Protein AF-A0A7V1HWH0-F1 (afdb_monomer_lite)

Sequence (627 aa):
MPYNINDEILSVYLKKKKSILDSADEGNAEECMRGAYELWMFMNRFRNCDLQIYFDEEIQNAIMSLNKKRFDTSALLKEKNVFRIAYVLGKFSNTGGASVPHRFMSNARSIGGCKFEHFVLVTNLSDEDVNYNESEGYKHLVNNFEIHDFKYLEKGMQWLEKGEYIQKWLHERKIDFLVLEACPASIYAIASKPVLSDAVLRQDCYTYTMGPGVCDYTFLVTTDQVFKYKFKKDDSEKKIKNLLLPLHTSDYVESARPLTREQLGIPDNTVLSGSTNIWKSCFGDSETLLKGIAELIRKHPNYHHVFAGTPRCLDNIEYFLAKNSDVKDNMHYINIVPNIYSLLKLTDFWVNSFPTSGGSDIEIALLGKPTIEFLANRNLNLHGCEFLRSRECEVLSLDEFVELGDRFIKDKDYRDDLGAFLKKKIIREFDKSDIIHNKIYGTFVNKFFTLLGHKETLPGINIEDDIEYEKCIAFYNSYAKDNWTFDKRWSLLTYYRKLQPQKSFAWIKSFEEMYVNYDEDEFNRLINELPSDSKQDVRVSAMVGMIYTKLAKYDNAFECIRAAIKGEKLNYILLAILQEITEHCSSSKFIELFNTYCCDIDSEKMKYANNKVNNFKSKHEPIYYNY

Structure (mmCIF, N/CA/C/O backbone):
data_AF-A0A7V1HWH0-F1
#
_entry.id   AF-A0A7V1HWH0-F1
#
loop_
_atom_site.group_PDB
_atom_site.id
_atom_site.type_symbol
_atom_site.label_atom_id
_atom_site.label_alt_id
_atom_site.label_comp_id
_atom_site.label_asym_id
_atom_site.label_entity_id
_atom_site.label_seq_id
_atom_site.pdbx_PDB_ins_code
_atom_site.Cartn_x
_atom_site.Cartn_y
_atom_site.Cartn_z
_atom_site.occupancy
_atom_site.B_iso_or_equiv
_atom_site.auth_seq_id
_atom_site.auth_comp_id
_atom_site.auth_asym_id
_atom_site.auth_atom_id
_atom_site.pdbx_PDB_model_num
ATOM 1 N N . MET A 1 1 ? 24.516 32.836 1.437 1.00 56.56 1 MET A N 1
ATOM 2 C CA . MET A 1 1 ? 24.177 31.413 1.648 1.00 56.56 1 MET A CA 1
ATOM 3 C C . MET A 1 1 ? 23.681 30.859 0.323 1.00 56.56 1 MET A C 1
ATOM 5 O O . MET A 1 1 ? 23.011 31.615 -0.375 1.00 56.56 1 MET A O 1
ATOM 9 N N . PRO A 1 2 ? 24.045 29.630 -0.072 1.00 68.44 2 PRO A N 1
ATOM 10 C CA . PRO A 1 2 ? 23.448 29.005 -1.247 1.00 68.44 2 PRO A CA 1
ATOM 11 C C . PRO A 1 2 ? 21.932 28.877 -1.045 1.00 68.44 2 PRO A C 1
ATOM 13 O O . PRO A 1 2 ? 21.472 28.612 0.062 1.00 68.44 2 PRO A O 1
ATOM 16 N N . TYR A 1 3 ? 21.170 29.121 -2.108 1.00 86.56 3 TYR A N 1
ATOM 17 C CA . TYR A 1 3 ? 19.721 28.943 -2.134 1.00 86.56 3 TYR A CA 1
ATOM 18 C C . TYR A 1 3 ? 19.375 27.468 -1.873 1.00 86.56 3 TYR A C 1
ATOM 20 O O . TYR A 1 3 ? 19.867 26.594 -2.587 1.00 86.56 3 TYR A O 1
ATOM 28 N N . ASN A 1 4 ? 18.558 27.191 -0.853 1.00 90.19 4 ASN A N 1
ATOM 29 C CA . ASN A 1 4 ? 18.133 25.839 -0.493 1.00 90.19 4 ASN A CA 1
ATOM 30 C C . ASN A 1 4 ? 16.657 25.640 -0.857 1.00 90.19 4 ASN A C 1
ATOM 32 O O . ASN A 1 4 ? 15.760 26.126 -0.171 1.00 90.19 4 ASN A O 1
ATOM 36 N N . ILE A 1 5 ? 16.405 24.896 -1.933 1.00 90.56 5 ILE A N 1
ATOM 37 C CA . ILE A 1 5 ? 15.047 24.636 -2.425 1.00 90.56 5 ILE A CA 1
ATOM 38 C C . ILE A 1 5 ? 14.171 23.898 -1.400 1.00 90.56 5 ILE A C 1
ATOM 40 O O . ILE A 1 5 ? 12.961 24.115 -1.369 1.00 90.56 5 ILE A O 1
ATOM 44 N N . ASN A 1 6 ? 14.759 23.073 -0.526 1.00 90.44 6 ASN A N 1
ATOM 45 C CA . ASN A 1 6 ? 13.999 22.365 0.505 1.00 90.44 6 ASN A CA 1
ATOM 46 C C . ASN A 1 6 ? 13.419 23.335 1.541 1.00 90.44 6 ASN A C 1
ATOM 48 O O . ASN A 1 6 ? 12.284 23.145 1.975 1.00 90.44 6 ASN A O 1
ATOM 52 N N . ASP A 1 7 ? 14.152 24.399 1.881 1.00 92.19 7 ASP A N 1
ATOM 53 C CA . ASP A 1 7 ? 13.685 25.419 2.827 1.00 92.19 7 ASP A CA 1
ATOM 54 C C . ASP A 1 7 ? 12.514 26.220 2.237 1.00 92.19 7 ASP A C 1
ATOM 56 O O . ASP A 1 7 ? 11.552 26.529 2.938 1.00 92.19 7 ASP A O 1
ATOM 60 N N . GLU A 1 8 ? 12.540 26.490 0.930 1.00 94.31 8 GLU A N 1
ATOM 61 C CA . GLU A 1 8 ? 11.442 27.157 0.219 1.00 94.31 8 GLU A CA 1
ATOM 62 C C . GLU A 1 8 ? 10.186 26.279 0.153 1.00 94.31 8 GLU A C 1
ATOM 64 O O . GLU A 1 8 ? 9.078 26.739 0.445 1.00 94.31 8 GLU A O 1
ATOM 69 N N . ILE A 1 9 ? 10.347 24.990 -0.168 1.00 93.69 9 ILE A N 1
ATOM 70 C CA . ILE A 1 9 ? 9.241 24.021 -0.158 1.00 93.69 9 ILE A CA 1
ATOM 71 C C . ILE A 1 9 ? 8.633 23.934 1.245 1.00 93.69 9 ILE A C 1
ATOM 73 O O . ILE A 1 9 ? 7.408 23.998 1.388 1.00 93.69 9 ILE A O 1
ATOM 77 N N . LEU A 1 10 ? 9.473 23.840 2.280 1.00 94.44 10 LEU A N 1
ATOM 78 C CA . LEU A 1 10 ? 9.034 23.787 3.672 1.00 94.44 10 LEU A CA 1
ATOM 79 C C . LEU A 1 10 ? 8.332 25.083 4.099 1.00 94.44 10 LEU A C 1
ATOM 81 O O . LEU A 1 10 ? 7.301 25.033 4.766 1.00 94.44 10 LEU A O 1
ATOM 85 N N . SER A 1 11 ? 8.833 26.243 3.681 1.00 95.75 11 SER A N 1
ATOM 86 C CA . SER A 1 11 ? 8.204 27.542 3.941 1.00 95.75 11 SER A CA 1
ATOM 87 C C . SER A 1 11 ? 6.788 27.612 3.354 1.00 95.75 11 SER A C 1
ATOM 89 O O . SER A 1 11 ? 5.832 27.969 4.052 1.00 95.75 11 SER A O 1
ATOM 91 N N . VAL A 1 12 ? 6.610 27.185 2.097 1.00 97.00 12 VAL A N 1
ATOM 92 C CA . VAL A 1 12 ? 5.285 27.120 1.454 1.00 97.00 12 VAL A CA 1
ATOM 93 C C . VAL A 1 12 ? 4.378 26.106 2.151 1.00 97.00 12 VAL A C 1
ATOM 95 O O . VAL A 1 12 ? 3.203 26.408 2.386 1.00 97.00 12 VAL A O 1
ATOM 98 N N . TYR A 1 13 ? 4.913 24.938 2.516 1.00 96.62 13 TYR A N 1
ATOM 99 C CA . TYR A 1 13 ? 4.199 23.923 3.290 1.00 96.62 13 TYR A CA 1
ATOM 100 C C . TYR A 1 13 ? 3.662 24.499 4.604 1.00 96.62 13 TYR A C 1
ATOM 102 O O . TYR A 1 13 ? 2.461 24.429 4.859 1.00 96.62 13 TYR A O 1
ATOM 110 N N . LEU A 1 14 ? 4.524 25.129 5.408 1.00 97.75 14 LEU A N 1
ATOM 111 C CA . LEU A 1 14 ? 4.163 25.703 6.705 1.00 97.75 14 LEU A CA 1
ATOM 112 C C . LEU A 1 14 ? 3.146 26.838 6.562 1.00 97.75 14 LEU A C 1
ATOM 114 O O . LEU A 1 14 ? 2.196 26.910 7.341 1.00 97.75 14 LEU A O 1
ATOM 118 N N . LYS A 1 15 ? 3.292 27.691 5.540 1.00 98.25 15 LYS A N 1
ATOM 119 C CA . LYS A 1 15 ? 2.323 28.753 5.243 1.00 98.25 15 LYS A CA 1
ATOM 120 C C . LYS A 1 15 ? 0.943 28.183 4.905 1.00 98.25 15 LYS A C 1
ATOM 122 O O . LYS A 1 15 ? -0.058 28.655 5.440 1.00 98.25 15 LYS A O 1
ATOM 127 N N . LYS A 1 16 ? 0.882 27.168 4.035 1.00 98.25 16 LYS A N 1
ATOM 128 C CA . LYS A 1 16 ? -0.375 26.493 3.675 1.00 98.25 16 LYS A CA 1
ATOM 129 C C . LYS A 1 16 ? -0.984 25.771 4.874 1.00 98.25 16 LYS A C 1
ATOM 131 O O . LYS A 1 16 ? -2.168 25.947 5.132 1.00 98.25 16 LYS A O 1
ATOM 136 N N . LYS A 1 17 ? -0.175 25.034 5.641 1.00 98.25 17 LYS A N 1
ATOM 137 C CA . LYS A 1 17 ? -0.593 24.386 6.888 1.00 98.25 17 LYS A CA 1
ATOM 138 C C . LYS A 1 17 ? -1.222 25.388 7.849 1.00 98.25 17 LYS A C 1
ATOM 140 O O . LYS A 1 17 ? -2.334 25.155 8.302 1.00 98.25 17 LYS A O 1
ATOM 145 N N . LYS A 1 18 ? -0.556 26.515 8.114 1.00 98.50 18 LYS A N 1
ATOM 146 C CA . LYS A 1 18 ? -1.090 27.559 8.992 1.00 98.50 18 LYS A CA 1
ATOM 147 C C . LYS A 1 18 ? -2.458 28.054 8.513 1.00 98.50 18 LYS A C 1
ATOM 149 O O . LYS A 1 18 ? -3.396 28.048 9.291 1.00 98.50 18 LYS A O 1
ATOM 154 N N . SER A 1 19 ? -2.593 28.374 7.225 1.00 98.56 19 SER A N 1
ATOM 155 C CA . SER A 1 19 ? -3.873 28.809 6.646 1.00 98.56 19 SER A CA 1
ATOM 156 C C . SER A 1 19 ? -5.002 27.786 6.836 1.00 98.56 19 SER A C 1
ATOM 158 O O . SER A 1 19 ? -6.148 28.174 7.048 1.00 98.56 19 SER A O 1
ATOM 160 N N . ILE A 1 20 ? -4.691 26.488 6.749 1.00 98.62 20 ILE A N 1
ATOM 161 C CA . ILE A 1 20 ? -5.657 25.399 6.967 1.00 98.62 20 ILE A CA 1
ATOM 162 C C . ILE A 1 20 ? -6.103 25.349 8.431 1.00 98.62 20 ILE A C 1
ATOM 164 O O . ILE A 1 20 ? -7.293 25.175 8.693 1.00 98.62 20 ILE A O 1
ATOM 168 N N . LEU A 1 21 ? -5.158 25.488 9.367 1.00 98.62 21 LEU A N 1
ATOM 169 C CA . LEU A 1 21 ? -5.434 25.482 10.804 1.00 98.62 21 LEU A CA 1
ATOM 170 C C . LEU A 1 21 ? -6.241 26.718 11.218 1.00 98.62 21 LEU A C 1
ATOM 172 O O . LEU A 1 21 ? -7.281 26.559 11.846 1.00 98.62 21 LEU A O 1
ATOM 176 N N . ASP A 1 22 ? -5.838 27.909 10.768 1.00 98.62 22 ASP A N 1
ATOM 177 C CA . ASP A 1 22 ? -6.556 29.165 11.025 1.00 98.62 22 ASP A CA 1
ATOM 178 C C . ASP A 1 22 ? -8.016 29.063 10.523 1.00 98.62 22 ASP A C 1
ATOM 180 O O . ASP A 1 22 ? -8.958 29.376 11.248 1.00 98.62 22 ASP A O 1
ATOM 184 N N . SER A 1 23 ? -8.230 28.502 9.323 1.00 98.56 23 SER A N 1
ATOM 185 C CA . SER A 1 23 ? -9.582 28.273 8.778 1.00 98.56 23 SER A CA 1
ATOM 186 C C . SER A 1 23 ? -10.411 27.300 9.622 1.00 98.56 23 SER A C 1
ATOM 188 O O . SER A 1 23 ? -11.629 27.449 9.727 1.00 98.56 23 SER A O 1
ATOM 190 N N . ALA A 1 24 ? -9.775 26.279 10.204 1.00 98.25 24 ALA A N 1
ATOM 191 C CA . ALA A 1 24 ? -10.455 25.328 11.075 1.00 98.25 24 ALA A CA 1
ATOM 192 C C . ALA A 1 24 ? -10.860 25.967 12.411 1.00 98.25 24 ALA A C 1
ATOM 194 O O . ALA A 1 24 ? -11.986 25.755 12.865 1.00 98.25 24 ALA A O 1
ATOM 195 N N . ASP A 1 25 ? -9.977 26.775 12.999 1.00 98.19 25 ASP A N 1
ATOM 196 C CA . ASP A 1 25 ? -10.221 27.506 14.247 1.00 98.19 25 ASP A CA 1
ATOM 197 C C . ASP A 1 25 ? -11.352 28.538 14.090 1.00 98.19 25 ASP A C 1
ATOM 199 O O . ASP A 1 25 ? -12.163 28.725 14.998 1.00 98.19 25 ASP A O 1
ATOM 203 N N . GLU A 1 26 ? -11.475 29.141 12.905 1.00 98.31 26 GLU A N 1
ATOM 204 C CA . GLU A 1 26 ? -12.584 30.028 12.526 1.00 98.31 26 GLU A CA 1
ATOM 205 C C . GLU A 1 26 ? -13.892 29.280 12.200 1.00 98.31 26 GLU A C 1
ATOM 207 O O . GLU A 1 26 ? -14.934 29.903 11.983 1.00 98.31 26 GLU A O 1
ATOM 212 N N . GLY A 1 27 ? -13.872 27.943 12.155 1.00 97.62 27 GLY A N 1
ATOM 213 C CA . GLY A 1 27 ? -15.029 27.119 11.801 1.00 97.62 27 GLY A CA 1
ATOM 214 C C . GLY A 1 27 ? -15.362 27.100 10.302 1.00 97.62 27 GLY A C 1
ATOM 215 O O . GLY A 1 27 ? -16.428 26.614 9.916 1.00 97.62 27 GLY A O 1
ATOM 216 N N . ASN A 1 28 ? -14.470 27.596 9.441 1.00 98.06 28 ASN A N 1
ATOM 217 C CA . ASN A 1 28 ? -14.659 27.633 7.993 1.00 98.06 28 ASN A CA 1
ATOM 218 C C . ASN A 1 28 ? -14.255 26.297 7.349 1.00 98.06 28 ASN A C 1
ATOM 220 O O . ASN A 1 28 ? -13.140 26.107 6.853 1.00 98.06 28 ASN A O 1
ATOM 224 N N . ALA A 1 29 ? -15.195 25.350 7.362 1.00 97.62 29 ALA A N 1
ATOM 225 C CA . ALA A 1 29 ? -14.948 23.991 6.895 1.00 97.62 29 ALA A CA 1
ATOM 226 C C . ALA A 1 29 ? -14.572 23.903 5.407 1.00 97.62 29 ALA A C 1
ATOM 228 O O . ALA A 1 29 ? -13.718 23.093 5.042 1.00 97.62 29 ALA A O 1
ATOM 229 N N . GLU A 1 30 ? -15.178 24.739 4.562 1.00 97.69 30 GLU A N 1
ATOM 230 C CA . GLU A 1 30 ? -14.933 24.733 3.118 1.00 97.69 30 GLU A CA 1
ATOM 231 C C . GLU A 1 30 ? -13.498 25.167 2.796 1.00 97.69 30 GLU A C 1
ATOM 233 O O . GLU A 1 30 ? -12.785 24.478 2.063 1.00 97.69 30 GLU A O 1
ATOM 238 N N . GLU A 1 31 ? -13.041 26.266 3.403 1.00 98.19 31 GLU A N 1
ATOM 239 C CA . GLU A 1 31 ? -11.677 26.772 3.224 1.00 98.19 31 GLU A CA 1
ATOM 240 C C . GLU A 1 31 ? -10.634 25.789 3.758 1.00 98.19 31 GLU A C 1
ATOM 242 O O . GLU A 1 31 ? -9.651 25.491 3.078 1.00 98.19 31 GLU A O 1
ATOM 247 N N . CYS A 1 32 ? -10.878 25.226 4.946 1.00 98.50 32 CYS A N 1
ATOM 248 C CA . CYS A 1 32 ? -9.993 24.241 5.562 1.00 98.50 32 CYS A CA 1
ATOM 249 C C . CYS A 1 32 ? -9.790 23.016 4.652 1.00 98.50 32 CYS A C 1
ATOM 251 O O . CYS A 1 32 ? -8.655 22.634 4.350 1.00 98.50 32 CYS A O 1
ATOM 253 N N . MET A 1 33 ? -10.884 22.417 4.165 1.00 97.88 33 MET A N 1
ATOM 254 C CA . MET A 1 33 ? -10.827 21.226 3.312 1.00 97.88 33 MET A CA 1
ATOM 255 C C . MET A 1 33 ? -10.227 21.513 1.934 1.00 97.88 33 MET A C 1
ATOM 257 O O . MET A 1 33 ? -9.421 20.714 1.444 1.00 97.88 33 MET A O 1
ATOM 261 N N . ARG A 1 34 ? -10.552 22.662 1.327 1.00 97.00 34 ARG A N 1
ATOM 262 C CA . ARG A 1 34 ? -9.940 23.087 0.062 1.00 97.00 34 ARG A CA 1
ATOM 263 C C . ARG A 1 34 ? -8.438 23.309 0.220 1.00 97.00 34 ARG A C 1
ATOM 265 O O . ARG A 1 34 ? -7.662 22.773 -0.570 1.00 97.00 34 ARG A O 1
ATOM 272 N N . GLY A 1 35 ? -8.018 24.018 1.267 1.00 97.62 35 GLY A N 1
ATOM 273 C CA . GLY A 1 35 ? -6.607 24.249 1.575 1.00 97.62 35 GLY A CA 1
ATOM 274 C C . GLY A 1 35 ? -5.837 22.944 1.794 1.00 97.62 35 GLY A C 1
ATOM 275 O O . GLY A 1 35 ? -4.731 22.785 1.271 1.00 97.62 35 GLY A O 1
ATOM 276 N N . ALA A 1 36 ? -6.436 21.973 2.491 1.00 97.19 36 ALA A N 1
ATOM 277 C CA . ALA A 1 36 ? -5.851 20.648 2.684 1.00 97.19 36 ALA A CA 1
ATOM 278 C C . ALA A 1 36 ? -5.679 19.883 1.362 1.00 97.19 36 ALA A C 1
ATOM 280 O O . ALA A 1 36 ? -4.620 19.297 1.124 1.00 97.19 36 ALA A O 1
ATOM 281 N N . TYR A 1 37 ? -6.675 19.929 0.469 1.00 95.31 37 TYR A N 1
ATOM 282 C CA . TYR A 1 37 ? -6.557 19.351 -0.872 1.00 95.31 37 TYR A CA 1
ATOM 283 C C . TYR A 1 37 ? -5.453 20.030 -1.693 1.00 95.31 37 TYR A C 1
ATOM 285 O O . TYR A 1 37 ? -4.621 19.355 -2.299 1.00 95.31 37 TYR A O 1
ATOM 293 N N . GLU A 1 38 ? -5.386 21.361 -1.682 1.00 95.31 38 GLU A N 1
ATOM 294 C CA . GLU A 1 38 ? -4.338 22.102 -2.386 1.00 95.31 38 GLU A CA 1
ATOM 295 C C . GLU A 1 38 ? -2.938 21.785 -1.862 1.00 95.31 38 GLU A C 1
ATOM 297 O O . GLU A 1 38 ? -1.999 21.667 -2.652 1.00 95.31 38 GLU A O 1
ATOM 302 N N . LEU A 1 39 ? -2.781 21.652 -0.542 1.00 95.88 39 LEU A N 1
ATOM 303 C CA . LEU A 1 39 ? -1.520 21.237 0.060 1.00 95.88 39 LEU A CA 1
ATOM 304 C C . LEU A 1 39 ? -1.151 19.822 -0.382 1.00 95.88 39 LEU A C 1
ATOM 306 O O . LEU A 1 39 ? -0.016 19.589 -0.793 1.00 95.88 39 LEU A O 1
ATOM 310 N N . TRP A 1 40 ? -2.112 18.896 -0.362 1.00 93.06 40 TRP A N 1
ATOM 311 C CA . TRP A 1 40 ? -1.898 17.536 -0.843 1.00 93.06 40 TRP A CA 1
ATOM 312 C C . TRP A 1 40 ? -1.438 17.518 -2.304 1.00 93.06 40 TRP A C 1
ATOM 314 O O . TRP A 1 40 ? -0.449 16.862 -2.640 1.00 93.06 40 TRP A O 1
ATOM 324 N N . MET A 1 41 ? -2.090 18.294 -3.170 1.00 90.81 41 MET A N 1
ATOM 325 C CA . MET A 1 41 ? -1.709 18.425 -4.575 1.00 90.81 41 MET A CA 1
ATOM 326 C C . MET A 1 41 ? -0.337 19.077 -4.751 1.00 90.81 41 MET A C 1
ATOM 328 O O . MET A 1 41 ? 0.438 18.617 -5.589 1.00 90.81 41 MET A O 1
ATOM 332 N N . PHE A 1 42 ? -0.015 20.111 -3.969 1.00 93.44 42 PHE A N 1
ATOM 333 C CA . PHE A 1 42 ? 1.297 20.761 -3.966 1.00 93.44 42 PHE A CA 1
ATOM 334 C C . PHE A 1 42 ? 2.404 19.771 -3.599 1.00 93.44 42 PHE A C 1
ATOM 336 O O . PHE A 1 42 ? 3.344 19.596 -4.372 1.00 93.44 42 PHE A O 1
ATOM 343 N N . MET A 1 43 ? 2.261 19.060 -2.481 1.00 92.00 43 MET A N 1
ATOM 344 C CA . MET A 1 43 ? 3.266 18.106 -2.010 1.00 92.00 43 MET A CA 1
ATOM 345 C C . MET A 1 43 ? 3.453 16.939 -2.989 1.00 92.00 43 MET A C 1
ATOM 347 O O . MET A 1 43 ? 4.578 16.535 -3.273 1.00 92.00 43 MET A O 1
ATOM 351 N N . ASN A 1 44 ? 2.373 16.460 -3.616 1.00 85.56 44 ASN A N 1
ATOM 352 C CA . ASN A 1 44 ? 2.445 15.426 -4.653 1.00 85.56 44 ASN A CA 1
ATOM 353 C C . ASN A 1 44 ? 3.145 15.858 -5.950 1.00 85.56 44 ASN A C 1
ATOM 355 O O . ASN A 1 44 ? 3.430 15.002 -6.797 1.00 85.56 44 ASN A O 1
ATOM 359 N N . ARG A 1 45 ? 3.440 17.149 -6.153 1.00 85.25 45 ARG A N 1
ATOM 360 C CA . ARG A 1 45 ? 4.317 17.579 -7.258 1.00 85.25 45 ARG A CA 1
ATOM 361 C C . ARG A 1 45 ? 5.766 17.155 -7.023 1.00 85.25 45 ARG A C 1
ATOM 363 O O . ARG A 1 45 ? 6.471 16.898 -7.991 1.00 85.25 45 ARG A O 1
ATOM 370 N N . PHE A 1 46 ? 6.157 16.978 -5.763 1.00 84.88 46 PHE A N 1
ATOM 371 C CA . PHE A 1 46 ? 7.489 16.556 -5.327 1.00 84.88 46 PHE A CA 1
ATOM 372 C C . PHE A 1 46 ? 7.552 15.066 -4.972 1.00 84.88 46 PHE A C 1
ATOM 374 O O . PHE A 1 46 ? 8.452 14.633 -4.261 1.00 84.88 46 PHE A O 1
ATOM 381 N N . ARG A 1 47 ? 6.604 14.261 -5.470 1.00 76.50 47 ARG A N 1
ATOM 382 C CA . ARG A 1 47 ? 6.491 12.825 -5.159 1.00 76.50 47 ARG A CA 1
ATOM 383 C C . ARG A 1 47 ? 7.756 11.999 -5.432 1.00 76.50 47 ARG A C 1
ATOM 385 O O . ARG A 1 47 ? 7.890 10.925 -4.877 1.00 76.50 47 ARG A O 1
ATOM 392 N N . ASN A 1 48 ? 8.671 12.490 -6.262 1.00 74.56 48 ASN A N 1
ATOM 393 C CA . ASN A 1 48 ? 9.923 11.805 -6.585 1.00 74.56 48 ASN A CA 1
ATOM 394 C C . ASN A 1 48 ? 11.139 12.384 -5.835 1.00 74.56 48 ASN A C 1
ATOM 396 O O . ASN A 1 48 ? 12.259 11.960 -6.084 1.00 74.56 48 ASN A O 1
ATOM 400 N N . CYS A 1 49 ? 10.945 13.366 -4.950 1.00 78.56 49 CYS A N 1
ATOM 401 C CA . CYS A 1 49 ? 12.036 14.071 -4.269 1.00 78.56 49 CYS A CA 1
ATOM 402 C C . CYS A 1 49 ? 12.258 13.619 -2.818 1.00 78.56 49 CYS A C 1
ATOM 404 O O . CYS A 1 49 ? 13.142 14.164 -2.173 1.00 78.56 49 CYS A O 1
ATOM 406 N N . ASP A 1 50 ? 11.443 12.688 -2.307 1.00 80.00 50 ASP A N 1
ATOM 407 C CA . ASP A 1 50 ? 11.408 12.264 -0.898 1.00 80.00 50 ASP A CA 1
ATOM 408 C C . ASP A 1 50 ? 11.558 13.426 0.105 1.00 80.00 50 ASP A C 1
ATOM 410 O O . ASP A 1 50 ? 12.593 13.618 0.740 1.00 80.00 50 ASP A O 1
ATOM 414 N N . LEU A 1 51 ? 10.494 14.216 0.272 1.00 83.94 51 LEU A N 1
ATOM 415 C CA . LEU A 1 51 ? 10.502 15.358 1.195 1.00 83.94 51 LEU A CA 1
ATOM 416 C C . LEU A 1 51 ? 10.518 14.954 2.681 1.00 83.94 51 LEU A C 1
ATOM 418 O O . LEU A 1 51 ? 10.530 15.835 3.534 1.00 83.94 51 LEU A O 1
ATOM 422 N N . GLN A 1 52 ? 10.439 13.656 3.004 1.00 85.50 52 GLN A N 1
ATOM 423 C CA . GLN A 1 52 ? 10.277 13.122 4.367 1.00 85.50 52 GLN A CA 1
ATOM 424 C C . GLN A 1 52 ? 9.045 13.643 5.133 1.00 85.50 52 GLN A C 1
ATOM 426 O O . GLN A 1 52 ? 8.895 13.413 6.333 1.00 85.50 52 GLN A O 1
ATOM 431 N N . ILE A 1 53 ? 8.128 14.313 4.432 1.00 88.62 53 ILE A N 1
ATOM 432 C CA . ILE A 1 53 ? 6.830 14.758 4.935 1.00 88.62 53 ILE A CA 1
ATOM 433 C C . ILE A 1 53 ? 5.776 13.914 4.220 1.00 88.62 53 ILE A C 1
ATOM 435 O O . ILE A 1 53 ? 5.384 14.216 3.091 1.00 88.62 53 ILE A O 1
ATOM 439 N N . TYR A 1 54 ? 5.346 12.828 4.863 1.00 87.56 54 TYR A N 1
ATOM 440 C CA . TYR A 1 54 ? 4.452 11.839 4.248 1.00 87.56 54 TYR A CA 1
ATOM 441 C C . TYR A 1 54 ? 2.984 11.996 4.656 1.00 87.56 54 TYR A C 1
ATOM 443 O O . TYR A 1 54 ? 2.105 11.538 3.935 1.00 87.56 54 TYR A O 1
ATOM 451 N N . PHE A 1 55 ? 2.695 12.644 5.786 1.00 90.25 55 PHE A N 1
ATOM 452 C CA . PHE A 1 55 ? 1.345 13.022 6.219 1.00 90.25 55 PHE A CA 1
ATOM 453 C C . PHE A 1 55 ? 1.426 14.076 7.338 1.00 90.25 55 PHE A C 1
ATOM 455 O O . PHE A 1 55 ? 2.500 14.296 7.896 1.00 90.25 55 PHE A O 1
ATOM 462 N N . ASP A 1 56 ? 0.303 14.724 7.670 1.00 92.62 56 ASP A N 1
ATOM 463 C CA . ASP A 1 56 ? 0.218 15.661 8.800 1.00 92.62 56 ASP A CA 1
ATOM 464 C C . ASP A 1 56 ? -1.040 15.405 9.646 1.00 92.62 56 ASP A C 1
ATOM 466 O O . ASP A 1 56 ? -2.165 15.632 9.194 1.00 92.62 56 ASP A O 1
ATOM 470 N N . GLU A 1 57 ? -0.850 14.925 10.880 1.00 92.38 57 GLU A N 1
ATOM 471 C CA . GLU A 1 57 ? -1.949 14.664 11.819 1.00 92.38 57 GLU A CA 1
ATOM 472 C C . GLU A 1 57 ? -2.692 15.932 12.247 1.00 92.38 57 GLU A C 1
ATOM 474 O O . GLU A 1 57 ? -3.883 15.867 12.536 1.00 92.38 57 GLU A O 1
ATOM 479 N N . GLU A 1 58 ? -2.031 17.091 12.325 1.00 95.38 58 GLU A N 1
ATOM 480 C CA . GLU A 1 58 ? -2.689 18.324 12.778 1.00 95.38 58 GLU A CA 1
ATOM 481 C C . GLU A 1 58 ? -3.730 18.777 11.763 1.00 95.38 58 GLU A C 1
ATOM 483 O O . GLU A 1 58 ? -4.836 19.142 12.146 1.00 95.38 58 GLU A O 1
ATOM 488 N N . ILE A 1 59 ? -3.418 18.656 10.472 1.00 96.75 59 ILE A N 1
ATOM 489 C CA . ILE A 1 59 ? -4.367 18.951 9.395 1.00 96.75 59 ILE A CA 1
ATOM 490 C C . ILE A 1 59 ? -5.556 17.986 9.433 1.00 96.75 59 ILE A C 1
ATOM 492 O O . ILE A 1 59 ? -6.703 18.407 9.300 1.00 96.75 59 ILE A O 1
ATOM 496 N N . GLN A 1 60 ? -5.310 16.693 9.653 1.00 94.88 60 GLN A N 1
ATOM 497 C CA . GLN A 1 60 ? -6.387 15.705 9.759 1.00 94.88 60 GLN A CA 1
ATOM 498 C C . GLN A 1 60 ? -7.291 15.993 10.962 1.00 94.88 60 GLN A C 1
ATOM 500 O O . GLN A 1 60 ? -8.512 16.039 10.821 1.00 94.88 60 GLN A O 1
ATOM 505 N N . ASN A 1 61 ? -6.693 16.255 12.126 1.00 95.56 61 ASN A N 1
ATOM 506 C CA . ASN A 1 61 ? -7.419 16.612 13.340 1.00 95.56 61 ASN A CA 1
ATOM 507 C C . ASN A 1 61 ? -8.216 17.910 13.165 1.00 95.56 61 ASN A C 1
ATOM 509 O O . ASN A 1 61 ? -9.351 17.979 13.631 1.00 95.56 61 ASN A O 1
ATOM 513 N N . ALA A 1 62 ? -7.668 18.902 12.458 1.00 97.94 62 ALA A N 1
ATOM 514 C CA . ALA A 1 62 ? -8.361 20.144 12.137 1.00 97.94 62 ALA A CA 1
ATOM 515 C C . ALA A 1 62 ? -9.637 19.872 11.323 1.00 97.94 62 ALA A C 1
ATOM 517 O O . ALA A 1 62 ? -10.723 20.277 11.742 1.00 97.94 62 ALA A O 1
ATOM 518 N N . ILE A 1 63 ? -9.540 19.075 10.250 1.00 98.12 63 ILE A N 1
ATOM 519 C 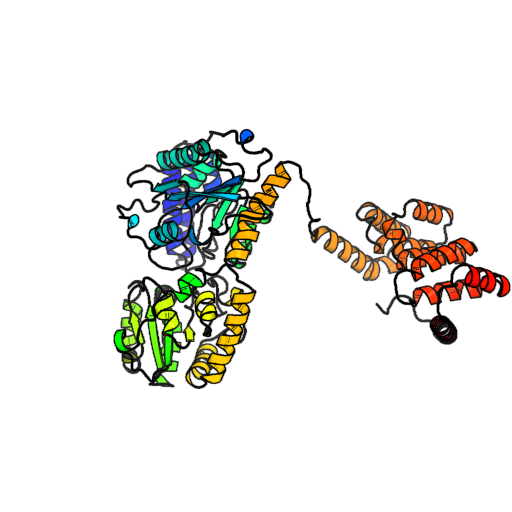CA . ILE A 1 63 ? -10.699 18.657 9.442 1.00 98.12 63 ILE A CA 1
ATOM 520 C C . ILE A 1 63 ? -11.725 17.894 10.294 1.00 98.12 63 ILE A C 1
ATOM 522 O O . ILE A 1 63 ? -12.914 18.208 10.264 1.00 98.12 63 ILE A O 1
ATOM 526 N N . MET A 1 64 ? -11.286 16.910 11.086 1.00 97.00 64 MET A N 1
ATOM 527 C CA . MET A 1 64 ? -12.187 16.124 11.939 1.00 97.00 64 MET A CA 1
ATOM 528 C C . MET A 1 64 ? -12.882 16.984 13.001 1.00 97.00 64 MET A C 1
ATOM 530 O O . MET A 1 64 ? -14.031 16.722 13.362 1.00 97.00 64 MET A O 1
ATOM 534 N N . SER A 1 65 ? -12.202 18.015 13.509 1.00 97.38 65 SER A N 1
ATOM 535 C CA . SER A 1 65 ? -12.737 18.901 14.542 1.00 97.38 65 SER A CA 1
ATOM 536 C C . SER A 1 65 ? -13.919 19.736 14.046 1.00 97.38 65 SER A C 1
ATOM 538 O O . SER A 1 65 ? -14.775 20.097 14.856 1.00 97.38 65 SER A O 1
ATOM 540 N N . LEU A 1 66 ? -14.006 19.992 12.738 1.00 98.00 66 LEU A N 1
ATOM 541 C CA . LEU A 1 66 ? -15.089 20.753 12.116 1.00 98.00 66 LEU A CA 1
ATOM 542 C C . LEU A 1 66 ? -16.416 19.985 12.101 1.00 98.00 66 LEU A C 1
ATOM 544 O O . LEU A 1 66 ? -17.482 20.593 12.017 1.00 98.00 66 LEU A O 1
ATOM 548 N N . ASN A 1 67 ? -16.380 18.658 12.233 1.00 97.75 67 ASN A N 1
ATOM 549 C CA . ASN A 1 67 ? -17.582 17.844 12.314 1.00 97.75 67 ASN A CA 1
ATOM 550 C C . ASN A 1 67 ? -17.916 17.476 13.765 1.00 97.75 67 ASN A C 1
ATOM 552 O O . ASN A 1 67 ? -17.335 16.561 14.362 1.00 97.75 67 ASN A O 1
ATOM 556 N N . LYS A 1 68 ? -18.894 18.181 14.342 1.00 95.62 68 LYS A N 1
ATOM 557 C CA . LYS A 1 68 ? -19.357 17.948 15.720 1.00 95.62 68 LYS A CA 1
ATOM 558 C C . LYS A 1 68 ? -20.433 16.862 15.837 1.00 95.62 68 LYS A C 1
ATOM 560 O O . LYS A 1 68 ? -20.751 16.460 16.954 1.00 95.62 68 LYS A O 1
ATOM 565 N N . LYS A 1 69 ? -20.997 16.378 14.724 1.00 96.38 69 LYS A N 1
ATOM 566 C CA . LYS A 1 69 ? -22.035 15.333 14.741 1.00 96.38 69 LYS A CA 1
ATOM 567 C C . LYS A 1 69 ? -21.444 14.010 15.208 1.00 96.38 69 LYS A C 1
ATOM 569 O O . LYS A 1 69 ? -20.285 13.725 14.928 1.00 96.38 69 LYS A O 1
ATOM 574 N N . ARG A 1 70 ? -22.232 13.184 15.893 1.00 96.44 70 ARG A N 1
ATOM 575 C CA . ARG A 1 70 ? -21.870 11.803 16.234 1.00 96.44 70 ARG A CA 1
ATOM 576 C C . ARG A 1 70 ? -23.081 10.913 16.007 1.00 96.44 70 ARG A C 1
ATOM 578 O O . ARG A 1 70 ? -24.145 11.191 16.553 1.00 96.44 70 ARG A O 1
ATOM 585 N N . PHE A 1 71 ? -22.918 9.887 15.182 1.00 96.12 71 PHE A N 1
ATOM 586 C CA . PHE A 1 71 ? -23.948 8.881 14.967 1.00 96.12 71 PHE A CA 1
ATOM 587 C C . PHE A 1 71 ? -23.843 7.790 16.030 1.00 96.12 71 PHE A C 1
ATOM 589 O O . PHE A 1 71 ? -22.747 7.395 16.428 1.00 96.12 71 PHE A O 1
ATOM 596 N N . ASP A 1 72 ? -24.994 7.301 16.486 1.00 94.44 72 ASP A N 1
ATOM 597 C CA . ASP A 1 72 ? -25.056 6.100 17.308 1.00 94.44 72 ASP A CA 1
ATOM 598 C C . ASP A 1 72 ? -25.090 4.866 16.400 1.00 94.44 72 ASP A C 1
ATOM 600 O O . ASP A 1 72 ? -26.041 4.648 15.644 1.00 94.44 72 ASP A O 1
ATOM 604 N N . THR A 1 73 ? -24.028 4.067 16.463 1.00 94.88 73 THR A N 1
ATOM 605 C CA . THR A 1 73 ? -23.872 2.826 15.697 1.00 94.88 73 THR A CA 1
ATOM 606 C C . THR A 1 73 ? -24.062 1.579 16.558 1.00 94.88 73 THR A C 1
ATOM 608 O O . THR A 1 73 ? -23.927 0.463 16.056 1.00 94.88 73 THR A O 1
ATOM 611 N N . SER A 1 74 ? -24.448 1.730 17.832 1.00 92.62 74 SER A N 1
ATOM 612 C CA . SER A 1 74 ? -24.668 0.612 18.761 1.00 92.62 74 SER A CA 1
ATOM 613 C C . SER A 1 74 ? -25.701 -0.394 18.243 1.00 92.62 74 SER A C 1
ATOM 615 O O . SER A 1 74 ? -25.521 -1.600 18.387 1.00 92.62 74 SER A O 1
ATOM 617 N N . ALA A 1 75 ? -26.728 0.075 17.529 1.00 93.44 75 ALA A N 1
ATOM 618 C CA . ALA A 1 75 ? -27.744 -0.778 16.911 1.00 93.44 75 ALA A CA 1
ATOM 619 C C . ALA A 1 75 ? -27.194 -1.732 15.824 1.00 93.44 75 ALA A C 1
ATOM 621 O O . ALA A 1 75 ? -27.873 -2.696 15.450 1.00 93.44 75 ALA A O 1
ATOM 622 N N . LEU A 1 76 ? -25.991 -1.469 15.296 1.00 95.19 76 LEU A N 1
ATOM 623 C CA . LEU A 1 76 ? -25.299 -2.345 14.343 1.00 95.19 76 LEU A CA 1
ATOM 624 C C . LEU A 1 76 ? -24.582 -3.509 15.042 1.00 95.19 76 LEU A C 1
ATOM 626 O O . LEU A 1 76 ? -24.382 -4.555 14.415 1.00 95.19 76 LEU A O 1
ATOM 630 N N . LEU A 1 77 ? -24.230 -3.341 16.321 1.00 95.12 77 LEU A N 1
ATOM 631 C CA . LEU A 1 77 ? -23.502 -4.305 17.141 1.00 95.12 77 LEU A CA 1
ATOM 632 C C . LEU A 1 77 ? -24.469 -5.297 17.806 1.00 95.12 77 LEU A C 1
ATOM 634 O O . LEU A 1 77 ? -24.805 -5.197 18.981 1.00 95.12 77 LEU A O 1
ATOM 638 N N . LYS A 1 78 ? -24.932 -6.266 17.018 1.00 94.06 78 LYS A N 1
ATOM 639 C CA . LYS A 1 78 ? -25.794 -7.371 17.460 1.00 94.06 78 LYS A CA 1
ATOM 640 C C . LYS A 1 78 ? -25.449 -8.639 16.699 1.00 94.06 78 LYS A C 1
ATOM 642 O O . LYS A 1 78 ? -25.066 -8.534 15.537 1.00 94.06 78 LYS A O 1
ATOM 647 N N . GLU A 1 79 ? -25.631 -9.806 17.311 1.00 93.00 79 GLU A N 1
ATOM 648 C CA . GLU A 1 79 ? -25.382 -11.090 16.647 1.00 93.00 79 GLU A CA 1
ATOM 649 C C . GLU A 1 79 ? -26.008 -11.139 15.245 1.00 93.00 79 GLU A C 1
ATOM 651 O O . GLU A 1 79 ? -27.200 -10.875 15.053 1.00 93.00 79 GLU A O 1
ATOM 656 N N . LYS A 1 80 ? -25.164 -11.426 14.252 1.00 94.62 80 LYS A N 1
ATOM 657 C CA . LYS A 1 80 ? -25.530 -11.555 12.842 1.00 94.62 80 LYS A CA 1
ATOM 658 C C . LYS A 1 80 ? -24.408 -12.239 12.073 1.00 94.62 80 LYS A C 1
ATOM 660 O O . LYS A 1 80 ? -23.260 -12.262 12.505 1.00 94.62 80 LYS A O 1
ATOM 665 N N . ASN A 1 81 ? -24.756 -12.733 10.894 1.00 92.88 81 ASN A N 1
ATOM 666 C CA . ASN A 1 81 ? -23.839 -13.345 9.940 1.00 92.88 81 ASN A CA 1
ATOM 667 C C . ASN A 1 81 ? -23.947 -12.709 8.546 1.00 92.88 81 ASN A C 1
ATOM 669 O O . ASN A 1 81 ? -23.489 -13.299 7.576 1.00 92.88 81 ASN A O 1
ATOM 673 N N . VAL A 1 82 ? -24.574 -11.538 8.423 1.00 96.25 82 VAL A N 1
ATOM 674 C CA . VAL A 1 82 ? -24.612 -10.748 7.186 1.00 96.25 82 VAL A CA 1
ATOM 675 C C . VAL A 1 82 ? -24.142 -9.342 7.526 1.00 96.25 82 VAL A C 1
ATOM 677 O O . VAL A 1 82 ? -24.709 -8.700 8.413 1.00 96.25 82 VAL A O 1
ATOM 680 N N . PHE A 1 83 ? -23.102 -8.890 6.833 1.00 96.56 83 PHE A N 1
ATOM 681 C CA . PHE A 1 83 ? -22.455 -7.603 7.048 1.00 96.56 83 PHE A CA 1
ATOM 682 C C . PHE A 1 83 ? -22.578 -6.713 5.821 1.00 96.56 83 PHE A C 1
ATOM 684 O O . PHE A 1 83 ? -22.470 -7.179 4.689 1.00 96.56 83 PHE A O 1
ATOM 691 N N . ARG A 1 84 ? -22.747 -5.414 6.050 1.00 97.31 84 ARG A N 1
ATOM 692 C CA . ARG A 1 84 ? -22.714 -4.391 5.003 1.00 97.31 84 ARG A CA 1
ATOM 693 C C . ARG A 1 84 ? -21.351 -3.734 4.983 1.00 97.31 84 ARG A C 1
ATOM 695 O O . ARG A 1 84 ? -20.968 -3.102 5.965 1.00 97.31 84 ARG A O 1
ATOM 702 N N . ILE A 1 85 ? -20.637 -3.857 3.873 1.00 96.44 85 ILE A N 1
ATOM 703 C CA . ILE A 1 85 ? -19.336 -3.218 3.690 1.00 96.44 85 ILE A CA 1
ATOM 704 C C . ILE A 1 85 ? -19.424 -2.165 2.587 1.00 96.44 85 ILE A C 1
ATOM 706 O O . ILE A 1 85 ? -19.896 -2.440 1.484 1.00 96.44 85 ILE A O 1
ATOM 710 N N . ALA A 1 86 ? -18.981 -0.948 2.894 1.00 96.31 86 ALA A N 1
ATOM 711 C CA . ALA A 1 86 ? -18.919 0.149 1.944 1.00 96.31 86 ALA A CA 1
ATOM 712 C C . ALA A 1 86 ? -17.490 0.436 1.492 1.00 96.31 86 ALA A C 1
ATOM 714 O O . ALA A 1 86 ? -16.557 0.427 2.294 1.00 96.31 86 ALA A O 1
ATOM 715 N N . TYR A 1 87 ? -17.358 0.787 0.218 1.00 94.62 87 TYR A N 1
ATOM 716 C CA . TYR A 1 87 ? -16.139 1.295 -0.390 1.00 94.62 87 TYR A CA 1
ATOM 717 C C . TYR A 1 87 ? -16.368 2.737 -0.850 1.00 94.62 87 TYR A C 1
ATOM 719 O O . TYR A 1 87 ? -17.179 2.980 -1.745 1.00 94.62 87 TYR A O 1
ATOM 727 N N . VAL A 1 88 ? -15.661 3.694 -0.241 1.00 94.31 88 VAL A N 1
ATOM 728 C CA . VAL A 1 88 ? -15.725 5.121 -0.612 1.00 94.31 88 VAL A CA 1
ATOM 729 C C . VAL A 1 88 ? -14.474 5.500 -1.400 1.00 94.31 88 VAL A C 1
ATOM 731 O O . VAL A 1 88 ? -13.367 5.472 -0.866 1.00 94.31 88 VAL A O 1
ATOM 734 N N . LEU A 1 89 ? -14.656 5.823 -2.681 1.00 90.94 89 LEU A N 1
ATOM 735 C CA . LEU A 1 89 ? -13.586 5.991 -3.665 1.00 90.94 89 LEU A CA 1
ATOM 736 C C . LEU A 1 89 ? -13.463 7.453 -4.107 1.00 90.94 89 LEU A C 1
ATOM 738 O O . LEU A 1 89 ? -14.465 8.167 -4.205 1.00 90.94 89 LEU A O 1
ATOM 742 N N . GLY A 1 90 ? -12.252 7.898 -4.438 1.00 87.44 90 GLY A N 1
ATOM 743 C CA . GLY A 1 90 ? -12.012 9.234 -4.984 1.00 87.44 90 GLY A CA 1
ATOM 744 C C . GLY A 1 90 ? -12.556 9.377 -6.405 1.00 87.44 90 GLY A C 1
ATOM 745 O O . GLY A 1 90 ? -13.322 10.294 -6.702 1.00 87.44 90 GLY A O 1
ATOM 746 N N . LYS A 1 91 ? -12.176 8.449 -7.288 1.00 85.38 91 LYS A N 1
ATOM 747 C CA . LYS A 1 91 ? -12.586 8.412 -8.700 1.00 85.38 91 LYS A CA 1
ATOM 748 C C . LYS A 1 91 ? -12.357 7.033 -9.316 1.00 85.38 91 LYS A C 1
ATOM 750 O O . LYS A 1 91 ? -11.657 6.200 -8.744 1.00 85.38 91 LYS A O 1
ATOM 755 N N . PHE A 1 92 ? -12.883 6.818 -10.519 1.00 78.75 92 PHE A N 1
ATOM 756 C CA . PHE A 1 92 ? -12.384 5.747 -11.379 1.00 78.75 92 PHE A CA 1
ATOM 757 C C . PHE A 1 92 ? -11.158 6.223 -12.151 1.00 78.75 92 PHE A C 1
ATOM 759 O O . PHE A 1 92 ? -11.096 7.368 -12.596 1.00 78.75 92 PHE A O 1
ATOM 766 N N . SER A 1 93 ? -10.190 5.328 -12.325 1.00 68.12 93 SER A N 1
ATOM 767 C CA . SER A 1 93 ? -9.060 5.545 -13.219 1.00 68.12 93 SER A CA 1
ATOM 768 C C . SER A 1 93 ? -9.056 4.474 -14.302 1.00 68.12 93 SER A C 1
ATOM 770 O O . SER A 1 93 ? -9.215 3.293 -13.999 1.00 68.12 93 SER A O 1
ATOM 772 N N . ASN A 1 94 ? -8.859 4.900 -15.551 1.00 62.47 94 ASN A N 1
ATOM 773 C CA . ASN A 1 94 ? -8.635 4.014 -16.700 1.00 62.47 94 ASN A CA 1
ATOM 774 C C . ASN A 1 94 ? -7.150 3.699 -16.909 1.00 62.47 94 ASN A C 1
ATOM 776 O O . ASN A 1 94 ? -6.796 2.921 -17.786 1.00 62.47 94 ASN A O 1
ATOM 780 N N . THR A 1 95 ? -6.259 4.330 -16.142 1.00 56.19 95 THR A N 1
ATOM 781 C CA . THR A 1 95 ? -4.832 4.027 -16.204 1.00 56.19 95 THR A CA 1
ATOM 782 C C . THR A 1 95 ? -4.576 2.881 -15.235 1.00 56.19 95 THR A C 1
ATOM 784 O O . THR A 1 95 ? -4.525 3.110 -14.023 1.00 56.19 95 THR A O 1
ATOM 787 N N . GLY A 1 96 ? -4.473 1.648 -15.737 1.00 52.56 96 GLY A N 1
ATOM 788 C CA . GLY A 1 96 ? -4.103 0.497 -14.914 1.00 52.56 96 GLY A CA 1
ATOM 789 C C . GLY A 1 96 ? -2.894 0.813 -14.019 1.00 52.56 96 GLY A C 1
ATOM 790 O O . GLY A 1 96 ? -1.913 1.406 -14.460 1.00 52.56 96 GLY A O 1
ATOM 791 N N . GLY A 1 97 ? -2.982 0.480 -12.733 1.00 59.00 97 GLY A N 1
ATOM 792 C CA . GLY A 1 97 ? -1.963 0.814 -11.731 1.00 59.00 97 GLY A CA 1
ATOM 793 C C . GLY A 1 97 ? -2.533 0.701 -10.323 1.00 59.00 97 GLY A C 1
ATOM 794 O O . GLY A 1 97 ? -3.742 0.558 -10.194 1.00 59.00 97 GLY A O 1
ATOM 795 N N . ALA A 1 98 ? -1.690 0.711 -9.283 1.00 52.50 98 ALA A N 1
ATOM 796 C CA . ALA A 1 98 ? -2.070 0.363 -7.902 1.00 52.50 98 ALA A CA 1
ATOM 797 C C . ALA A 1 98 ? -3.405 0.989 -7.460 1.00 52.50 98 ALA A C 1
ATOM 799 O O . ALA A 1 98 ? -4.234 0.291 -6.870 1.00 52.50 98 ALA A O 1
ATOM 800 N N . SER A 1 99 ? -3.636 2.251 -7.841 1.00 53.88 99 SER A N 1
ATOM 801 C CA . SER A 1 99 ? -4.619 3.219 -7.333 1.00 53.88 99 SER A CA 1
ATOM 802 C C . SER A 1 99 ? -6.096 2.951 -7.620 1.00 53.88 99 SER A C 1
ATOM 804 O O . SER A 1 99 ? -6.879 3.898 -7.642 1.00 53.88 99 SER A O 1
ATOM 806 N N . VAL A 1 100 ? -6.516 1.695 -7.815 1.00 64.31 100 VAL A N 1
ATOM 807 C CA . VAL A 1 100 ? -7.934 1.377 -8.043 1.00 64.31 100 VAL A CA 1
ATOM 808 C C . VAL A 1 100 ? -8.559 0.630 -6.858 1.00 64.31 100 VAL A C 1
ATOM 810 O O . VAL A 1 100 ? -8.277 -0.550 -6.653 1.00 64.31 100 VAL A O 1
ATOM 813 N N . PRO A 1 101 ? -9.435 1.271 -6.065 1.00 63.78 101 PRO A N 1
ATOM 814 C CA . PRO A 1 101 ? -9.952 0.680 -4.828 1.00 63.78 101 PRO A CA 1
ATOM 815 C C . PRO A 1 101 ? -10.816 -0.581 -4.984 1.00 63.78 101 PRO A C 1
ATOM 817 O O . PRO A 1 101 ? -10.867 -1.393 -4.064 1.00 63.78 101 PRO A O 1
ATOM 820 N N . HIS A 1 102 ? -11.449 -0.809 -6.145 1.00 69.44 102 HIS A N 1
ATOM 821 C CA . HIS A 1 102 ? -12.198 -2.054 -6.390 1.00 69.44 102 HIS A CA 1
ATOM 822 C C . HIS A 1 102 ? -11.301 -3.303 -6.309 1.00 69.44 102 HIS A C 1
ATOM 824 O O . HIS A 1 102 ? -11.784 -4.419 -6.164 1.00 69.44 102 HIS A O 1
ATOM 830 N N . ARG A 1 103 ? -9.973 -3.132 -6.358 1.00 73.69 103 ARG A N 1
ATOM 831 C CA . ARG A 1 103 ? -8.999 -4.214 -6.186 1.00 73.69 103 ARG A CA 1
ATOM 832 C C . ARG A 1 103 ? -8.972 -4.797 -4.780 1.00 73.69 103 ARG A C 1
ATOM 834 O O . ARG A 1 103 ? -8.384 -5.853 -4.619 1.00 73.69 103 ARG A O 1
ATOM 841 N N . PHE A 1 104 ? -9.565 -4.126 -3.800 1.00 79.00 104 PHE A N 1
ATOM 842 C CA . PHE A 1 104 ? -9.591 -4.534 -2.392 1.00 79.00 104 PHE A CA 1
ATOM 843 C C . PHE A 1 104 ? -10.957 -5.108 -2.003 1.00 79.00 104 PHE A C 1
ATOM 845 O O . PHE A 1 104 ? -11.265 -5.280 -0.824 1.00 79.00 104 PHE A O 1
ATOM 852 N N . MET A 1 105 ? -11.787 -5.379 -3.010 1.00 86.25 105 MET A N 1
ATOM 853 C CA . MET A 1 105 ? -13.070 -6.044 -2.872 1.00 86.25 105 MET A CA 1
ATOM 854 C C . MET A 1 105 ? -12.883 -7.537 -3.107 1.00 86.25 105 MET A C 1
ATOM 856 O O . MET A 1 105 ? -12.138 -7.949 -3.998 1.00 86.25 105 MET A O 1
ATOM 860 N N . SER A 1 106 ? -13.560 -8.347 -2.302 1.00 82.06 106 SER A N 1
ATOM 861 C CA . SER A 1 106 ? -13.637 -9.786 -2.517 1.00 82.06 106 SER A CA 1
ATOM 862 C C . SER A 1 106 ? -14.868 -10.115 -3.356 1.00 82.06 106 SER A C 1
ATOM 864 O O . SER A 1 106 ? -15.948 -9.570 -3.136 1.00 82.06 106 SER A O 1
ATOM 866 N N . ASN A 1 107 ? -14.716 -11.036 -4.305 1.00 76.12 107 ASN A N 1
ATOM 867 C CA . ASN A 1 107 ? -15.847 -11.689 -4.965 1.00 76.12 107 ASN A CA 1
ATOM 868 C C . ASN A 1 107 ? -16.412 -12.847 -4.114 1.00 76.12 107 ASN A C 1
ATOM 870 O O . ASN A 1 107 ? -17.483 -13.374 -4.422 1.00 76.12 107 ASN A O 1
ATOM 874 N N . ALA A 1 108 ? -15.724 -13.244 -3.035 1.00 68.31 108 ALA A N 1
ATOM 875 C CA . ALA A 1 108 ? -16.178 -14.294 -2.140 1.00 68.31 108 ALA A CA 1
ATOM 876 C C . ALA A 1 108 ? -17.377 -13.805 -1.318 1.00 68.31 108 ALA A C 1
ATOM 878 O O . ALA A 1 108 ? -17.300 -12.841 -0.558 1.00 68.31 108 ALA A O 1
ATOM 879 N N . ARG A 1 109 ? -18.501 -14.517 -1.444 1.00 68.50 109 ARG A N 1
ATOM 880 C CA . ARG A 1 109 ? -19.753 -14.169 -0.758 1.00 68.50 109 ARG A CA 1
ATOM 881 C C . ARG A 1 109 ? -19.754 -14.493 0.731 1.00 68.50 109 ARG A C 1
ATOM 883 O O . ARG A 1 109 ? -20.683 -14.066 1.413 1.00 68.50 109 ARG A O 1
ATOM 890 N N . SER A 1 110 ? -18.785 -15.263 1.233 1.00 77.62 110 SER A N 1
ATOM 891 C CA . SER A 1 110 ? -18.750 -15.619 2.650 1.00 77.62 110 SER A CA 1
ATOM 892 C C . SER A 1 110 ? -17.369 -15.925 3.226 1.00 77.62 110 SER A C 1
ATOM 894 O O . SER A 1 110 ? -16.531 -16.508 2.544 1.00 77.62 110 SER A O 1
ATOM 896 N N . ILE A 1 111 ? -17.196 -15.619 4.514 1.00 76.31 111 ILE A N 1
ATOM 897 C CA . ILE A 1 111 ? -15.990 -15.830 5.328 1.00 76.31 111 ILE A CA 1
ATOM 898 C C . ILE A 1 111 ? -16.409 -16.401 6.675 1.00 76.31 111 ILE A C 1
ATOM 900 O O . ILE A 1 111 ? -17.180 -15.759 7.382 1.00 76.31 111 ILE A O 1
ATOM 904 N N . GLY A 1 112 ? -15.946 -17.601 7.038 1.00 75.38 112 GLY A N 1
ATOM 905 C CA . GLY A 1 112 ? -16.299 -18.210 8.331 1.00 75.38 112 GLY A CA 1
ATOM 906 C C . GLY A 1 112 ? -17.815 -18.262 8.592 1.00 75.38 112 GLY A C 1
ATOM 907 O O . GLY A 1 112 ? -18.262 -18.008 9.704 1.00 75.38 112 GLY A O 1
ATOM 908 N N . GLY A 1 113 ? -18.624 -18.485 7.547 1.00 84.00 113 GLY A N 1
ATOM 909 C CA . GLY A 1 113 ? -20.094 -18.463 7.622 1.00 84.00 113 GLY A CA 1
ATOM 910 C C . GLY A 1 113 ? -20.752 -17.072 7.584 1.00 84.00 113 GLY A C 1
ATOM 911 O O . GLY A 1 113 ? -21.977 -16.990 7.515 1.00 84.00 113 GLY A O 1
ATOM 912 N N .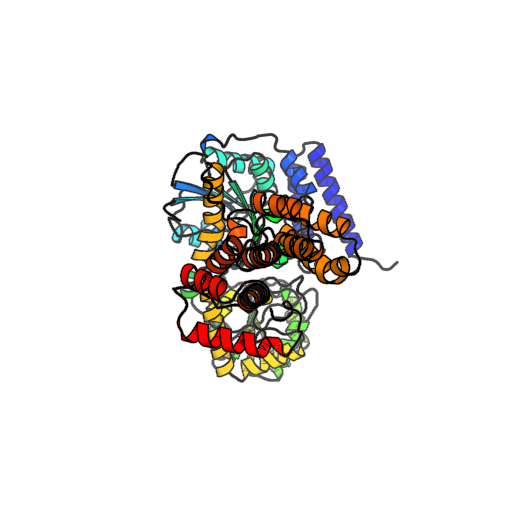 CYS A 1 114 ? -19.974 -15.988 7.576 1.00 89.75 114 CYS A N 1
ATOM 913 C CA . CYS A 1 114 ? -20.454 -14.609 7.466 1.00 89.75 114 CYS A CA 1
ATOM 914 C C . CYS A 1 114 ? -20.554 -14.175 6.000 1.00 89.75 114 CYS A C 1
ATOM 916 O O . CYS A 1 114 ? -19.605 -14.391 5.261 1.00 89.75 114 CYS A O 1
ATOM 918 N N . LYS A 1 115 ? -21.649 -13.539 5.579 1.00 93.88 115 LYS A N 1
ATOM 919 C CA . LYS A 1 115 ? -21.877 -13.001 4.227 1.00 93.88 115 LYS A CA 1
ATOM 920 C C . LYS A 1 115 ? -21.680 -11.489 4.165 1.00 93.88 115 LYS A C 1
ATOM 922 O O . LYS A 1 115 ? -21.856 -10.814 5.177 1.00 93.88 115 LYS A O 1
ATOM 927 N N . PHE A 1 116 ? -21.387 -10.963 2.974 1.00 93.88 116 PHE A N 1
ATOM 928 C CA . PHE A 1 116 ? -21.153 -9.532 2.757 1.00 93.88 116 PHE A CA 1
ATOM 929 C C . PHE A 1 116 ? -22.027 -8.953 1.643 1.00 93.88 116 PHE A C 1
ATOM 931 O O . PHE A 1 116 ? -22.066 -9.480 0.535 1.00 93.88 116 PHE A O 1
ATOM 938 N N . GLU A 1 117 ? -22.695 -7.844 1.949 1.00 95.44 117 GLU A N 1
ATOM 939 C CA . GLU A 1 117 ? -23.382 -6.971 0.998 1.00 95.44 117 GLU A CA 1
ATOM 940 C C . GLU A 1 117 ? -22.451 -5.795 0.668 1.00 95.44 117 GLU A C 1
ATOM 942 O O . GLU A 1 117 ? -22.037 -5.060 1.570 1.00 95.44 117 GLU A O 1
ATOM 947 N N . HIS A 1 118 ? -22.106 -5.620 -0.611 1.00 94.44 118 HIS A N 1
ATOM 948 C CA . HIS A 1 118 ? -21.174 -4.580 -1.051 1.00 94.44 118 HIS A CA 1
ATOM 949 C C . HIS A 1 118 ? -21.895 -3.295 -1.454 1.00 94.44 118 HIS A C 1
ATOM 951 O O . HIS A 1 118 ? -22.813 -3.312 -2.273 1.00 94.44 118 HIS A O 1
ATOM 957 N N . PHE A 1 119 ? -21.417 -2.169 -0.934 1.00 96.00 119 PHE A N 1
ATOM 958 C CA . PHE A 1 119 ? -21.892 -0.828 -1.257 1.00 96.00 119 PHE A CA 1
ATOM 959 C C . PHE A 1 119 ? -20.724 -0.001 -1.792 1.00 96.00 119 PHE A C 1
ATOM 961 O O . PHE A 1 119 ? -19.621 -0.066 -1.252 1.00 96.00 119 PHE A O 1
ATOM 968 N N . VAL A 1 120 ? -20.938 0.790 -2.841 1.00 95.12 120 VAL A N 1
ATOM 969 C CA . VAL A 1 120 ? -19.865 1.589 -3.452 1.00 95.12 120 VAL A CA 1
ATOM 970 C C . VAL A 1 120 ? -20.318 3.027 -3.659 1.00 95.12 120 VAL A C 1
ATOM 972 O O . VAL A 1 120 ? -21.359 3.282 -4.262 1.00 95.12 120 VAL A O 1
ATOM 975 N N . LEU A 1 121 ? -19.503 3.968 -3.184 1.00 95.44 121 LEU A N 1
ATOM 976 C CA . LEU A 1 121 ? -19.688 5.402 -3.376 1.00 95.44 121 LEU A CA 1
ATOM 977 C C . LEU A 1 121 ? -18.435 6.002 -4.014 1.00 95.44 121 LEU A C 1
ATOM 979 O O . LEU A 1 121 ? -17.349 5.924 -3.447 1.00 95.44 121 LEU A O 1
ATOM 983 N N . VAL A 1 122 ? -18.583 6.655 -5.162 1.00 93.44 122 VAL A N 1
ATOM 984 C CA . VAL A 1 122 ? -17.506 7.396 -5.829 1.00 93.44 122 VAL A CA 1
ATOM 985 C C . VAL A 1 122 ? -17.736 8.889 -5.642 1.00 93.44 122 VAL A C 1
ATOM 987 O O . VAL A 1 122 ? -18.755 9.429 -6.063 1.00 93.44 122 VAL A O 1
ATOM 990 N N . THR A 1 123 ? -16.784 9.558 -4.998 1.00 92.62 123 THR A N 1
ATOM 991 C CA . THR A 1 123 ? -16.927 10.939 -4.507 1.00 92.62 123 THR A CA 1
ATOM 992 C C . THR A 1 123 ? -16.627 12.023 -5.545 1.00 92.62 123 THR A C 1
ATOM 994 O O . THR A 1 123 ? -16.819 13.206 -5.253 1.00 92.62 123 THR A O 1
ATOM 997 N N . ASN A 1 124 ? -16.150 11.629 -6.730 1.00 89.38 124 ASN A N 1
ATOM 998 C CA . ASN A 1 124 ? -15.685 12.519 -7.795 1.00 89.38 124 ASN A CA 1
ATOM 999 C C . ASN A 1 124 ? -14.747 13.608 -7.251 1.00 89.38 124 ASN A C 1
ATOM 1001 O O . ASN A 1 124 ? -15.052 14.801 -7.237 1.00 89.38 124 ASN A O 1
ATOM 1005 N N . LEU A 1 125 ? -13.617 13.169 -6.699 1.00 85.38 125 LEU A N 1
ATOM 1006 C CA . LEU A 1 125 ? -12.633 14.047 -6.073 1.00 85.38 125 LEU A CA 1
ATOM 1007 C C . LEU A 1 125 ? -12.051 15.074 -7.054 1.00 85.38 125 LEU A C 1
ATOM 1009 O O . LEU A 1 125 ? -11.747 16.191 -6.650 1.00 85.38 125 LEU A O 1
ATOM 1013 N N . SER A 1 126 ? -11.876 14.685 -8.320 1.00 78.88 126 SER A N 1
ATOM 1014 C CA . SER A 1 126 ? -11.333 15.555 -9.366 1.00 78.88 126 SER A CA 1
ATOM 1015 C C . SER A 1 126 ? -12.335 16.588 -9.879 1.00 78.88 126 SER A C 1
ATOM 1017 O O . SER A 1 126 ? -11.929 17.476 -10.621 1.00 78.88 126 SER A O 1
ATOM 1019 N N . ASP A 1 127 ? -13.600 16.493 -9.462 1.00 83.31 127 ASP A N 1
ATOM 1020 C CA . ASP A 1 127 ? -14.687 17.369 -9.901 1.00 83.31 127 ASP A CA 1
ATOM 1021 C C . ASP A 1 127 ? -14.851 17.400 -11.431 1.00 83.31 127 ASP A C 1
ATOM 1023 O O . ASP A 1 127 ? -15.176 18.415 -12.045 1.00 83.31 127 ASP A O 1
ATOM 1027 N N . GLU A 1 128 ? -14.581 16.262 -12.071 1.00 82.19 128 GLU A N 1
ATOM 1028 C CA . GLU A 1 128 ? -14.584 16.143 -13.524 1.00 82.19 128 GLU A CA 1
ATOM 1029 C C . GLU A 1 128 ? -15.973 15.728 -14.030 1.00 82.19 128 GLU A C 1
ATOM 1031 O O . GLU A 1 128 ? -16.705 14.974 -13.383 1.00 82.19 128 GLU A O 1
ATOM 1036 N N . ASP A 1 129 ? -16.322 16.202 -15.227 1.00 80.75 129 ASP A N 1
ATOM 1037 C CA . ASP A 1 129 ? -17.521 15.784 -15.957 1.00 80.75 129 ASP A CA 1
ATOM 1038 C C . ASP A 1 129 ? -17.208 14.540 -16.799 1.00 80.75 129 ASP A C 1
ATOM 1040 O O . ASP A 1 129 ? -16.951 14.625 -18.002 1.00 80.75 129 ASP A O 1
ATOM 1044 N N . VAL A 1 130 ? -17.101 13.385 -16.139 1.00 76.00 130 VAL A N 1
ATOM 1045 C CA . VAL A 1 130 ? -16.697 12.129 -16.788 1.00 76.00 130 VAL A CA 1
ATOM 1046 C C . VAL A 1 130 ? -17.890 11.199 -16.928 1.00 76.00 130 VAL A C 1
ATOM 1048 O O . VAL A 1 130 ? -18.586 10.910 -15.953 1.00 76.00 130 VAL A O 1
ATOM 1051 N N . ASN A 1 131 ? -18.059 10.619 -18.120 1.00 84.00 131 ASN A N 1
ATOM 1052 C CA . ASN A 1 131 ? -18.923 9.458 -18.302 1.00 84.00 131 ASN A CA 1
ATOM 1053 C C . ASN A 1 131 ? -18.295 8.225 -17.627 1.00 84.00 131 ASN A C 1
ATOM 1055 O O . ASN A 1 131 ? -17.639 7.396 -18.259 1.00 84.00 131 ASN A O 1
ATOM 1059 N N . TYR A 1 132 ? -18.467 8.114 -16.310 1.00 84.62 132 TYR A N 1
ATOM 1060 C CA . TYR A 1 132 ? -17.853 7.057 -15.509 1.00 84.62 132 TYR A CA 1
ATOM 1061 C C . TYR A 1 132 ? -18.289 5.648 -15.936 1.00 84.62 132 TYR A C 1
ATOM 1063 O O . TYR A 1 132 ? -17.528 4.701 -15.734 1.00 84.62 132 TYR A O 1
ATOM 1071 N N . ASN A 1 133 ? -19.463 5.509 -16.565 1.00 86.94 133 ASN A N 1
ATOM 1072 C CA . ASN A 1 133 ? -19.981 4.232 -17.066 1.00 86.94 133 ASN A CA 1
ATOM 1073 C C . ASN A 1 133 ? -19.086 3.621 -18.151 1.00 86.94 133 ASN A C 1
ATOM 1075 O O . ASN A 1 133 ? -19.068 2.407 -18.362 1.00 86.94 133 ASN A O 1
ATOM 1079 N N . GLU A 1 134 ? -18.320 4.457 -18.849 1.00 83.38 134 GLU A N 1
ATOM 1080 C CA . GLU A 1 134 ? -17.387 3.999 -19.870 1.00 83.38 134 GLU A CA 1
ATOM 1081 C C . GLU A 1 134 ? -16.038 3.571 -19.292 1.00 83.38 134 GLU A C 1
ATOM 1083 O O . GLU A 1 134 ? -15.283 2.882 -19.987 1.00 83.38 134 GLU A O 1
ATOM 1088 N N . SER A 1 135 ? -15.758 3.913 -18.028 1.00 79.12 135 SER A N 1
ATOM 1089 C CA . SER A 1 135 ? -14.496 3.576 -17.378 1.00 79.12 135 SER A CA 1
ATOM 1090 C C . SER A 1 135 ? -14.328 2.067 -17.203 1.00 79.12 135 SER A C 1
ATOM 1092 O O . SER A 1 135 ? -15.274 1.330 -16.912 1.00 79.12 135 SER A O 1
ATOM 1094 N N . GLU A 1 136 ? -13.096 1.595 -17.364 1.00 74.88 136 GLU A N 1
ATOM 1095 C CA . GLU A 1 136 ? -12.762 0.184 -17.188 1.00 74.88 136 GLU A CA 1
ATOM 1096 C C . GLU A 1 136 ? -12.983 -0.260 -15.740 1.00 74.88 136 GLU A C 1
ATOM 1098 O O . GLU A 1 136 ? -13.519 -1.339 -15.498 1.00 74.88 136 GLU A O 1
ATOM 1103 N N . GLY A 1 137 ? -12.653 0.605 -14.776 1.00 77.19 137 GLY A N 1
ATOM 1104 C CA . GLY A 1 137 ? -12.862 0.316 -13.362 1.00 77.19 137 GLY A CA 1
ATOM 1105 C C . GLY A 1 137 ? -14.334 0.145 -12.989 1.00 77.19 137 GLY A C 1
ATOM 1106 O O . GLY A 1 137 ? -14.649 -0.748 -12.205 1.00 77.19 137 GLY A O 1
ATOM 1107 N N . TYR A 1 138 ? -15.235 0.942 -13.573 1.00 84.44 138 TYR A N 1
ATOM 1108 C CA . TYR A 1 138 ? -16.675 0.756 -13.398 1.00 84.44 138 TYR A CA 1
ATOM 1109 C C . TYR A 1 138 ? -17.146 -0.555 -14.029 1.00 84.44 138 TYR A C 1
ATOM 1111 O O . TYR A 1 138 ? -17.772 -1.364 -13.349 1.00 84.44 138 TYR A O 1
ATOM 1119 N N . LYS A 1 139 ? -16.796 -0.798 -15.301 1.00 83.00 139 LYS A N 1
ATOM 1120 C CA . LYS A 1 139 ? -17.170 -2.025 -16.025 1.00 83.00 139 LYS A CA 1
ATOM 1121 C C . LYS A 1 139 ? -16.691 -3.278 -15.295 1.00 83.00 139 LYS A C 1
ATOM 1123 O O . LYS A 1 139 ? -17.447 -4.230 -15.149 1.00 83.00 139 LYS A O 1
ATOM 1128 N N . HIS A 1 140 ? -15.454 -3.273 -14.802 1.00 79.06 140 HIS A N 1
ATOM 1129 C CA . HIS A 1 140 ? -14.921 -4.372 -14.006 1.00 79.06 140 HIS A CA 1
ATOM 1130 C C . HIS A 1 140 ? -15.731 -4.577 -12.722 1.00 79.06 140 HIS A C 1
ATOM 1132 O O . HIS A 1 140 ? -16.132 -5.705 -12.442 1.00 79.06 140 HIS A O 1
ATOM 1138 N N . LEU A 1 141 ? -16.018 -3.502 -11.982 1.00 81.75 141 LEU A N 1
ATOM 1139 C CA . LEU A 1 141 ? -16.786 -3.568 -10.742 1.00 81.75 141 LEU A CA 1
ATOM 1140 C C . LEU A 1 141 ? -18.171 -4.201 -10.960 1.00 81.75 141 LEU A C 1
ATOM 1142 O O . LEU A 1 141 ? -18.502 -5.180 -10.300 1.00 81.75 141 LEU A O 1
ATOM 1146 N N . VAL A 1 142 ? -18.958 -3.685 -11.907 1.00 85.94 142 VAL A N 1
ATOM 1147 C CA . VAL A 1 142 ? -20.338 -4.158 -12.128 1.00 85.94 142 VAL A CA 1
ATOM 1148 C C . VAL A 1 142 ? -20.410 -5.560 -12.736 1.00 85.94 142 VAL A C 1
ATOM 1150 O O . VAL A 1 142 ? -21.383 -6.270 -12.505 1.00 85.94 142 VAL A O 1
ATOM 1153 N N . ASN A 1 143 ? -19.387 -5.977 -13.489 1.00 84.44 143 ASN A N 1
ATOM 1154 C CA . ASN A 1 143 ? -19.368 -7.294 -14.129 1.00 84.44 143 ASN A CA 1
ATOM 1155 C C . ASN A 1 143 ? -18.865 -8.412 -13.206 1.00 84.44 143 ASN A C 1
ATOM 1157 O O . ASN A 1 143 ? -19.178 -9.573 -13.452 1.00 84.44 143 ASN A O 1
ATOM 1161 N N . ASN A 1 144 ? -18.054 -8.092 -12.191 1.00 82.25 144 ASN A N 1
ATOM 1162 C CA . ASN A 1 144 ? -17.358 -9.101 -11.379 1.00 82.25 144 ASN A CA 1
ATOM 1163 C C . ASN A 1 144 ? -17.808 -9.133 -9.916 1.00 82.25 144 ASN A C 1
ATOM 1165 O O . ASN A 1 144 ? -17.489 -10.085 -9.204 1.00 82.25 144 ASN A O 1
ATOM 1169 N N . PHE A 1 145 ? -18.541 -8.117 -9.459 1.00 85.31 145 PHE A N 1
ATOM 1170 C CA . PHE A 1 145 ? -18.985 -8.014 -8.077 1.00 85.31 145 PHE A CA 1
ATOM 1171 C C . PHE A 1 145 ? -20.495 -7.817 -8.008 1.00 85.31 145 PHE A C 1
ATOM 1173 O O . PHE A 1 145 ? -21.087 -7.045 -8.758 1.00 85.31 145 PHE A O 1
ATOM 1180 N N . GLU A 1 146 ? -21.119 -8.493 -7.050 1.00 89.31 146 GLU A N 1
ATOM 1181 C CA . GLU A 1 146 ? -22.507 -8.238 -6.689 1.00 89.31 146 GLU A CA 1
ATOM 1182 C C . GLU A 1 146 ? -22.563 -6.997 -5.796 1.00 89.31 146 GLU A C 1
ATOM 1184 O O . GLU A 1 146 ? -22.249 -7.049 -4.603 1.00 89.31 146 GLU A O 1
ATOM 1189 N N . ILE A 1 147 ? -22.906 -5.865 -6.410 1.00 91.62 147 ILE A N 1
ATOM 1190 C CA . ILE A 1 147 ? -23.013 -4.567 -5.745 1.00 91.62 147 ILE A CA 1
ATOM 1191 C C . ILE A 1 147 ? -24.475 -4.314 -5.388 1.00 91.62 147 ILE A C 1
ATOM 1193 O O . ILE A 1 147 ? -25.327 -4.217 -6.267 1.00 91.62 147 ILE A O 1
ATOM 1197 N N . HIS A 1 148 ? -24.756 -4.193 -4.093 1.00 94.75 148 HIS A N 1
ATOM 1198 C CA . HIS A 1 148 ? -26.100 -3.946 -3.580 1.00 94.75 148 HIS A CA 1
ATOM 1199 C C . HIS A 1 148 ? -26.547 -2.498 -3.830 1.00 94.75 148 HIS A C 1
ATOM 1201 O O . HIS A 1 148 ? -27.714 -2.246 -4.120 1.00 94.75 148 HIS A O 1
ATOM 1207 N N . ASP A 1 149 ? -25.635 -1.533 -3.705 1.00 95.56 149 ASP A N 1
ATOM 1208 C CA . ASP A 1 149 ? -25.897 -0.141 -4.071 1.00 95.56 149 ASP A CA 1
ATOM 1209 C C . ASP A 1 149 ? -24.632 0.526 -4.610 1.00 95.56 149 ASP A C 1
ATOM 1211 O O . ASP A 1 149 ? -23.534 0.357 -4.068 1.00 95.56 149 ASP A O 1
ATOM 1215 N N . PHE A 1 150 ? -24.807 1.308 -5.669 1.00 94.50 150 PHE A N 1
ATO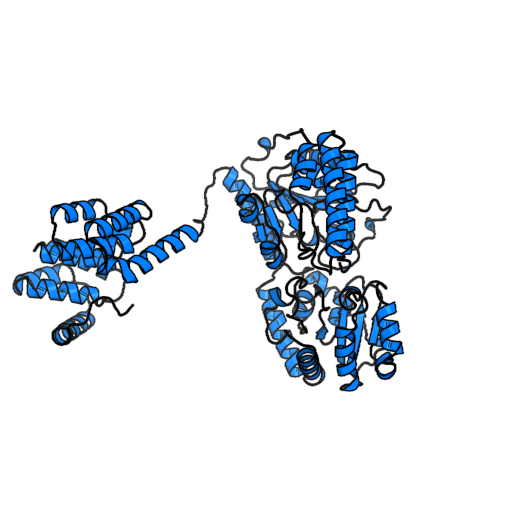M 1216 C CA . PHE A 1 150 ? -23.753 2.051 -6.332 1.00 94.50 150 PHE A CA 1
ATOM 1217 C C . PHE A 1 150 ? -24.170 3.512 -6.474 1.00 94.50 150 PHE A C 1
ATOM 1219 O O . PHE A 1 150 ? -25.218 3.823 -7.045 1.00 94.50 150 PHE A O 1
ATOM 1226 N N . LYS A 1 151 ? -23.313 4.429 -6.021 1.00 95.19 151 LYS A N 1
ATOM 1227 C CA . LYS A 1 151 ? -23.526 5.864 -6.194 1.00 95.19 151 LYS A CA 1
ATOM 1228 C C . LYS A 1 151 ? -22.272 6.563 -6.702 1.00 95.19 151 LYS A C 1
ATOM 1230 O O . LYS A 1 151 ? -21.171 6.329 -6.218 1.00 95.19 151 LYS A O 1
ATOM 1235 N N . TYR A 1 152 ? -22.468 7.478 -7.643 1.00 93.56 152 TYR A N 1
ATOM 1236 C CA . TYR A 1 152 ? -21.462 8.421 -8.120 1.00 93.56 152 TYR A CA 1
ATOM 1237 C C . TYR A 1 152 ? -21.934 9.843 -7.790 1.00 93.56 152 TYR A C 1
ATOM 1239 O O . TYR A 1 152 ? -23.110 10.156 -8.004 1.00 93.56 152 TYR A O 1
ATOM 1247 N N . LEU A 1 153 ? -21.058 10.672 -7.219 1.00 94.38 153 LEU A N 1
ATOM 1248 C CA . LEU A 1 153 ? -21.344 12.081 -6.943 1.00 94.38 153 LEU A CA 1
ATOM 1249 C C . LEU A 1 153 ? -21.050 12.933 -8.173 1.00 94.38 153 LEU A C 1
ATOM 1251 O O . LEU A 1 153 ? -19.992 12.816 -8.784 1.00 94.38 153 LEU A O 1
ATOM 1255 N N . GLU A 1 154 ? -21.992 13.799 -8.523 1.00 89.94 154 GLU A N 1
ATOM 1256 C CA . GLU A 1 154 ? -21.835 14.723 -9.643 1.00 89.94 154 GLU A CA 1
ATOM 1257 C C . GLU A 1 154 ? -20.830 15.836 -9.316 1.00 89.94 154 GLU A C 1
ATOM 1259 O O . GLU A 1 154 ? -20.489 16.081 -8.154 1.00 89.94 154 GLU A O 1
ATOM 1264 N N . LYS A 1 155 ? -20.336 16.492 -10.369 1.00 92.69 155 LYS A N 1
ATOM 1265 C CA . LYS A 1 155 ? -19.447 17.650 -10.250 1.00 92.69 155 LYS A CA 1
ATOM 1266 C C . LYS A 1 155 ? -20.148 18.844 -9.584 1.00 92.69 155 LYS A C 1
ATOM 1268 O O . LYS A 1 155 ? -21.371 18.959 -9.633 1.00 92.69 155 LYS A O 1
ATOM 1273 N N . GLY A 1 156 ? -19.374 19.778 -9.043 1.00 91.31 156 GLY A N 1
ATOM 1274 C CA . GLY A 1 156 ? -19.832 21.055 -8.493 1.00 91.31 156 GLY A CA 1
ATOM 1275 C C . GLY A 1 156 ? -20.239 21.021 -7.018 1.00 91.31 156 GLY A C 1
ATOM 1276 O O . GLY A 1 156 ? -20.589 22.063 -6.462 1.00 91.31 156 GLY A O 1
ATOM 1277 N N . MET A 1 157 ? -20.174 19.858 -6.367 1.00 94.75 157 MET A N 1
ATOM 1278 C CA . MET A 1 157 ? -20.487 19.718 -4.945 1.00 94.75 157 MET A CA 1
ATOM 1279 C C . MET A 1 157 ? -19.365 20.306 -4.080 1.00 94.75 157 MET A C 1
ATOM 1281 O O . MET A 1 157 ? -18.209 19.885 -4.191 1.00 94.75 157 MET A O 1
ATOM 1285 N N . GLN A 1 158 ? -19.717 21.235 -3.187 1.00 95.75 158 GLN A N 1
ATOM 1286 C CA . GLN A 1 158 ? -18.774 21.835 -2.232 1.00 95.75 158 GLN A CA 1
ATOM 1287 C C . GLN A 1 158 ? -18.220 20.775 -1.261 1.00 95.75 158 GLN A C 1
ATOM 1289 O O . GLN A 1 158 ? -18.857 19.742 -1.027 1.00 95.75 158 GLN A O 1
ATOM 1294 N N . TRP A 1 159 ? -17.046 21.004 -0.666 1.00 96.00 159 TRP A N 1
ATOM 1295 C CA . TRP A 1 159 ? -16.401 20.030 0.224 1.00 96.00 159 TRP A CA 1
ATOM 1296 C C . TRP A 1 159 ? -17.261 19.677 1.438 1.00 96.00 159 TRP A C 1
ATOM 1298 O O . TRP A 1 159 ? -17.382 18.495 1.774 1.00 96.00 159 TRP A O 1
ATOM 1308 N N . LEU A 1 160 ? -17.881 20.674 2.076 1.00 96.62 160 LEU A N 1
ATOM 1309 C CA . LEU A 1 160 ? -18.760 20.445 3.226 1.00 96.62 160 LEU A CA 1
ATOM 1310 C C . LEU A 1 160 ? -20.008 19.648 2.843 1.00 96.62 160 LEU A C 1
ATOM 1312 O O . LEU A 1 160 ? -20.353 18.680 3.518 1.00 96.62 160 LEU A O 1
ATOM 1316 N N . GLU A 1 161 ? -20.650 20.013 1.735 1.00 97.38 161 GLU A N 1
ATOM 1317 C CA . GLU A 1 161 ? -21.810 19.292 1.207 1.00 97.38 161 GLU A CA 1
ATOM 1318 C C . GLU A 1 161 ? -21.459 17.830 0.894 1.00 97.38 161 GLU A C 1
ATOM 1320 O O . GLU A 1 161 ? -22.188 16.912 1.273 1.00 97.38 161 GLU A O 1
ATOM 1325 N N . LYS A 1 162 ? -20.290 17.602 0.288 1.00 97.12 162 LYS A N 1
ATOM 1326 C CA . LYS A 1 162 ? -19.764 16.271 -0.021 1.00 97.12 162 LYS A CA 1
ATOM 1327 C C . LYS A 1 162 ? -19.522 15.445 1.242 1.00 97.12 162 LYS A C 1
ATOM 1329 O O . LYS A 1 162 ? -19.928 14.285 1.299 1.00 97.12 162 LYS A O 1
ATOM 1334 N N . GLY A 1 163 ? -18.909 16.032 2.271 1.00 97.44 163 GLY A N 1
ATOM 1335 C CA . GLY A 1 163 ? -18.698 15.374 3.564 1.00 97.44 163 GLY A CA 1
ATOM 1336 C C . GLY A 1 163 ? -20.011 15.002 4.263 1.00 97.44 163 GLY A C 1
ATOM 1337 O O . GLY A 1 163 ? -20.174 13.873 4.733 1.00 97.44 163 GLY A O 1
ATOM 1338 N N . GLU A 1 164 ? -20.980 15.919 4.267 1.00 98.06 164 GLU A N 1
ATOM 1339 C CA . GLU A 1 164 ? -22.327 15.697 4.805 1.00 98.06 164 GLU A CA 1
ATOM 1340 C C . GLU A 1 164 ? -23.091 14.606 4.045 1.00 98.06 164 GLU A C 1
ATOM 1342 O O . GLU A 1 164 ? -23.755 13.763 4.657 1.00 98.06 164 GLU A O 1
ATOM 1347 N N . TYR A 1 165 ? -22.952 14.565 2.719 1.00 98.31 165 TYR A N 1
ATOM 1348 C CA . TYR A 1 165 ? -23.528 13.505 1.904 1.00 98.31 165 TYR A CA 1
ATOM 1349 C C . TYR A 1 165 ? -22.934 12.140 2.262 1.00 98.31 165 TYR A C 1
ATOM 1351 O O . TYR A 1 165 ? -23.685 11.195 2.505 1.00 98.31 165 TYR A O 1
ATOM 1359 N N . ILE A 1 166 ? -21.600 12.026 2.319 1.00 98.25 166 ILE A N 1
ATOM 1360 C CA . ILE A 1 166 ? -20.907 10.755 2.585 1.00 98.25 166 ILE A CA 1
ATOM 1361 C C . ILE A 1 166 ? -21.361 10.167 3.926 1.00 98.25 166 ILE A C 1
ATOM 1363 O O . ILE A 1 166 ? -21.779 9.010 3.974 1.00 98.25 166 ILE A O 1
ATOM 1367 N N . GLN A 1 167 ? -21.331 10.947 5.013 1.00 98.06 167 GLN A N 1
ATOM 1368 C CA . GLN A 1 167 ? -21.706 10.430 6.336 1.00 98.06 167 GLN A CA 1
ATOM 1369 C C . GLN A 1 167 ? -23.179 10.011 6.408 1.00 98.06 167 GLN A C 1
ATOM 1371 O O . GLN A 1 167 ? -23.499 8.979 6.998 1.00 98.06 167 GLN A O 1
ATOM 1376 N N . LYS A 1 168 ? -24.073 10.779 5.768 1.00 98.31 168 LYS A N 1
ATOM 1377 C CA . LYS A 1 168 ? -25.502 10.473 5.716 1.00 98.31 168 LYS A CA 1
ATOM 1378 C C . LYS A 1 168 ? -25.743 9.192 4.924 1.00 98.31 168 LYS A C 1
ATOM 1380 O O . LYS A 1 168 ? -26.441 8.303 5.402 1.00 98.31 168 LYS A O 1
ATOM 1385 N N . TRP A 1 169 ? -25.112 9.072 3.756 1.00 98.50 169 TRP A N 1
ATOM 1386 C CA . TRP A 1 169 ? -25.212 7.901 2.890 1.00 98.50 169 TRP A CA 1
ATOM 1387 C C . TRP A 1 169 ? -24.785 6.621 3.620 1.00 98.50 169 TRP A C 1
ATOM 1389 O O . TRP A 1 169 ? -25.512 5.627 3.558 1.00 98.50 169 TRP A O 1
ATOM 1399 N N . LEU A 1 170 ? -23.667 6.672 4.355 1.00 98.44 170 LEU A N 1
ATOM 1400 C CA . LEU A 1 170 ? -23.154 5.563 5.167 1.00 98.44 170 LEU A CA 1
ATOM 1401 C C . LEU A 1 170 ? -24.115 5.185 6.305 1.00 98.44 170 LEU A C 1
ATOM 1403 O O . LEU A 1 170 ? -24.451 4.010 6.471 1.00 98.44 170 LEU A O 1
ATOM 1407 N N . HIS A 1 171 ? -24.588 6.176 7.064 1.00 97.88 171 HIS A N 1
ATOM 1408 C CA . HIS A 1 171 ? -25.448 5.939 8.221 1.00 97.88 171 HIS A CA 1
ATOM 1409 C C . HIS A 1 171 ? -26.829 5.391 7.826 1.00 97.88 171 HIS A C 1
ATOM 1411 O O . HIS A 1 171 ? -27.284 4.390 8.383 1.00 97.88 171 HIS A O 1
ATOM 1417 N N . GLU A 1 172 ? -27.485 5.986 6.823 1.00 97.62 172 GLU A N 1
ATOM 1418 C CA . GLU A 1 172 ? -28.823 5.571 6.366 1.00 97.62 172 GLU A CA 1
ATOM 1419 C C . GLU A 1 172 ? -28.847 4.129 5.843 1.00 97.62 172 GLU A C 1
ATOM 1421 O O . GLU A 1 172 ? -29.838 3.416 6.011 1.00 97.62 172 GLU A O 1
ATOM 1426 N N . ARG A 1 173 ? -27.735 3.670 5.257 1.00 98.06 173 ARG A N 1
ATOM 1427 C CA . ARG A 1 173 ? -27.563 2.295 4.760 1.00 98.06 173 ARG A CA 1
ATOM 1428 C C . ARG A 1 173 ? -27.173 1.295 5.834 1.00 98.06 173 ARG A C 1
ATOM 1430 O O . ARG A 1 173 ? -27.097 0.105 5.537 1.00 98.06 173 ARG A O 1
ATOM 1437 N N . LYS A 1 174 ? -26.958 1.748 7.074 1.00 97.81 174 LYS A N 1
ATOM 1438 C CA . LYS A 1 174 ? -26.559 0.892 8.199 1.00 97.81 174 LYS A CA 1
ATOM 1439 C C . LYS A 1 174 ? -25.305 0.084 7.852 1.00 97.81 174 LYS A C 1
ATOM 1441 O O . LYS A 1 174 ? -25.285 -1.135 8.032 1.00 97.81 174 LYS A O 1
ATOM 1446 N N . ILE A 1 175 ? -24.312 0.768 7.280 1.00 98.19 175 ILE A N 1
ATOM 1447 C CA . ILE A 1 175 ? -23.030 0.172 6.904 1.00 98.19 175 ILE A CA 1
ATOM 1448 C C . ILE A 1 175 ? -22.286 -0.266 8.166 1.00 98.19 175 ILE A C 1
ATOM 1450 O O . ILE A 1 175 ? -22.104 0.516 9.098 1.00 98.19 175 ILE A O 1
ATOM 1454 N N . ASP A 1 176 ? -21.836 -1.517 8.173 1.00 97.94 176 ASP A N 1
ATOM 1455 C CA . ASP A 1 176 ? -21.071 -2.088 9.276 1.00 97.94 176 ASP A CA 1
ATOM 1456 C C . ASP A 1 176 ? -19.599 -1.717 9.158 1.00 97.94 176 ASP A C 1
ATOM 1458 O O . ASP A 1 176 ? -19.001 -1.216 10.110 1.00 97.94 176 ASP A O 1
ATOM 1462 N N . PHE A 1 177 ? -19.032 -1.936 7.973 1.00 97.38 177 PHE A N 1
ATOM 1463 C CA . PHE A 1 177 ? -17.607 -1.776 7.716 1.00 97.38 177 PHE A CA 1
ATOM 1464 C C . PHE A 1 177 ? -17.368 -0.789 6.579 1.00 97.38 177 PHE A C 1
ATOM 1466 O O . PHE A 1 177 ? -18.046 -0.840 5.555 1.00 97.38 177 PHE A O 1
ATOM 1473 N N . LEU A 1 178 ? -16.389 0.096 6.731 1.00 96.75 178 LEU A N 1
ATOM 1474 C CA . LEU A 1 178 ? -16.001 1.058 5.701 1.00 96.75 178 LEU A CA 1
ATOM 1475 C C . LEU A 1 178 ? -14.544 0.853 5.293 1.00 96.75 178 LEU A C 1
ATOM 1477 O O . LEU A 1 178 ? -13.660 0.854 6.141 1.00 96.75 178 LEU A O 1
ATOM 1481 N N . VAL A 1 179 ? -14.287 0.772 3.991 1.00 94.38 179 VAL A N 1
ATOM 1482 C CA . VAL A 1 179 ? -12.953 0.932 3.402 1.00 94.38 179 VAL A CA 1
ATOM 1483 C C . VAL A 1 179 ? -12.955 2.212 2.573 1.00 94.38 179 VAL A C 1
ATOM 1485 O O . VAL A 1 179 ? -13.762 2.358 1.655 1.00 94.38 179 VAL A O 1
ATOM 1488 N N . LEU A 1 180 ? -12.071 3.157 2.889 1.00 92.44 180 LEU A N 1
ATOM 1489 C CA . LEU A 1 180 ? -12.080 4.474 2.254 1.00 92.44 180 LEU A CA 1
ATOM 1490 C C . LEU A 1 180 ? -10.731 4.881 1.661 1.00 92.44 180 LEU A C 1
ATOM 1492 O O . LEU A 1 180 ? -9.665 4.675 2.244 1.00 92.44 180 LEU A O 1
ATOM 1496 N N . GLU A 1 181 ? -10.800 5.529 0.502 1.00 90.81 181 GLU A N 1
ATOM 1497 C CA . GLU A 1 181 ? -9.709 6.303 -0.074 1.00 90.81 181 GLU A CA 1
ATOM 1498 C C . GLU A 1 181 ? -9.780 7.730 0.484 1.00 90.81 181 GLU A C 1
ATOM 1500 O O . GLU A 1 181 ? -10.666 8.508 0.129 1.00 90.81 181 GLU A O 1
ATOM 1505 N N . ALA A 1 182 ? -8.875 8.071 1.406 1.00 91.38 182 ALA A N 1
ATOM 1506 C CA . ALA A 1 182 ? -9.052 9.289 2.191 1.00 91.38 182 ALA A CA 1
ATOM 1507 C C . ALA A 1 182 ? -8.846 10.570 1.367 1.00 91.38 182 ALA A C 1
ATOM 1509 O O . ALA A 1 182 ? -7.825 10.753 0.698 1.00 91.38 182 ALA A O 1
ATOM 1510 N N . CYS A 1 183 ? -9.795 11.489 1.499 1.00 93.12 183 CYS A N 1
ATOM 1511 C CA . CYS A 1 183 ? -9.766 12.868 1.031 1.00 93.12 183 CYS A CA 1
ATOM 1512 C C . CYS A 1 183 ? -10.327 13.794 2.133 1.00 93.12 183 CYS A C 1
ATOM 1514 O O . CYS A 1 183 ? -10.818 13.292 3.150 1.00 93.12 183 CYS A O 1
ATOM 1516 N N . PRO A 1 184 ? -10.292 15.131 1.983 1.00 96.00 184 PRO A N 1
ATOM 1517 C CA . PRO A 1 184 ? -10.749 16.029 3.044 1.00 96.00 184 PRO A CA 1
ATOM 1518 C C . PRO A 1 184 ? -12.222 15.802 3.418 1.00 96.00 184 PRO A C 1
ATOM 1520 O O . PRO A 1 184 ? -12.536 15.644 4.595 1.00 96.00 184 PRO A O 1
ATOM 1523 N N . ALA A 1 185 ? -13.110 15.659 2.425 1.00 96.94 185 ALA A N 1
ATOM 1524 C CA . ALA A 1 185 ? -14.530 15.377 2.662 1.00 96.94 185 ALA A CA 1
ATOM 1525 C C . ALA A 1 185 ? -14.772 14.023 3.347 1.00 96.94 185 ALA A C 1
ATOM 1527 O O . ALA A 1 185 ? -15.633 13.922 4.220 1.00 96.94 185 ALA A O 1
ATOM 1528 N N . SER A 1 186 ? -14.022 12.973 2.993 1.00 96.19 186 SER A N 1
ATOM 1529 C CA . SER A 1 186 ? -14.190 11.672 3.647 1.00 96.19 186 SER A CA 1
ATOM 1530 C C . SER A 1 186 ? -13.669 11.693 5.086 1.00 96.19 186 SER A C 1
ATOM 1532 O O . SER A 1 186 ? -14.291 11.082 5.946 1.00 96.19 186 SER A O 1
ATOM 1534 N N . ILE A 1 187 ? -12.572 12.415 5.365 1.00 97.00 187 ILE A N 1
ATOM 1535 C CA . ILE A 1 187 ? -12.044 12.617 6.728 1.00 97.00 187 ILE A CA 1
ATOM 1536 C C . ILE A 1 187 ? -13.048 13.393 7.582 1.00 97.00 187 ILE A C 1
ATOM 1538 O O . ILE A 1 187 ? -13.311 13.017 8.725 1.00 97.00 187 ILE A O 1
ATOM 1542 N N . TYR A 1 188 ? -13.660 14.434 7.013 1.00 98.06 188 TYR A N 1
ATOM 1543 C CA . TYR A 1 188 ? -14.766 15.136 7.654 1.00 98.06 188 TYR A CA 1
ATOM 1544 C C . TYR A 1 188 ? -15.913 14.170 7.978 1.00 98.06 188 TYR A C 1
ATOM 1546 O O . TYR A 1 188 ? -16.390 14.142 9.110 1.00 98.06 188 TYR A O 1
ATOM 1554 N N . ALA A 1 189 ? -16.333 13.342 7.017 1.00 97.94 189 ALA A N 1
ATOM 1555 C CA . ALA A 1 189 ? -17.460 12.427 7.178 1.00 97.94 189 ALA A CA 1
ATOM 1556 C C . ALA A 1 189 ? -17.235 11.386 8.290 1.00 97.94 189 ALA A C 1
ATOM 1558 O O . ALA A 1 189 ? -18.092 11.218 9.160 1.00 97.94 189 ALA A O 1
ATOM 1559 N N . ILE A 1 190 ? -16.081 10.710 8.307 1.00 97.00 190 ILE A N 1
ATOM 1560 C CA . ILE A 1 190 ? -15.782 9.661 9.301 1.00 97.00 190 ILE A CA 1
ATOM 1561 C C . ILE A 1 190 ? -15.614 10.198 10.720 1.00 97.00 190 ILE A C 1
ATOM 1563 O O . ILE A 1 190 ? -15.836 9.458 11.675 1.00 97.00 190 ILE A O 1
ATOM 1567 N N . ALA A 1 191 ? -15.302 11.487 10.891 1.00 96.75 191 ALA A N 1
ATOM 1568 C CA . ALA A 1 191 ? -15.237 12.097 12.215 1.00 96.75 191 ALA A CA 1
ATOM 1569 C C . ALA A 1 191 ? -16.564 11.954 12.982 1.00 96.75 191 ALA A C 1
ATOM 1571 O O . ALA A 1 191 ? -16.558 11.880 14.212 1.00 96.75 191 ALA A O 1
ATOM 1572 N N . SER A 1 192 ? -17.691 11.842 12.266 1.00 97.06 192 SER A N 1
ATOM 1573 C CA . SER A 1 192 ? -19.010 11.588 12.852 1.00 97.06 192 SER A CA 1
ATOM 1574 C C . SER A 1 192 ? -19.267 10.141 13.288 1.00 97.06 192 SER A C 1
ATOM 1576 O O . SER A 1 192 ? -20.302 9.880 13.902 1.00 97.06 192 SER A O 1
ATOM 1578 N N . LYS A 1 193 ? -18.336 9.217 13.013 1.00 96.38 193 LYS A N 1
ATOM 1579 C CA . LYS A 1 193 ? -18.464 7.765 13.220 1.00 96.38 193 LYS A CA 1
ATOM 1580 C C . LYS A 1 193 ? -19.760 7.182 12.630 1.00 96.38 193 LYS A C 1
ATOM 1582 O O . LYS A 1 193 ? -20.568 6.618 13.363 1.00 96.38 193 LYS A O 1
ATOM 1587 N N . PRO A 1 194 ? -19.993 7.315 11.311 1.00 97.75 194 PRO A N 1
ATOM 1588 C CA . PRO A 1 194 ? -21.247 6.884 10.691 1.00 97.75 194 PRO A CA 1
ATOM 1589 C C . PRO A 1 194 ? -21.389 5.355 10.563 1.00 97.75 194 PRO A C 1
ATOM 1591 O O . PRO A 1 194 ? -22.466 4.883 10.202 1.00 97.75 194 PRO A O 1
ATOM 1594 N N . VAL A 1 195 ? -20.324 4.592 10.838 1.00 97.75 195 VAL A N 1
ATOM 1595 C CA . VAL A 1 195 ? -20.247 3.127 10.698 1.00 97.75 195 VAL A CA 1
ATOM 1596 C C . VAL A 1 195 ? -19.698 2.475 11.969 1.00 97.75 195 VAL A C 1
ATOM 1598 O O . VAL A 1 195 ? -19.192 3.163 12.857 1.00 97.75 195 VAL A O 1
ATOM 1601 N N . LEU A 1 196 ? -19.807 1.148 12.075 1.00 95.19 196 LEU A N 1
ATOM 1602 C CA . LEU A 1 196 ? -19.332 0.412 13.250 1.00 95.19 196 LEU A CA 1
ATOM 1603 C C . LEU A 1 196 ? -17.803 0.290 13.295 1.00 95.19 196 LEU A C 1
ATOM 1605 O O . LEU A 1 196 ? -17.224 0.408 14.373 1.00 95.19 196 LEU A O 1
ATOM 1609 N N . SER A 1 197 ? -17.161 0.041 12.152 1.00 95.56 197 SER A N 1
ATOM 1610 C CA . SER A 1 197 ? -15.704 0.072 12.039 1.00 95.56 197 SER A CA 1
ATOM 1611 C C . SER A 1 197 ? -15.255 0.547 10.664 1.00 95.56 197 SER A C 1
ATOM 1613 O O . SER A 1 197 ? -15.907 0.272 9.655 1.00 95.56 197 SER A O 1
ATOM 1615 N N . ASP A 1 198 ? -14.138 1.261 10.610 1.00 95.69 198 ASP A N 1
ATOM 1616 C CA . ASP A 1 198 ? -13.637 1.871 9.383 1.00 95.69 198 ASP A CA 1
ATOM 1617 C C . ASP A 1 198 ? -12.136 1.655 9.171 1.00 95.69 198 ASP A C 1
ATOM 1619 O O . ASP A 1 198 ? -11.359 1.370 10.083 1.00 95.69 198 ASP A O 1
ATOM 1623 N N . ALA A 1 199 ? -11.721 1.748 7.914 1.00 94.19 199 ALA A N 1
ATOM 1624 C CA . ALA A 1 199 ? -10.339 1.615 7.513 1.00 94.19 199 ALA A CA 1
ATOM 1625 C C . ALA A 1 199 ? -10.001 2.569 6.374 1.00 94.19 199 ALA A C 1
ATOM 1627 O O . ALA A 1 199 ? -10.765 2.709 5.414 1.00 94.19 199 ALA A O 1
ATOM 1628 N N . VAL A 1 200 ? -8.805 3.151 6.433 1.00 91.38 200 VAL A N 1
ATOM 1629 C CA . VAL A 1 200 ? -8.204 3.816 5.275 1.00 91.38 200 VAL A CA 1
ATOM 1630 C C . VAL A 1 200 ? -7.372 2.814 4.500 1.00 91.38 200 VAL A C 1
ATOM 1632 O O . VAL A 1 200 ? -6.601 2.055 5.081 1.00 91.38 200 VAL A O 1
ATOM 1635 N N . LEU A 1 201 ? -7.490 2.853 3.179 1.00 85.50 201 LEU A N 1
ATOM 1636 C CA . LEU A 1 201 ? -6.603 2.145 2.272 1.00 85.50 201 LEU A CA 1
ATOM 1637 C C . LEU A 1 201 ? -5.581 3.114 1.670 1.00 85.50 201 LEU A C 1
ATOM 1639 O O . LEU A 1 201 ? -5.965 4.084 1.011 1.00 85.50 201 LEU A O 1
ATOM 1643 N N . ARG A 1 202 ? -4.285 2.833 1.847 1.00 80.38 202 ARG A N 1
ATOM 1644 C CA . ARG A 1 202 ? -3.183 3.623 1.286 1.00 80.38 202 ARG A CA 1
ATOM 1645 C C . ARG A 1 202 ? -2.187 2.784 0.514 1.00 80.38 202 ARG A C 1
ATOM 1647 O O . ARG A 1 202 ? -1.757 1.722 0.942 1.00 80.38 202 ARG A O 1
ATOM 1654 N N . GLN A 1 203 ? -1.798 3.331 -0.630 1.00 73.38 203 GLN A N 1
ATOM 1655 C CA . GLN A 1 203 ? -0.936 2.648 -1.582 1.00 73.38 203 GLN A CA 1
ATOM 1656 C C . GLN A 1 203 ? 0.337 3.407 -1.918 1.00 73.38 203 GLN A C 1
ATOM 1658 O O . GLN A 1 203 ? 1.357 2.796 -2.214 1.00 73.38 203 GLN A O 1
ATOM 1663 N N . ASP A 1 204 ? 0.284 4.734 -1.852 1.00 70.12 204 ASP A N 1
ATOM 1664 C CA . ASP A 1 204 ? 1.434 5.564 -2.167 1.00 70.12 204 ASP A CA 1
ATOM 1665 C C . ASP A 1 204 ? 2.438 5.525 -1.011 1.00 70.12 204 ASP A C 1
ATOM 1667 O O . ASP A 1 204 ? 2.122 5.907 0.121 1.00 70.12 204 ASP A O 1
ATOM 1671 N N . CYS A 1 205 ? 3.648 5.031 -1.283 1.00 65.25 205 CYS A N 1
ATOM 1672 C CA . CYS A 1 205 ? 4.651 4.762 -0.253 1.00 65.25 205 CYS A CA 1
ATOM 1673 C C . CYS A 1 205 ? 5.688 5.869 -0.049 1.00 65.25 205 CYS A C 1
ATOM 1675 O O . CYS A 1 205 ? 6.468 5.795 0.892 1.00 65.25 205 CYS A O 1
ATOM 1677 N N . TYR A 1 206 ? 5.727 6.895 -0.896 1.00 66.62 206 TYR A N 1
ATOM 1678 C CA . TYR A 1 206 ? 6.708 7.987 -0.802 1.00 66.62 206 TYR A CA 1
ATOM 1679 C C . TYR A 1 206 ? 6.109 9.365 -1.085 1.00 66.62 206 TYR A C 1
ATOM 1681 O O . TYR A 1 206 ? 6.831 10.338 -1.295 1.00 66.62 206 TYR A O 1
ATOM 1689 N N . THR A 1 207 ? 4.781 9.463 -1.110 1.00 75.50 207 THR A N 1
ATOM 1690 C CA . THR A 1 207 ? 4.092 10.727 -1.349 1.00 75.50 207 THR A CA 1
ATOM 1691 C C . THR A 1 207 ? 3.389 11.217 -0.098 1.00 75.50 207 THR A C 1
ATOM 1693 O O . THR A 1 207 ? 3.026 10.440 0.787 1.00 75.50 207 THR A O 1
ATOM 1696 N N . TYR A 1 208 ? 3.199 12.534 -0.031 1.00 86.44 208 TYR A N 1
ATOM 1697 C CA . TYR A 1 208 ? 2.346 13.126 0.983 1.00 86.44 208 TYR A CA 1
ATOM 1698 C C . TYR A 1 208 ? 0.912 12.631 0.795 1.00 86.44 208 TYR A C 1
ATOM 1700 O O . TYR A 1 208 ? 0.344 12.722 -0.298 1.00 86.44 208 TYR A O 1
ATOM 1708 N N . THR A 1 209 ? 0.319 12.123 1.866 1.00 87.44 209 THR A N 1
ATOM 1709 C CA . THR A 1 209 ? -1.008 11.527 1.861 1.00 87.44 209 THR A CA 1
ATOM 1710 C C . THR A 1 209 ? -1.842 11.995 3.051 1.00 87.44 209 THR A C 1
ATOM 1712 O O . THR A 1 209 ? -1.345 12.591 4.006 1.00 87.44 209 THR A O 1
ATOM 1715 N N . MET A 1 210 ? -3.141 11.717 2.994 1.00 87.81 210 MET A N 1
ATOM 1716 C CA . MET A 1 210 ? -4.091 12.003 4.075 1.00 87.81 210 MET A CA 1
ATOM 1717 C C . MET A 1 210 ? -4.633 10.712 4.690 1.00 87.81 210 MET A C 1
ATOM 1719 O O . MET A 1 210 ? -4.728 9.706 4.010 1.00 87.81 210 MET A O 1
ATOM 1723 N N . GLY A 1 211 ? -5.048 10.682 5.946 1.00 85.44 211 GLY A N 1
ATOM 1724 C CA . GLY A 1 211 ? -5.795 9.537 6.466 1.00 85.44 211 GLY A CA 1
ATOM 1725 C C . GLY A 1 211 ? -5.018 8.359 7.075 1.00 85.44 211 GLY A C 1
ATOM 1726 O O . GLY A 1 211 ? -5.693 7.568 7.726 1.00 85.44 211 GLY A O 1
ATOM 1727 N N . PRO A 1 212 ? -3.680 8.167 6.982 1.00 88.56 212 PRO A N 1
ATOM 1728 C CA . PRO A 1 212 ? -3.033 7.249 7.918 1.00 88.56 212 PRO A CA 1
ATOM 1729 C C . PRO A 1 212 ? -3.432 7.596 9.358 1.00 88.56 212 PRO A C 1
ATOM 1731 O O . PRO A 1 212 ? -3.338 8.756 9.753 1.00 88.56 212 PRO A O 1
ATOM 1734 N N . GLY A 1 213 ? -3.907 6.608 10.119 1.00 85.81 213 GLY A N 1
ATOM 1735 C CA . GLY A 1 213 ? -4.258 6.763 11.536 1.00 85.81 213 GLY A CA 1
ATOM 1736 C C . GLY A 1 213 ? -5.599 7.440 11.861 1.00 85.81 213 GLY A C 1
ATOM 1737 O O . GLY A 1 213 ? -5.934 7.519 13.040 1.00 85.81 213 GLY A O 1
ATOM 1738 N N . VAL A 1 214 ? -6.391 7.901 10.878 1.00 89.19 214 VAL A N 1
ATOM 1739 C CA . VAL A 1 214 ? -7.709 8.534 11.165 1.00 89.19 214 VAL A CA 1
ATOM 1740 C C . VAL A 1 214 ? -8.826 7.527 11.449 1.00 89.19 214 VAL A C 1
ATOM 1742 O O . VAL A 1 214 ? -9.830 7.885 12.060 1.00 89.19 214 VAL A O 1
ATOM 1745 N N . CYS A 1 215 ? -8.653 6.293 10.978 1.00 92.00 215 CYS A N 1
ATOM 1746 C CA . CYS A 1 215 ? -9.616 5.197 11.061 1.00 92.00 215 CYS A CA 1
ATOM 1747 C C . CYS A 1 215 ? -9.236 4.161 12.128 1.00 92.00 215 CYS A C 1
ATOM 1749 O O . CYS A 1 215 ? -8.121 4.184 12.656 1.00 92.00 215 CYS A O 1
ATOM 1751 N N . ASP A 1 216 ? -10.123 3.195 12.392 1.00 91.12 216 ASP A N 1
ATOM 1752 C CA . ASP A 1 216 ? -9.793 2.035 13.239 1.00 91.12 216 ASP A CA 1
ATOM 1753 C C . ASP A 1 216 ? -8.633 1.209 12.673 1.00 91.12 216 ASP A C 1
ATOM 1755 O O . ASP A 1 216 ? -7.878 0.610 13.440 1.00 91.12 216 ASP A O 1
ATOM 1759 N N . TYR A 1 217 ? -8.491 1.179 11.346 1.00 92.19 217 TYR A N 1
ATOM 1760 C CA . TYR A 1 217 ? -7.403 0.499 10.651 1.00 92.19 217 TYR A CA 1
ATOM 1761 C C . TYR A 1 217 ? -6.788 1.365 9.553 1.00 92.19 217 TYR A C 1
ATOM 1763 O O . TYR A 1 217 ? -7.453 2.171 8.902 1.00 92.19 217 TYR A O 1
ATOM 1771 N N . THR A 1 218 ? -5.497 1.157 9.306 1.00 89.88 218 THR A N 1
ATOM 1772 C CA . THR A 1 218 ? -4.826 1.663 8.103 1.00 89.88 218 THR A CA 1
ATOM 1773 C C . THR A 1 218 ? -4.253 0.482 7.336 1.00 89.88 218 THR A C 1
ATOM 1775 O O . THR A 1 218 ? -3.314 -0.170 7.788 1.00 89.88 218 THR A O 1
ATOM 1778 N N . PHE A 1 219 ? -4.834 0.204 6.177 1.00 87.94 219 PHE A N 1
ATOM 1779 C CA . PHE A 1 219 ? -4.362 -0.803 5.247 1.00 87.94 219 PHE A CA 1
ATOM 1780 C C . PHE A 1 219 ? -3.297 -0.208 4.327 1.00 87.94 219 PHE A C 1
ATOM 1782 O O . PHE A 1 219 ? -3.589 0.694 3.542 1.00 87.94 219 PHE A O 1
ATOM 1789 N N . LEU A 1 220 ? -2.072 -0.711 4.432 1.00 84.31 220 LEU A N 1
ATOM 1790 C CA . LEU A 1 220 ? -0.913 -0.292 3.637 1.00 84.31 220 LEU A CA 1
ATOM 1791 C C . LEU A 1 220 ? -0.591 -1.361 2.607 1.00 84.31 220 LEU A C 1
ATOM 1793 O O . LEU A 1 220 ? -0.807 -2.526 2.898 1.00 84.31 220 LEU A O 1
ATOM 1797 N N . VAL A 1 221 ? -0.056 -1.023 1.438 1.00 77.31 221 VAL A N 1
ATOM 1798 C CA . VAL A 1 221 ? 0.289 -2.038 0.418 1.00 77.31 221 VAL A CA 1
ATOM 1799 C C . VAL A 1 221 ? 1.778 -2.336 0.318 1.00 77.31 221 VAL A C 1
ATOM 1801 O O . VAL A 1 221 ? 2.163 -3.186 -0.479 1.00 77.31 221 VAL A O 1
ATOM 1804 N N . THR A 1 222 ? 2.605 -1.661 1.120 1.00 73.69 222 THR A N 1
ATOM 1805 C CA . THR A 1 222 ? 4.054 -1.886 1.195 1.00 73.69 222 THR A CA 1
ATOM 1806 C C . THR A 1 222 ? 4.519 -1.872 2.649 1.00 73.69 222 THR A C 1
ATOM 1808 O O . THR A 1 222 ? 3.889 -1.244 3.507 1.00 73.69 222 THR A O 1
ATOM 1811 N N . THR A 1 223 ? 5.612 -2.575 2.955 1.00 71.94 223 THR A N 1
ATOM 1812 C CA . THR A 1 223 ? 6.175 -2.563 4.316 1.00 71.94 223 THR A CA 1
ATOM 1813 C C . THR A 1 223 ? 6.926 -1.270 4.611 1.00 71.94 223 THR A C 1
ATOM 1815 O O . THR A 1 223 ? 6.846 -0.767 5.730 1.00 71.94 223 THR A O 1
ATOM 1818 N N . ASP A 1 224 ? 7.559 -0.671 3.603 1.00 70.62 224 ASP A N 1
ATOM 1819 C CA . ASP A 1 224 ? 8.244 0.618 3.719 1.00 70.62 224 ASP A CA 1
ATOM 1820 C C . ASP A 1 224 ? 7.341 1.765 4.205 1.00 70.62 224 ASP A C 1
ATOM 1822 O O . ASP A 1 224 ? 7.811 2.683 4.881 1.00 70.62 224 ASP A O 1
ATOM 1826 N N . GLN A 1 225 ? 6.034 1.718 3.923 1.00 72.44 225 GLN A N 1
ATOM 1827 C CA . GLN A 1 225 ? 5.079 2.709 4.435 1.00 72.44 225 GLN A CA 1
ATOM 1828 C C . GLN A 1 225 ? 5.016 2.735 5.966 1.00 72.44 225 GLN A C 1
ATOM 1830 O O . GLN A 1 225 ? 4.845 3.808 6.546 1.00 72.44 225 GLN A O 1
ATOM 1835 N N . VAL A 1 226 ? 5.191 1.581 6.621 1.00 73.50 226 VAL A N 1
ATOM 1836 C CA . VAL A 1 226 ? 5.144 1.468 8.087 1.00 73.50 226 VAL A CA 1
ATOM 1837 C C . VAL A 1 226 ? 6.211 2.349 8.729 1.00 73.50 226 VAL A C 1
ATOM 1839 O O . VAL A 1 226 ? 5.929 3.053 9.688 1.00 73.50 226 VAL A O 1
ATOM 1842 N N . PHE A 1 227 ? 7.425 2.353 8.177 1.00 71.69 227 PHE A N 1
ATOM 1843 C CA . PHE A 1 227 ? 8.553 3.094 8.749 1.00 71.69 227 PHE A CA 1
ATOM 1844 C C . PHE A 1 227 ? 8.512 4.598 8.445 1.00 71.69 227 PHE A C 1
ATOM 1846 O O . PHE A 1 227 ? 9.176 5.391 9.116 1.00 71.69 227 PHE A O 1
ATOM 1853 N N . LYS A 1 228 ? 7.748 5.001 7.425 1.00 77.06 228 LYS A N 1
ATOM 1854 C CA . LYS A 1 228 ? 7.625 6.398 6.989 1.00 77.06 228 LYS A CA 1
ATOM 1855 C C . LYS A 1 228 ? 6.566 7.162 7.774 1.00 77.06 228 LYS A C 1
ATOM 1857 O O . LYS A 1 228 ? 6.726 8.362 8.010 1.00 77.06 228 LYS A O 1
ATOM 1862 N N . TYR A 1 229 ? 5.496 6.496 8.198 1.00 78.94 229 TYR A N 1
ATOM 1863 C CA . TYR A 1 229 ? 4.464 7.135 9.002 1.00 78.94 229 TYR A CA 1
ATOM 1864 C C . TYR A 1 229 ? 4.850 7.150 10.481 1.00 78.94 229 TYR A C 1
ATOM 1866 O O . TYR A 1 229 ? 4.767 6.143 11.169 1.00 78.94 229 TYR A O 1
ATOM 1874 N N . LYS A 1 230 ? 5.262 8.324 10.964 1.00 80.62 230 LYS A N 1
ATOM 1875 C CA . LYS A 1 230 ? 5.521 8.585 12.383 1.00 80.62 230 LYS A CA 1
ATOM 1876 C C . LYS A 1 230 ? 4.288 9.203 13.022 1.00 80.62 230 LYS A C 1
ATOM 1878 O O . LYS A 1 230 ? 3.960 10.350 12.714 1.00 80.62 230 LYS A O 1
ATOM 1883 N N . PHE A 1 231 ? 3.621 8.456 13.893 1.00 81.06 231 PHE A N 1
ATOM 1884 C CA . PHE A 1 231 ? 2.421 8.938 14.570 1.00 81.06 231 PHE A CA 1
ATOM 1885 C C . PHE A 1 231 ? 2.770 9.612 15.892 1.00 81.06 231 PHE A C 1
ATOM 1887 O O . PHE A 1 231 ? 3.736 9.242 16.555 1.00 81.06 231 PHE A O 1
ATOM 1894 N N . LYS A 1 232 ? 1.962 10.588 16.318 1.00 80.00 232 LYS A N 1
ATOM 1895 C CA . LYS A 1 232 ? 2.101 11.158 17.671 1.00 80.00 232 LYS A CA 1
ATOM 1896 C C . LYS A 1 232 ? 1.577 10.210 18.755 1.00 80.00 232 LYS A C 1
ATOM 1898 O O . LYS A 1 232 ? 1.881 10.409 19.927 1.00 80.00 232 LYS A O 1
ATOM 1903 N N . LYS A 1 233 ? 0.739 9.233 18.387 1.00 72.50 233 LYS A N 1
ATOM 1904 C CA . LYS A 1 233 ? 0.106 8.267 19.297 1.00 72.50 233 LYS A CA 1
ATOM 1905 C C . LYS A 1 233 ? 0.489 6.835 18.921 1.00 72.50 233 LYS A C 1
ATOM 1907 O O . LYS A 1 233 ? 0.135 6.388 17.833 1.00 72.50 233 LYS A O 1
ATOM 1912 N N . ASP A 1 234 ? 1.055 6.089 19.868 1.00 67.31 234 ASP A N 1
ATOM 1913 C CA . ASP A 1 234 ? 1.483 4.689 19.683 1.00 67.31 234 ASP A CA 1
ATOM 1914 C C . ASP A 1 234 ? 0.346 3.746 19.236 1.00 67.31 234 ASP A C 1
ATOM 1916 O O . ASP A 1 234 ? 0.562 2.769 18.521 1.00 67.31 234 ASP A O 1
ATOM 1920 N N . ASP A 1 235 ? -0.901 4.024 19.637 1.00 69.00 235 ASP A N 1
ATOM 1921 C CA . ASP A 1 235 ? -2.066 3.202 19.269 1.00 69.00 235 ASP A CA 1
ATOM 1922 C C . ASP A 1 235 ? -2.396 3.269 17.764 1.00 69.00 235 ASP A C 1
ATOM 1924 O O . ASP A 1 235 ? -2.988 2.340 17.214 1.00 69.00 235 ASP A O 1
ATOM 1928 N N . SER A 1 236 ? -1.987 4.336 17.068 1.00 71.00 236 SER A N 1
ATOM 1929 C CA . SER A 1 236 ? -2.169 4.455 15.616 1.00 71.00 236 SER A CA 1
ATOM 1930 C C . SER A 1 236 ? -1.271 3.481 14.849 1.00 71.00 236 SER A C 1
ATOM 1932 O O . SER A 1 236 ? -1.709 2.890 13.863 1.00 71.00 236 SER A O 1
ATOM 1934 N N . GLU A 1 237 ? -0.051 3.233 15.335 1.00 67.38 237 GLU A N 1
ATOM 1935 C CA . GLU A 1 237 ? 0.880 2.273 14.727 1.00 67.38 237 GLU A CA 1
ATOM 1936 C C . GLU A 1 237 ? 0.370 0.834 14.861 1.00 67.38 237 GLU A C 1
ATOM 1938 O O . GLU A 1 237 ? 0.397 0.059 13.904 1.00 67.38 237 GLU A O 1
ATOM 1943 N N . LYS A 1 238 ? -0.211 0.490 16.018 1.00 71.94 238 LYS A N 1
ATOM 1944 C CA . LYS A 1 238 ? -0.777 -0.846 16.295 1.00 71.94 238 LYS A CA 1
ATOM 1945 C C . LYS A 1 238 ? -1.977 -1.200 15.400 1.00 71.94 238 LYS A C 1
ATOM 1947 O O . LYS A 1 238 ? -2.343 -2.375 15.277 1.00 71.94 238 LYS A O 1
ATOM 1952 N N . LYS A 1 239 ? -2.580 -0.197 14.754 1.00 79.81 239 LYS A N 1
ATOM 1953 C CA . LYS A 1 239 ? -3.735 -0.313 13.845 1.00 79.81 239 LYS A CA 1
ATOM 1954 C C . LYS A 1 239 ? -3.352 -0.432 12.372 1.00 79.81 239 LYS A C 1
ATOM 1956 O O . LYS A 1 239 ? -4.226 -0.633 11.523 1.00 79.81 239 LYS A O 1
ATOM 1961 N N . ILE A 1 240 ? -2.062 -0.355 12.057 1.00 83.31 240 ILE A N 1
ATOM 1962 C CA . ILE A 1 240 ? -1.564 -0.582 10.706 1.00 83.31 240 ILE A CA 1
ATOM 1963 C C . ILE A 1 240 ? -1.633 -2.070 10.357 1.00 83.31 240 ILE A C 1
ATOM 1965 O O . ILE A 1 240 ? -1.278 -2.949 11.146 1.00 83.31 240 ILE A O 1
ATOM 1969 N N . LYS A 1 241 ? -2.100 -2.355 9.142 1.00 82.12 241 LYS A N 1
ATOM 1970 C CA . LYS A 1 241 ? -2.166 -3.692 8.556 1.00 82.12 241 LYS A CA 1
ATOM 1971 C C . LYS A 1 241 ? -1.570 -3.647 7.154 1.00 82.12 241 LYS A C 1
ATOM 1973 O O . LYS A 1 241 ? -2.100 -2.977 6.274 1.00 82.12 241 LYS A O 1
ATOM 1978 N N . ASN A 1 242 ? -0.498 -4.399 6.932 1.00 80.12 242 ASN A N 1
ATOM 1979 C CA . ASN A 1 242 ? 0.100 -4.517 5.605 1.00 80.12 242 ASN A CA 1
ATOM 1980 C C . ASN A 1 242 ? -0.678 -5.528 4.748 1.00 80.12 242 ASN A C 1
ATOM 1982 O O . ASN A 1 242 ? -0.944 -6.657 5.170 1.00 80.12 242 ASN A O 1
ATOM 1986 N N . LEU A 1 243 ? -1.019 -5.092 3.543 1.00 77.75 243 LEU A N 1
ATOM 1987 C CA . LEU A 1 243 ? -1.779 -5.735 2.481 1.00 77.75 243 LEU A CA 1
ATOM 1988 C C . LEU A 1 243 ? -0.927 -5.775 1.211 1.00 77.75 243 LEU A C 1
ATOM 1990 O O . LEU A 1 243 ? -1.163 -5.056 0.241 1.00 77.75 243 LEU A O 1
ATOM 1994 N N . LEU A 1 244 ? 0.089 -6.622 1.231 1.00 75.38 244 LEU A N 1
ATOM 1995 C CA . LEU A 1 244 ? 0.902 -6.891 0.058 1.00 75.38 244 LEU A CA 1
ATOM 1996 C C . LEU A 1 244 ? 0.039 -7.633 -0.985 1.00 75.38 244 LEU A C 1
ATOM 1998 O O . LEU A 1 244 ? -0.285 -8.794 -0.766 1.00 75.38 244 LEU A O 1
ATOM 2002 N N . LEU A 1 245 ? -0.394 -6.967 -2.063 1.00 74.50 245 LEU A N 1
ATOM 2003 C CA . LEU A 1 245 ? -1.428 -7.466 -2.989 1.00 74.50 245 LEU A CA 1
ATOM 2004 C C . LEU A 1 245 ? -1.040 -7.274 -4.468 1.00 74.50 245 LEU A C 1
ATOM 2006 O O . LEU A 1 245 ? -0.576 -6.187 -4.820 1.00 74.50 245 LEU A O 1
ATOM 2010 N N . PRO A 1 246 ? -1.323 -8.248 -5.358 1.00 73.94 246 PRO A N 1
ATOM 2011 C CA . PRO A 1 246 ? -1.249 -8.040 -6.804 1.00 73.94 246 PRO A CA 1
ATOM 2012 C C . PRO A 1 246 ? -2.210 -6.948 -7.279 1.00 73.94 246 PRO A C 1
ATOM 2014 O O . PRO A 1 246 ? -3.307 -6.775 -6.729 1.00 73.94 246 PRO A O 1
ATOM 2017 N N . LEU A 1 247 ? -1.856 -6.264 -8.370 1.00 70.69 247 LEU A N 1
ATOM 2018 C CA . LEU A 1 247 ? -2.693 -5.228 -8.967 1.00 70.69 247 LEU A CA 1
ATOM 2019 C C . LEU A 1 247 ? -4.068 -5.793 -9.370 1.00 70.69 247 LEU A C 1
ATOM 2021 O O . LEU A 1 247 ? -5.101 -5.222 -9.012 1.00 70.69 247 LEU A O 1
ATOM 2025 N N . HIS A 1 248 ? -4.124 -6.942 -10.047 1.00 73.62 248 HIS A N 1
ATOM 2026 C CA . HIS A 1 248 ? -5.380 -7.547 -10.511 1.00 73.62 248 HIS A CA 1
ATOM 2027 C C . HIS A 1 248 ? -5.471 -9.043 -10.187 1.00 73.62 248 HIS A C 1
ATOM 2029 O O . HIS A 1 248 ? -4.499 -9.659 -9.764 1.00 73.62 248 HIS A O 1
ATOM 2035 N N . THR A 1 249 ? -6.674 -9.606 -10.322 1.00 71.88 249 THR A N 1
ATOM 2036 C CA . THR A 1 249 ? -6.908 -11.054 -10.211 1.00 71.88 249 THR A CA 1
ATOM 2037 C C . THR A 1 249 ? -6.336 -11.782 -11.426 1.00 71.88 249 THR A C 1
ATOM 2039 O O . THR A 1 249 ? -6.252 -11.196 -12.509 1.00 71.88 249 THR A O 1
ATOM 2042 N N . SER A 1 250 ? -5.988 -13.061 -11.266 1.00 77.25 250 SER A N 1
ATOM 2043 C CA . SER A 1 250 ? -5.444 -13.894 -12.348 1.00 77.25 250 SER A CA 1
ATOM 2044 C C . SER A 1 250 ? -6.330 -13.885 -13.597 1.00 77.25 250 SER A C 1
ATOM 2046 O O . SER A 1 250 ? -5.818 -13.673 -14.689 1.00 77.25 250 SER A O 1
ATOM 2048 N N . ASP A 1 251 ? -7.655 -13.955 -13.449 1.00 74.31 251 ASP A N 1
ATOM 2049 C CA . ASP A 1 251 ? -8.601 -13.932 -14.578 1.00 74.31 251 ASP A CA 1
ATOM 2050 C C . ASP A 1 251 ? -8.492 -12.654 -15.432 1.00 74.31 251 ASP A C 1
ATOM 2052 O O . ASP A 1 251 ? -8.587 -12.679 -16.665 1.00 74.31 251 ASP A O 1
ATOM 2056 N N . TYR A 1 252 ? -8.255 -11.506 -14.791 1.00 77.38 252 TYR A N 1
ATOM 2057 C CA . TYR A 1 252 ? -8.054 -10.244 -15.503 1.00 77.38 252 TYR A CA 1
ATOM 2058 C C . TYR A 1 252 ? -6.717 -10.246 -16.264 1.00 77.38 252 TYR A C 1
ATOM 2060 O O . TYR A 1 252 ? -6.641 -9.767 -17.397 1.00 77.38 252 TYR A O 1
ATOM 2068 N N . VAL A 1 253 ? -5.671 -10.844 -15.681 1.00 80.94 253 VAL A N 1
ATOM 2069 C CA . VAL A 1 253 ? -4.385 -11.060 -16.365 1.00 80.94 253 VAL A CA 1
ATOM 2070 C C . VAL A 1 253 ? -4.564 -11.985 -17.569 1.00 80.94 253 VAL A C 1
ATOM 2072 O O . VAL A 1 253 ? -4.068 -11.702 -18.660 1.00 80.94 253 VAL A O 1
ATOM 2075 N N . GLU A 1 254 ? -5.288 -13.087 -17.401 1.00 82.56 254 GLU A N 1
ATOM 2076 C CA . GLU A 1 254 ? -5.495 -14.115 -18.420 1.00 82.56 254 GLU A CA 1
ATOM 2077 C C . GLU A 1 254 ? -6.328 -13.607 -19.600 1.00 82.56 254 GLU A C 1
ATOM 2079 O O . GLU A 1 254 ? -5.937 -13.822 -20.749 1.00 82.56 254 GLU A O 1
ATOM 2084 N N . SER A 1 255 ? -7.390 -12.844 -19.338 1.00 81.06 255 SER A N 1
ATOM 2085 C CA . SER A 1 255 ? -8.280 -12.289 -20.371 1.00 81.06 255 SER A CA 1
ATOM 2086 C C . SER A 1 255 ? -7.646 -11.203 -21.253 1.00 81.06 255 SER A C 1
ATOM 2088 O O . SER A 1 255 ? -8.140 -10.940 -22.354 1.00 81.06 255 SER A O 1
ATOM 2090 N N . ALA A 1 256 ? -6.539 -10.590 -20.823 1.00 85.38 256 ALA A N 1
ATOM 2091 C CA . ALA A 1 256 ? -5.832 -9.585 -21.612 1.00 85.38 256 ALA A CA 1
ATOM 2092 C C . ALA A 1 256 ? -5.283 -10.174 -22.924 1.00 85.38 256 ALA A C 1
ATOM 2094 O O . ALA A 1 256 ? -4.503 -11.132 -22.908 1.00 85.38 256 ALA A O 1
ATOM 2095 N N . ARG A 1 257 ? -5.638 -9.587 -24.072 1.00 90.19 257 ARG A N 1
ATOM 2096 C CA . ARG A 1 257 ? -5.073 -9.988 -25.371 1.00 90.19 257 ARG A CA 1
ATOM 2097 C C . ARG A 1 257 ? -3.673 -9.388 -25.530 1.00 90.19 257 ARG A C 1
ATOM 2099 O O . ARG A 1 257 ? -3.542 -8.183 -25.338 1.00 90.19 257 ARG A O 1
ATOM 2106 N N . PRO A 1 258 ? -2.639 -10.178 -25.866 1.00 93.31 258 PRO A N 1
ATOM 2107 C CA . PRO A 1 258 ? -1.299 -9.637 -26.058 1.00 93.31 258 PRO A CA 1
ATOM 2108 C C . PRO A 1 258 ? -1.269 -8.659 -27.237 1.00 93.31 258 PRO A C 1
ATOM 2110 O O . PRO A 1 258 ? -1.942 -8.879 -28.247 1.00 93.31 258 PRO A O 1
ATOM 2113 N N . LEU A 1 259 ? -0.468 -7.601 -27.107 1.00 94.00 259 LEU A N 1
ATOM 2114 C CA . LEU A 1 259 ? -0.029 -6.816 -28.260 1.00 94.00 259 LEU A CA 1
ATOM 2115 C C . LEU A 1 259 ? 0.865 -7.683 -29.158 1.00 94.00 259 LEU A C 1
ATOM 2117 O O . LEU A 1 259 ? 1.452 -8.661 -28.691 1.00 94.00 259 LEU A O 1
ATOM 2121 N N . THR A 1 260 ? 0.995 -7.320 -30.431 1.00 94.44 260 THR A N 1
ATOM 2122 C CA . THR A 1 260 ? 1.939 -7.959 -31.361 1.00 94.44 260 THR A CA 1
ATOM 2123 C C . THR A 1 260 ? 3.146 -7.060 -31.617 1.00 94.44 260 THR A C 1
ATOM 2125 O O . THR A 1 260 ? 3.061 -5.838 -31.492 1.00 94.44 260 THR A O 1
ATOM 2128 N N . ARG A 1 261 ? 4.287 -7.651 -31.994 1.00 94.88 261 ARG A N 1
ATOM 2129 C CA . ARG A 1 261 ? 5.479 -6.877 -32.380 1.00 94.88 261 ARG A CA 1
ATOM 2130 C C . ARG A 1 261 ? 5.219 -6.042 -33.641 1.00 94.88 261 ARG A C 1
ATOM 2132 O O . ARG A 1 261 ? 5.610 -4.880 -33.685 1.00 94.88 261 ARG A O 1
ATOM 2139 N N . GLU A 1 262 ? 4.445 -6.576 -34.590 1.00 94.19 262 GLU A N 1
ATOM 2140 C CA . GLU A 1 262 ? 3.978 -5.864 -35.790 1.00 94.19 262 GLU A CA 1
ATOM 2141 C C . GLU A 1 262 ? 3.227 -4.565 -35.454 1.00 94.19 262 GLU A C 1
ATOM 2143 O O . GLU A 1 262 ? 3.517 -3.524 -36.042 1.00 94.19 262 GLU A O 1
ATOM 2148 N N . GLN A 1 263 ? 2.324 -4.586 -34.462 1.00 93.25 263 GLN A N 1
ATOM 2149 C CA . GLN A 1 263 ? 1.602 -3.386 -34.011 1.00 93.25 263 GLN A CA 1
ATOM 2150 C C . GLN A 1 263 ? 2.534 -2.275 -33.512 1.00 93.25 263 GLN A C 1
ATOM 2152 O O . GLN A 1 263 ? 2.135 -1.112 -33.491 1.00 93.25 263 GLN A O 1
ATOM 2157 N N . LEU A 1 264 ? 3.750 -2.633 -33.092 1.00 93.50 264 LEU A N 1
ATOM 2158 C CA . LEU A 1 264 ? 4.765 -1.712 -32.591 1.00 93.50 264 LEU A CA 1
ATOM 2159 C C . LEU A 1 264 ? 5.870 -1.424 -33.619 1.00 93.50 264 LEU A C 1
ATOM 2161 O O . LEU A 1 264 ? 6.790 -0.676 -33.309 1.00 93.50 264 LEU A O 1
ATOM 2165 N N . GLY A 1 265 ? 5.808 -2.009 -34.821 1.00 94.56 265 GLY A N 1
ATOM 2166 C CA . GLY A 1 265 ? 6.876 -1.901 -35.819 1.00 94.56 265 GLY A CA 1
ATOM 2167 C C . GLY A 1 265 ? 8.181 -2.598 -35.411 1.00 94.56 265 GLY A C 1
ATOM 2168 O O . GLY A 1 265 ? 9.251 -2.213 -35.874 1.00 94.56 265 GLY A O 1
ATOM 2169 N N . ILE A 1 266 ? 8.107 -3.605 -34.536 1.00 96.50 266 ILE A N 1
ATOM 2170 C CA . ILE A 1 266 ? 9.265 -4.344 -34.015 1.00 96.50 266 ILE A CA 1
ATOM 2171 C C . ILE A 1 266 ? 9.405 -5.681 -34.775 1.00 96.50 266 ILE A C 1
ATOM 2173 O O . ILE A 1 266 ? 8.398 -6.362 -34.975 1.00 96.50 266 ILE A O 1
ATOM 2177 N N . PRO A 1 267 ? 10.617 -6.103 -35.192 1.00 94.88 267 PRO A N 1
ATOM 2178 C CA . PRO A 1 267 ? 10.815 -7.392 -35.864 1.00 94.88 267 PRO A CA 1
ATOM 2179 C C . PRO A 1 267 ? 10.542 -8.603 -34.957 1.00 94.88 267 PRO A C 1
ATOM 2181 O O . PRO A 1 267 ? 10.864 -8.586 -33.771 1.00 94.88 267 PRO A O 1
ATOM 2184 N N . ASP A 1 268 ? 10.013 -9.697 -35.514 1.00 91.62 268 ASP A N 1
ATOM 2185 C CA . ASP A 1 268 ? 9.563 -10.858 -34.726 1.00 91.62 268 ASP A CA 1
ATOM 2186 C C . ASP A 1 268 ? 10.678 -11.631 -34.000 1.00 91.62 268 ASP A C 1
ATOM 2188 O O . ASP A 1 268 ? 10.437 -12.220 -32.946 1.00 91.62 268 ASP A O 1
ATOM 2192 N N . ASN A 1 269 ? 11.901 -11.620 -34.535 1.00 90.44 269 ASN A N 1
ATOM 2193 C CA . ASN A 1 269 ? 13.058 -12.365 -34.023 1.00 90.44 269 ASN A CA 1
ATOM 2194 C C . ASN A 1 269 ? 13.913 -11.565 -33.018 1.00 90.44 269 ASN A C 1
ATOM 2196 O O . ASN A 1 269 ? 15.119 -11.797 -32.899 1.00 90.44 269 ASN A O 1
ATOM 2200 N N . THR A 1 270 ? 13.300 -10.615 -32.314 1.00 96.06 270 THR A N 1
ATOM 2201 C CA . THR A 1 270 ? 13.969 -9.701 -31.379 1.00 96.06 270 THR A CA 1
ATOM 2202 C C . THR A 1 270 ? 13.695 -10.066 -29.930 1.00 96.06 270 THR A C 1
ATOM 2204 O O . THR A 1 270 ? 12.645 -10.625 -29.601 1.00 96.06 270 THR A O 1
ATOM 2207 N N . VAL A 1 271 ? 14.634 -9.706 -29.053 1.00 98.00 271 VAL A N 1
ATOM 2208 C CA . VAL A 1 271 ? 14.393 -9.707 -27.606 1.00 98.00 271 VAL A CA 1
ATOM 2209 C C . VAL A 1 271 ? 13.815 -8.354 -27.224 1.00 98.00 271 VAL A C 1
ATOM 2211 O O . VAL A 1 271 ? 14.377 -7.314 -27.560 1.00 98.00 271 VAL A O 1
ATOM 2214 N N . LEU A 1 272 ? 12.702 -8.360 -26.508 1.00 98.19 272 LEU A N 1
ATOM 2215 C CA . LEU A 1 272 ? 11.956 -7.165 -26.160 1.00 98.19 272 LEU A CA 1
ATOM 2216 C C . LEU A 1 272 ? 11.874 -7.009 -24.647 1.00 98.19 272 LEU A C 1
ATOM 2218 O O . LEU A 1 272 ? 11.450 -7.923 -23.948 1.00 98.19 272 LEU A O 1
ATOM 2222 N N . SER A 1 273 ? 12.188 -5.831 -24.126 1.00 97.75 273 SER A N 1
ATOM 2223 C CA . SER A 1 273 ? 11.806 -5.472 -22.759 1.00 97.75 273 SER A CA 1
ATOM 2224 C C . SER A 1 273 ? 10.913 -4.240 -22.738 1.00 97.75 273 SER A C 1
ATOM 2226 O O . SER A 1 273 ? 10.729 -3.561 -23.752 1.00 97.75 273 SER A O 1
ATOM 2228 N N . GLY A 1 274 ? 10.314 -3.966 -21.583 1.00 94.50 274 GLY A N 1
ATOM 2229 C CA . GLY A 1 274 ? 9.483 -2.785 -21.410 1.00 94.50 274 GLY A CA 1
ATOM 2230 C C . GLY A 1 274 ? 9.636 -2.137 -20.046 1.00 94.50 274 GLY A C 1
ATOM 2231 O O . GLY A 1 274 ? 10.086 -2.772 -19.093 1.00 94.50 274 GLY A O 1
ATOM 2232 N N . SER A 1 275 ? 9.238 -0.868 -19.993 1.00 91.75 275 SER A N 1
ATOM 2233 C CA . SER A 1 275 ? 9.072 -0.077 -18.773 1.00 91.75 275 SER A CA 1
ATOM 2234 C C . SER A 1 275 ? 7.775 0.732 -18.869 1.00 91.75 275 SER A C 1
ATOM 2236 O O . SER A 1 275 ? 7.364 1.138 -19.959 1.00 91.75 275 SER A O 1
ATOM 2238 N N . THR A 1 276 ? 7.137 1.043 -17.736 1.00 86.62 276 THR A N 1
ATOM 2239 C CA . THR A 1 276 ? 6.037 2.024 -17.701 1.00 86.62 276 THR A CA 1
ATOM 2240 C C . THR A 1 276 ? 6.450 3.322 -17.027 1.00 86.62 276 THR A C 1
ATOM 2242 O O . THR A 1 276 ? 7.399 3.348 -16.248 1.00 86.62 276 THR A O 1
ATOM 2245 N N . ASN A 1 277 ? 5.670 4.383 -17.259 1.00 78.00 277 ASN A N 1
ATOM 2246 C CA . ASN A 1 277 ? 5.776 5.659 -16.547 1.00 78.00 277 ASN A CA 1
ATOM 2247 C C . ASN A 1 277 ? 7.141 6.340 -16.736 1.00 78.00 277 ASN A C 1
ATOM 2249 O O . ASN A 1 277 ? 7.892 6.497 -15.782 1.00 78.00 277 ASN A O 1
ATOM 2253 N N . ILE A 1 278 ? 7.430 6.812 -17.951 1.00 79.94 278 ILE A N 1
ATOM 2254 C CA . ILE A 1 278 ? 8.704 7.465 -18.330 1.00 79.94 278 ILE A CA 1
ATOM 2255 C C . ILE A 1 278 ? 9.145 8.545 -17.353 1.00 79.94 278 ILE A C 1
ATOM 2257 O O . ILE A 1 278 ? 10.318 8.630 -17.022 1.00 79.94 278 ILE A O 1
ATOM 2261 N N . TRP A 1 279 ? 8.213 9.334 -16.828 1.00 79.88 279 TRP A N 1
ATOM 2262 C CA . TRP A 1 279 ? 8.498 10.362 -15.827 1.00 79.88 279 TRP A CA 1
ATOM 2263 C C . TRP A 1 279 ? 9.147 9.826 -14.530 1.00 79.88 279 TRP A C 1
ATOM 2265 O O . TRP A 1 279 ? 9.721 10.604 -13.771 1.00 79.88 279 TRP A O 1
ATOM 2275 N N . LYS A 1 280 ? 9.054 8.519 -14.246 1.00 81.88 280 LYS A N 1
ATOM 2276 C CA . LYS A 1 280 ? 9.782 7.835 -13.164 1.00 81.88 280 LYS A CA 1
ATOM 2277 C C . LYS A 1 280 ? 11.216 7.464 -13.551 1.00 81.88 280 LYS A C 1
ATOM 2279 O O . LYS A 1 280 ? 12.066 7.365 -12.671 1.00 81.88 280 LYS A O 1
ATOM 2284 N N . SER A 1 281 ? 11.450 7.258 -14.846 1.00 81.25 281 SER A N 1
ATOM 2285 C CA . SER A 1 281 ? 12.743 6.924 -15.451 1.00 81.25 281 SER A CA 1
ATOM 2286 C C . SER A 1 281 ? 13.570 8.164 -15.811 1.00 81.25 281 SER A C 1
ATOM 2288 O O . SER A 1 281 ? 14.795 8.141 -15.768 1.00 81.25 281 SER A O 1
ATOM 2290 N N . CYS A 1 282 ? 12.887 9.261 -16.135 1.00 80.25 282 CYS A N 1
ATOM 2291 C CA . CYS A 1 282 ? 13.440 10.570 -16.458 1.00 80.25 282 CYS A CA 1
ATOM 2292 C C . CYS A 1 282 ? 13.157 11.534 -15.300 1.00 80.25 282 CYS A C 1
ATOM 2294 O O . CYS A 1 282 ? 12.370 12.472 -15.424 1.00 80.25 282 CYS A O 1
ATOM 2296 N N . PHE A 1 283 ? 13.724 11.249 -14.124 1.00 74.50 283 PHE A N 1
ATOM 2297 C CA . PHE A 1 283 ? 13.578 12.128 -12.966 1.00 74.50 283 PHE A CA 1
ATOM 2298 C C . PHE A 1 283 ? 14.366 13.429 -13.189 1.00 74.50 283 PHE A C 1
ATOM 2300 O O . PHE A 1 283 ? 15.597 13.409 -13.238 1.00 74.50 283 PHE A O 1
ATOM 2307 N N . GLY A 1 284 ? 13.654 14.550 -13.362 1.00 75.44 284 GLY A N 1
ATOM 2308 C CA . GLY A 1 284 ? 14.253 15.766 -13.923 1.00 75.44 284 GLY A CA 1
ATOM 2309 C C . GLY A 1 284 ? 14.768 15.482 -15.337 1.00 75.44 284 GLY A C 1
ATOM 2310 O O . GLY A 1 284 ? 14.083 14.813 -16.104 1.00 75.44 284 GLY A O 1
ATOM 2311 N N . ASP A 1 285 ? 16.003 15.884 -15.631 1.00 76.06 285 ASP A N 1
ATOM 2312 C CA . ASP A 1 285 ? 16.671 15.596 -16.913 1.00 76.06 285 ASP A CA 1
ATOM 2313 C C . ASP A 1 285 ? 17.637 14.399 -16.801 1.00 76.06 285 ASP A C 1
ATOM 2315 O O . ASP A 1 285 ? 18.618 14.288 -17.537 1.00 76.06 285 ASP A O 1
ATOM 2319 N N . SER A 1 286 ? 17.414 13.508 -15.826 1.00 82.75 286 SER A N 1
ATOM 2320 C CA . SER A 1 286 ? 18.246 12.317 -15.656 1.00 82.75 286 SER A CA 1
ATOM 2321 C C . SER A 1 286 ? 18.065 11.337 -16.818 1.00 82.75 286 SER A C 1
ATOM 2323 O O . SER A 1 286 ? 16.948 10.990 -17.197 1.00 82.75 286 SER A O 1
ATOM 2325 N N . GLU A 1 287 ? 19.189 10.841 -17.335 1.00 87.75 287 GLU A N 1
ATOM 2326 C CA . GLU A 1 287 ? 19.258 9.882 -18.444 1.00 87.75 287 GLU A CA 1
ATOM 2327 C C . GLU A 1 287 ? 19.793 8.505 -17.982 1.00 87.75 287 GLU A C 1
ATOM 2329 O O . GLU A 1 287 ? 20.140 7.671 -18.814 1.00 87.75 287 GLU A O 1
ATOM 2334 N N . THR A 1 288 ? 19.929 8.243 -16.672 1.00 88.94 288 THR A N 1
ATOM 2335 C CA . THR A 1 288 ? 20.672 7.067 -16.159 1.00 88.94 288 THR A CA 1
ATOM 2336 C C . THR A 1 288 ? 20.128 5.736 -16.678 1.00 88.94 288 THR A C 1
ATOM 2338 O O . THR A 1 288 ? 20.898 4.930 -17.198 1.00 88.94 288 THR A O 1
ATOM 2341 N N . LEU A 1 289 ? 18.812 5.513 -16.595 1.00 90.81 289 LEU A N 1
ATOM 2342 C CA . LEU A 1 289 ? 18.210 4.281 -17.110 1.00 90.81 289 LEU A CA 1
ATOM 2343 C C . LEU A 1 289 ? 18.335 4.188 -18.640 1.00 90.81 289 LEU A C 1
ATOM 2345 O O . LEU A 1 289 ? 18.656 3.126 -19.170 1.00 90.81 289 LEU A O 1
ATOM 2349 N N . LEU A 1 290 ? 18.145 5.311 -19.346 1.00 93.56 290 LEU A N 1
ATOM 2350 C CA . LEU A 1 290 ? 18.273 5.382 -20.806 1.00 93.56 290 LEU A CA 1
ATOM 2351 C C . LEU A 1 290 ? 19.683 4.994 -21.267 1.00 93.56 290 LEU A C 1
ATOM 2353 O O . LEU A 1 290 ? 19.826 4.256 -22.237 1.00 93.56 290 LEU A O 1
ATOM 2357 N N . LYS A 1 291 ? 20.723 5.421 -20.538 1.00 94.75 291 LYS A N 1
ATOM 2358 C CA . LYS A 1 291 ? 22.120 5.044 -20.806 1.00 94.75 291 LYS A CA 1
ATOM 2359 C C . LYS A 1 291 ? 22.343 3.538 -20.692 1.00 94.75 291 LYS A C 1
ATOM 2361 O O . LYS A 1 291 ? 22.985 2.966 -21.565 1.00 94.75 291 LYS A O 1
ATOM 2366 N N . GLY A 1 292 ? 21.781 2.894 -19.667 1.00 95.88 292 GLY A N 1
ATOM 2367 C CA . GLY A 1 292 ? 21.868 1.439 -19.510 1.00 95.88 292 GLY A CA 1
ATOM 2368 C C . GLY A 1 292 ? 21.179 0.692 -20.647 1.00 95.88 292 GLY A C 1
ATOM 2369 O O . GLY A 1 292 ? 21.740 -0.243 -21.211 1.00 95.88 292 GLY A O 1
ATOM 2370 N N . ILE A 1 293 ? 19.976 1.129 -21.028 1.00 97.25 293 ILE A N 1
ATOM 2371 C CA . ILE A 1 293 ? 19.235 0.522 -22.142 1.00 97.25 293 ILE A CA 1
ATOM 2372 C C . ILE A 1 293 ? 19.985 0.733 -23.467 1.00 97.25 293 ILE A C 1
ATOM 2374 O O . ILE A 1 293 ? 20.091 -0.203 -24.255 1.00 97.25 293 ILE A O 1
ATOM 2378 N N . ALA A 1 294 ? 20.549 1.922 -23.702 1.00 97.75 294 ALA A N 1
ATOM 2379 C CA . ALA A 1 294 ? 21.351 2.207 -24.892 1.00 97.75 294 ALA A CA 1
ATOM 2380 C C . ALA A 1 294 ? 22.597 1.312 -24.976 1.00 97.75 294 ALA A C 1
ATOM 2382 O O . ALA A 1 294 ? 22.924 0.815 -26.050 1.00 97.75 294 ALA A O 1
ATOM 2383 N N . GLU A 1 295 ? 23.266 1.063 -23.850 1.00 98.31 295 GLU A N 1
ATOM 2384 C CA . GLU A 1 295 ? 24.410 0.150 -23.791 1.00 98.31 295 GLU A CA 1
ATOM 2385 C C . GLU A 1 295 ? 24.015 -1.291 -24.151 1.00 98.31 295 GLU A C 1
ATOM 2387 O O . GLU A 1 295 ? 24.713 -1.952 -24.921 1.00 98.31 295 GLU A O 1
ATOM 2392 N N . LEU A 1 296 ? 22.862 -1.767 -23.666 1.00 98.50 296 LEU A N 1
ATOM 2393 C CA . LEU A 1 296 ? 22.325 -3.076 -24.053 1.00 98.50 296 LEU A CA 1
ATOM 2394 C C . LEU A 1 296 ? 22.021 -3.151 -25.556 1.00 98.50 296 LEU A C 1
ATOM 2396 O O . LEU A 1 296 ? 22.364 -4.149 -26.182 1.00 98.50 296 LEU A O 1
ATOM 2400 N N . ILE A 1 297 ? 21.437 -2.102 -26.146 1.00 98.50 297 ILE A N 1
ATOM 2401 C CA . ILE A 1 297 ? 21.147 -2.033 -27.591 1.00 98.50 297 ILE A CA 1
ATOM 2402 C C . ILE A 1 297 ? 22.437 -2.086 -28.416 1.00 98.50 297 ILE A C 1
ATOM 2404 O O . ILE A 1 297 ? 22.520 -2.821 -29.396 1.00 98.50 297 ILE A O 1
ATOM 2408 N N . ARG A 1 298 ? 23.477 -1.349 -28.011 1.00 98.19 298 ARG A N 1
ATOM 2409 C CA . ARG A 1 298 ? 24.773 -1.355 -28.711 1.00 98.19 298 ARG A CA 1
ATOM 2410 C C . ARG A 1 298 ? 25.444 -2.725 -28.679 1.00 98.19 298 ARG A C 1
ATOM 2412 O O . ARG A 1 298 ? 26.060 -3.124 -29.665 1.00 98.19 298 ARG A O 1
ATOM 2419 N N . LYS A 1 299 ? 25.320 -3.450 -27.563 1.00 98.12 299 LYS A N 1
ATOM 2420 C CA . LYS A 1 299 ? 25.813 -4.831 -27.432 1.00 98.12 299 LYS A CA 1
ATOM 2421 C C . LYS A 1 299 ? 24.960 -5.833 -28.212 1.00 98.12 299 LYS A C 1
ATOM 2423 O O . LYS A 1 299 ? 25.508 -6.803 -28.732 1.00 98.12 299 LYS A O 1
ATOM 2428 N N . HIS A 1 300 ? 23.654 -5.582 -28.307 1.00 98.06 300 HIS A N 1
ATOM 2429 C CA . HIS A 1 300 ? 22.653 -6.472 -28.900 1.00 98.06 300 HIS A CA 1
ATOM 2430 C C . HIS A 1 300 ? 21.749 -5.716 -29.876 1.00 98.06 300 HIS A C 1
ATOM 2432 O O . HIS A 1 300 ? 20.662 -5.288 -29.493 1.00 98.06 300 HIS A O 1
ATOM 2438 N N . PRO A 1 301 ? 22.126 -5.584 -31.159 1.00 95.81 301 PRO A N 1
ATOM 2439 C CA . PRO A 1 301 ? 21.308 -4.856 -32.136 1.00 95.81 301 PRO A CA 1
ATOM 2440 C C . PRO A 1 301 ? 19.903 -5.445 -32.367 1.00 95.81 301 PRO A C 1
ATOM 2442 O O . PRO A 1 301 ? 19.029 -4.769 -32.901 1.00 95.81 301 PRO A O 1
ATOM 2445 N N . ASN A 1 302 ? 19.671 -6.704 -31.974 1.00 96.75 302 ASN A N 1
ATOM 2446 C CA . ASN A 1 302 ? 18.367 -7.373 -32.005 1.00 96.75 302 ASN A CA 1
ATOM 2447 C C . ASN A 1 302 ? 17.534 -7.167 -30.721 1.00 96.75 302 ASN A C 1
ATOM 2449 O O . ASN A 1 302 ? 16.472 -7.777 -30.586 1.00 96.75 302 ASN A O 1
ATOM 2453 N N . TYR A 1 303 ? 18.013 -6.369 -29.765 1.00 98.50 303 TYR A N 1
ATOM 2454 C CA . TYR A 1 303 ? 17.285 -6.006 -28.555 1.00 98.50 303 TYR A CA 1
ATOM 2455 C C . TYR A 1 303 ? 16.504 -4.705 -28.761 1.00 98.50 303 TYR A C 1
ATOM 2457 O O . TYR A 1 303 ? 17.012 -3.734 -29.319 1.00 98.50 303 TYR A O 1
ATOM 2465 N N . HIS A 1 304 ? 15.257 -4.687 -28.301 1.00 98.50 304 HIS A N 1
ATOM 2466 C CA . HIS A 1 304 ? 14.366 -3.535 -28.359 1.00 98.50 304 HIS A CA 1
ATOM 2467 C C . HIS A 1 304 ? 13.805 -3.228 -26.968 1.00 98.50 304 HIS A C 1
ATOM 2469 O O . HIS A 1 304 ? 13.572 -4.130 -26.158 1.00 98.50 304 HIS A O 1
ATOM 2475 N N . HIS A 1 305 ? 13.540 -1.951 -26.701 1.00 97.69 305 HIS A N 1
ATOM 2476 C CA . HIS A 1 305 ? 12.911 -1.502 -25.463 1.00 97.69 305 HIS A CA 1
ATOM 2477 C C . HIS A 1 305 ? 11.673 -0.656 -25.745 1.00 97.69 305 HIS A C 1
ATOM 2479 O O . HIS A 1 305 ? 11.734 0.272 -26.550 1.00 97.69 305 HIS A O 1
ATOM 2485 N N . VAL A 1 306 ? 10.571 -0.936 -25.047 1.00 95.62 306 VAL A N 1
ATOM 2486 C CA . VAL A 1 306 ? 9.320 -0.171 -25.149 1.00 95.62 306 VAL A CA 1
ATOM 2487 C C . VAL A 1 306 ? 9.037 0.583 -23.854 1.00 95.62 306 VAL A C 1
ATOM 2489 O O . VAL A 1 306 ? 8.848 -0.008 -22.791 1.00 95.62 306 VAL A O 1
ATOM 2492 N N . PHE A 1 307 ? 8.906 1.900 -23.958 1.00 92.50 307 PHE A N 1
ATOM 2493 C CA . PHE A 1 307 ? 8.355 2.745 -22.910 1.00 92.50 307 PHE A CA 1
ATOM 2494 C C . PHE A 1 307 ? 6.854 2.939 -23.121 1.00 92.50 307 PHE A C 1
ATOM 2496 O O . PHE A 1 307 ? 6.441 3.428 -24.169 1.00 92.50 307 PHE A O 1
ATOM 2503 N N . ALA A 1 308 ? 6.042 2.618 -22.114 1.00 89.62 308 ALA A N 1
ATOM 2504 C CA . ALA A 1 308 ? 4.597 2.842 -22.141 1.00 89.62 308 ALA A CA 1
ATOM 2505 C C . ALA A 1 308 ? 4.148 3.869 -21.093 1.00 89.62 308 ALA A C 1
ATOM 2507 O O . ALA A 1 308 ? 4.494 3.770 -19.910 1.00 89.62 308 ALA A O 1
ATOM 2508 N N . GLY A 1 309 ? 3.333 4.851 -21.477 1.00 85.06 309 GLY A N 1
ATOM 2509 C CA . GLY A 1 309 ? 2.801 5.796 -20.497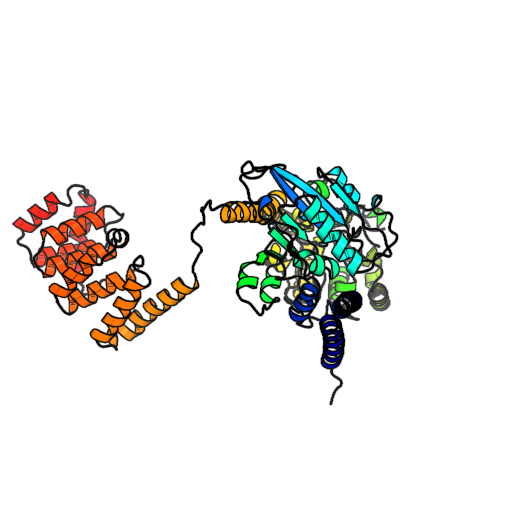 1.00 85.06 309 GLY A CA 1
ATOM 2510 C C . GLY A 1 309 ? 2.138 7.038 -21.068 1.00 85.06 309 GLY A C 1
ATOM 2511 O O . GLY A 1 309 ? 1.707 7.078 -22.214 1.00 85.06 309 GLY A O 1
ATOM 2512 N N . THR A 1 310 ? 2.008 8.051 -20.214 1.00 82.31 310 THR A N 1
ATOM 2513 C CA . THR A 1 310 ? 1.627 9.400 -20.636 1.00 82.31 310 THR A CA 1
ATOM 2514 C C . THR A 1 310 ? 2.810 10.069 -21.344 1.00 82.31 310 THR A C 1
ATOM 2516 O O . THR A 1 310 ? 3.954 9.755 -21.008 1.00 82.31 310 THR A O 1
ATOM 2519 N N . PRO A 1 311 ? 2.579 11.056 -22.232 1.00 82.31 311 PRO A N 1
ATOM 2520 C CA . PRO A 1 311 ? 3.653 11.764 -22.946 1.00 82.31 311 PRO A CA 1
ATOM 2521 C C . PRO A 1 311 ? 4.496 12.677 -22.037 1.00 82.31 311 PRO A C 1
ATOM 2523 O O . PRO A 1 311 ? 5.293 13.485 -22.505 1.00 82.31 311 PRO A O 1
ATOM 2526 N N . ARG A 1 312 ? 4.312 12.589 -20.716 1.00 80.06 312 ARG A N 1
ATOM 2527 C CA . ARG A 1 312 ? 5.092 13.343 -19.744 1.00 80.06 312 ARG A CA 1
ATOM 2528 C C . ARG A 1 312 ? 6.547 12.874 -19.802 1.00 80.06 312 ARG A C 1
ATOM 2530 O O . ARG A 1 312 ? 6.798 11.686 -19.611 1.00 80.06 312 ARG A O 1
ATOM 2537 N N . CYS A 1 313 ? 7.471 13.821 -19.965 1.00 78.25 313 CYS A N 1
ATOM 2538 C CA . CYS A 1 313 ? 8.909 13.574 -20.123 1.00 78.25 313 CYS A CA 1
ATOM 2539 C C . CYS A 1 313 ? 9.283 12.861 -21.440 1.00 78.25 313 CYS A C 1
ATOM 2541 O O . CYS A 1 313 ? 10.355 12.263 -21.522 1.00 78.25 313 CYS A O 1
ATOM 2543 N N . LEU A 1 314 ? 8.412 12.883 -22.461 1.00 85.88 314 LEU A N 1
ATOM 2544 C CA . LEU A 1 314 ? 8.742 12.350 -23.789 1.00 85.88 314 LEU A CA 1
ATOM 2545 C C . LEU A 1 314 ? 9.854 13.163 -24.466 1.00 85.88 314 LEU A C 1
ATOM 2547 O O . LEU A 1 314 ? 10.744 12.589 -25.086 1.00 85.88 314 LEU A O 1
ATOM 2551 N N . ASP A 1 315 ? 9.846 14.477 -24.263 1.00 86.38 315 ASP A N 1
ATOM 2552 C CA . ASP A 1 315 ? 10.904 15.411 -24.647 1.00 86.38 315 ASP A CA 1
ATOM 2553 C C . ASP A 1 315 ? 12.286 14.977 -24.141 1.00 86.38 315 ASP A C 1
ATOM 2555 O O . ASP A 1 315 ? 13.266 15.073 -24.877 1.00 86.38 315 ASP A O 1
ATOM 2559 N N . ASN A 1 316 ? 12.371 14.410 -22.934 1.00 87.44 316 ASN A N 1
ATOM 2560 C CA . ASN A 1 316 ? 13.633 13.898 -22.391 1.00 87.44 316 ASN A CA 1
ATOM 2561 C C . ASN A 1 316 ? 14.139 12.666 -23.155 1.00 87.44 316 ASN A C 1
ATOM 2563 O O . ASN A 1 316 ? 15.342 12.541 -23.390 1.00 87.44 316 ASN A O 1
ATOM 2567 N N . ILE A 1 317 ? 13.239 11.774 -23.584 1.00 87.88 317 ILE A N 1
ATOM 2568 C CA . ILE A 1 317 ? 13.603 10.639 -24.445 1.00 87.88 317 ILE A CA 1
ATOM 2569 C C . ILE A 1 317 ? 14.023 11.142 -25.826 1.00 87.88 317 ILE A C 1
ATOM 2571 O O . ILE A 1 317 ? 15.064 10.733 -26.330 1.00 87.88 317 ILE A O 1
ATOM 2575 N N . GLU A 1 318 ? 13.250 12.040 -26.435 1.00 89.69 318 GLU A N 1
ATOM 2576 C CA . GLU A 1 318 ? 13.560 12.602 -27.754 1.00 89.69 318 GLU A CA 1
ATOM 2577 C C . GLU A 1 318 ? 14.914 13.319 -27.755 1.00 89.69 318 GLU A C 1
ATOM 2579 O O . GLU A 1 318 ? 15.731 13.114 -28.654 1.00 89.69 318 GLU A O 1
ATOM 2584 N N . TYR A 1 319 ? 15.188 14.101 -26.712 1.00 90.38 319 TYR A N 1
ATOM 2585 C CA . TYR A 1 319 ? 16.464 14.772 -26.508 1.00 90.38 319 TYR A CA 1
ATOM 2586 C C . TYR A 1 319 ? 17.621 13.781 -26.326 1.00 90.38 319 TYR A C 1
ATOM 2588 O O . TYR A 1 319 ? 18.682 13.953 -26.933 1.00 90.38 319 TYR A O 1
ATOM 2596 N N . PHE A 1 320 ? 17.422 12.711 -25.550 1.00 93.06 320 PHE A N 1
ATOM 2597 C CA . PHE A 1 320 ? 18.410 11.641 -25.406 1.00 93.06 320 PHE A CA 1
ATOM 2598 C C . PHE A 1 320 ? 18.694 10.943 -26.746 1.00 93.06 320 PHE A C 1
ATOM 2600 O O . PHE A 1 320 ? 19.857 10.755 -27.113 1.00 93.06 320 PHE A O 1
ATOM 2607 N N . LEU A 1 321 ? 17.651 10.602 -27.506 1.00 94.00 321 LEU A N 1
ATOM 2608 C CA . LEU A 1 321 ? 17.752 9.936 -28.807 1.00 94.00 321 LEU A CA 1
ATOM 2609 C C . LEU A 1 321 ? 18.365 10.828 -29.889 1.00 94.00 321 LEU A C 1
ATOM 2611 O O . LEU A 1 321 ? 19.073 10.331 -30.760 1.00 94.00 321 LEU A O 1
ATOM 2615 N N . ALA A 1 322 ? 18.163 12.145 -29.823 1.00 93.56 322 ALA A N 1
ATOM 2616 C CA . ALA A 1 322 ? 18.825 13.088 -30.722 1.00 93.56 322 ALA A CA 1
ATOM 2617 C C . ALA A 1 322 ? 20.356 13.070 -30.556 1.00 93.56 322 ALA A C 1
ATOM 2619 O O . ALA A 1 322 ? 21.083 13.249 -31.532 1.00 93.56 322 ALA A O 1
ATOM 2620 N N . LYS A 1 323 ? 20.851 12.820 -29.336 1.00 95.12 323 LYS A N 1
ATOM 2621 C CA . LYS A 1 323 ? 22.287 12.658 -29.045 1.00 95.12 323 LYS A CA 1
ATOM 2622 C C . LYS A 1 323 ? 22.812 11.248 -29.323 1.00 95.12 323 LYS A C 1
ATOM 2624 O O . LYS A 1 323 ? 24.012 11.084 -29.518 1.00 95.12 323 LYS A O 1
ATOM 2629 N N . ASN A 1 324 ? 21.936 10.245 -29.297 1.00 96.50 324 ASN A N 1
ATOM 2630 C CA . ASN A 1 324 ? 22.257 8.824 -29.442 1.00 96.50 324 ASN A CA 1
ATOM 2631 C C . ASN A 1 324 ? 21.466 8.242 -30.620 1.00 96.50 324 ASN A C 1
ATOM 2633 O O . ASN A 1 324 ? 20.606 7.375 -30.454 1.00 96.50 324 ASN A O 1
ATOM 2637 N N . SER A 1 325 ? 21.712 8.769 -31.821 1.00 96.38 325 SER A N 1
ATOM 2638 C CA . SER A 1 325 ? 20.966 8.378 -33.021 1.00 96.38 325 SER A CA 1
ATOM 2639 C C . SER A 1 325 ? 21.167 6.911 -33.405 1.00 96.38 325 SER A C 1
ATOM 2641 O O . SER A 1 325 ? 20.321 6.346 -34.090 1.00 96.38 325 SER A O 1
ATOM 2643 N N . ASP A 1 326 ? 22.249 6.291 -32.933 1.00 97.38 326 ASP A N 1
ATOM 2644 C CA . ASP A 1 326 ? 22.607 4.897 -33.172 1.00 97.38 326 ASP A CA 1
ATOM 2645 C C . ASP A 1 326 ? 21.654 3.886 -32.514 1.00 97.38 326 ASP A C 1
ATOM 2647 O O . ASP A 1 326 ? 21.559 2.759 -32.987 1.00 97.38 326 ASP A O 1
ATOM 2651 N N . VAL A 1 327 ? 20.922 4.277 -31.463 1.00 97.44 327 VAL A N 1
ATOM 2652 C CA . VAL A 1 327 ? 19.976 3.391 -30.748 1.00 97.44 327 VAL A CA 1
ATOM 2653 C C . VAL A 1 327 ? 18.505 3.718 -31.023 1.00 97.44 327 VAL A C 1
ATOM 2655 O O . VAL A 1 327 ? 17.608 3.099 -30.447 1.00 97.44 327 VAL A O 1
ATOM 2658 N N . LYS A 1 328 ? 18.240 4.707 -31.884 1.00 95.88 328 LYS A N 1
ATOM 2659 C CA . LYS A 1 328 ? 16.904 5.282 -32.094 1.00 95.88 328 LYS A CA 1
ATOM 2660 C C . LYS A 1 328 ? 15.879 4.268 -32.595 1.00 95.88 328 LYS A C 1
ATOM 2662 O O . LYS A 1 328 ? 14.746 4.289 -32.128 1.00 95.88 328 LYS A O 1
ATOM 2667 N N . ASP A 1 329 ? 16.277 3.362 -33.479 1.00 95.94 329 ASP A N 1
ATOM 2668 C CA . ASP A 1 329 ? 15.363 2.378 -34.075 1.00 95.94 329 ASP A CA 1
ATOM 2669 C C . ASP A 1 329 ? 15.006 1.229 -33.103 1.00 95.94 329 ASP A C 1
ATOM 2671 O O . ASP A 1 329 ? 14.067 0.459 -33.323 1.00 95.94 329 ASP A O 1
ATOM 2675 N N . ASN A 1 330 ? 15.714 1.136 -31.974 1.00 98.06 330 ASN A N 1
ATOM 2676 C CA . ASN A 1 330 ? 15.547 0.094 -30.962 1.00 98.06 330 ASN A CA 1
ATOM 2677 C C . ASN A 1 330 ? 14.840 0.590 -29.686 1.00 98.06 330 ASN A C 1
ATOM 2679 O O . ASN A 1 330 ? 14.438 -0.233 -28.861 1.00 98.06 330 ASN A O 1
ATOM 2683 N N . MET A 1 331 ? 14.648 1.903 -29.516 1.00 95.81 331 MET A N 1
ATOM 2684 C CA . MET A 1 331 ? 13.893 2.485 -28.401 1.00 95.81 331 MET A CA 1
ATOM 2685 C C . MET A 1 331 ? 12.541 3.020 -28.869 1.00 95.81 331 MET A C 1
ATOM 2687 O O . MET A 1 331 ? 12.459 3.942 -29.676 1.00 95.81 331 MET A O 1
ATOM 2691 N N . HIS A 1 332 ? 11.472 2.471 -28.304 1.00 93.94 332 HIS A N 1
ATOM 2692 C CA . HIS A 1 332 ? 10.102 2.697 -28.748 1.00 93.94 332 HIS A CA 1
ATOM 2693 C C . HIS A 1 332 ? 9.305 3.388 -27.651 1.00 93.94 332 HIS A C 1
ATOM 2695 O O . HIS A 1 332 ? 9.384 3.004 -26.484 1.00 93.94 332 HIS A O 1
ATOM 2701 N N . TYR A 1 333 ? 8.499 4.379 -28.020 1.00 92.25 333 TYR A N 1
ATOM 2702 C CA . TYR A 1 333 ? 7.507 4.964 -27.125 1.00 92.25 333 TYR A CA 1
ATOM 2703 C C . TYR A 1 333 ? 6.105 4.603 -27.596 1.00 92.25 333 TYR A C 1
ATOM 2705 O O . TYR A 1 333 ? 5.743 4.849 -28.747 1.00 92.25 333 TYR A O 1
ATOM 2713 N N . ILE A 1 334 ? 5.304 4.066 -26.680 1.00 91.06 334 ILE A N 1
ATOM 2714 C CA . ILE A 1 334 ? 3.881 3.841 -26.885 1.00 91.06 334 ILE A CA 1
ATOM 2715 C C . ILE A 1 334 ? 3.083 4.626 -25.845 1.00 91.06 334 ILE A C 1
ATOM 2717 O O . ILE A 1 334 ? 3.474 4.764 -24.683 1.00 91.06 334 ILE A O 1
ATOM 2721 N N . ASN A 1 335 ? 1.937 5.148 -26.273 1.00 88.81 335 ASN A N 1
ATOM 2722 C CA . ASN A 1 335 ? 1.005 5.836 -25.384 1.00 88.81 335 ASN A CA 1
ATOM 2723 C C . ASN A 1 335 ? 0.440 4.884 -24.309 1.00 88.81 335 ASN A C 1
ATOM 2725 O O . ASN A 1 335 ? 0.788 3.705 -24.224 1.00 88.81 335 ASN A O 1
ATOM 2729 N N . ILE A 1 336 ? -0.457 5.409 -23.473 1.00 84.12 336 ILE A N 1
ATOM 2730 C CA . ILE A 1 336 ? -1.143 4.652 -22.422 1.00 84.12 336 ILE A CA 1
ATOM 2731 C C . ILE A 1 336 ? -1.744 3.366 -23.007 1.00 84.12 336 ILE A C 1
ATOM 2733 O O . ILE A 1 336 ? -2.560 3.416 -23.927 1.00 84.12 336 ILE A O 1
ATOM 2737 N N . VAL A 1 337 ? -1.373 2.225 -22.425 1.00 83.81 337 VAL A N 1
ATOM 2738 C CA . VAL A 1 337 ? -1.957 0.916 -22.736 1.00 83.81 337 VAL A CA 1
ATOM 2739 C C . VAL A 1 337 ? -3.114 0.678 -21.758 1.00 83.81 337 VAL A C 1
ATOM 2741 O O . VAL A 1 337 ? -2.838 0.557 -20.563 1.00 83.81 337 VAL A O 1
ATOM 2744 N N . PRO A 1 338 ? -4.386 0.610 -22.209 1.00 73.25 338 PRO A N 1
ATOM 2745 C CA . PRO A 1 338 ? -5.540 0.472 -21.312 1.00 73.25 338 PRO A CA 1
ATOM 2746 C C . PRO A 1 338 ? -5.429 -0.744 -20.383 1.00 73.25 338 PRO A C 1
ATOM 2748 O O . PRO A 1 338 ? -5.524 -0.614 -19.168 1.00 73.25 338 PRO A O 1
ATOM 2751 N N . ASN A 1 339 ? -5.076 -1.903 -20.949 1.00 79.00 339 ASN A N 1
ATOM 2752 C CA . ASN A 1 339 ? -4.766 -3.108 -20.191 1.00 79.00 339 ASN A CA 1
ATOM 2753 C C . ASN A 1 339 ? -3.268 -3.423 -20.300 1.00 79.00 339 ASN A C 1
ATOM 2755 O O . ASN A 1 339 ? -2.816 -4.002 -21.293 1.00 79.00 339 ASN A O 1
ATOM 2759 N N . ILE A 1 340 ? -2.507 -3.060 -19.265 1.00 84.25 340 ILE A N 1
ATOM 2760 C CA . ILE A 1 340 ? -1.044 -3.202 -19.237 1.00 84.25 340 ILE A CA 1
ATOM 2761 C C . ILE A 1 340 ? -0.563 -4.641 -19.473 1.00 84.25 340 ILE A C 1
ATOM 2763 O O . ILE A 1 340 ? 0.497 -4.836 -20.065 1.00 84.25 340 ILE A O 1
ATOM 2767 N N . TYR A 1 341 ? -1.349 -5.660 -19.108 1.00 87.38 341 TYR A N 1
ATOM 2768 C CA . TYR A 1 341 ? -0.983 -7.061 -19.338 1.00 87.38 341 TYR A CA 1
ATOM 2769 C C . TYR A 1 341 ? -0.858 -7.404 -20.823 1.00 87.38 341 TYR A C 1
ATOM 2771 O O . TYR A 1 341 ? -0.117 -8.318 -21.170 1.00 87.38 341 TYR A O 1
ATOM 2779 N N . SER A 1 342 ? -1.514 -6.645 -21.703 1.00 90.31 342 SER A N 1
ATOM 2780 C CA . SER A 1 342 ? -1.349 -6.765 -23.157 1.00 90.31 342 SER A CA 1
ATOM 2781 C C . SER A 1 342 ? 0.107 -6.522 -23.571 1.00 90.31 342 SER A C 1
ATOM 2783 O O . SER A 1 342 ? 0.640 -7.247 -24.408 1.00 90.31 342 SER A O 1
ATOM 2785 N N . LEU A 1 343 ? 0.767 -5.543 -22.942 1.00 93.19 343 LEU A N 1
ATOM 2786 C CA . LEU A 1 343 ? 2.189 -5.260 -23.137 1.00 93.19 343 LEU A CA 1
ATOM 2787 C C . LEU A 1 343 ? 3.070 -6.259 -22.379 1.00 93.19 343 LEU A C 1
ATOM 2789 O O . LEU A 1 343 ? 3.999 -6.806 -22.959 1.00 93.19 343 LEU A O 1
ATOM 2793 N N . LEU A 1 344 ? 2.767 -6.550 -21.109 1.00 93.50 344 LEU A N 1
ATOM 2794 C CA . LEU A 1 344 ? 3.579 -7.481 -20.309 1.00 93.50 344 LEU A CA 1
ATOM 2795 C C . LEU A 1 344 ? 3.615 -8.897 -20.917 1.00 93.50 344 LEU A C 1
ATOM 2797 O O . LEU A 1 344 ? 4.616 -9.606 -20.818 1.00 93.50 344 LEU A O 1
ATOM 2801 N N . LYS A 1 345 ? 2.539 -9.333 -21.586 1.00 94.69 345 LYS A N 1
ATOM 2802 C CA . LYS A 1 345 ? 2.504 -10.604 -22.329 1.00 94.69 345 LYS A CA 1
ATOM 2803 C C . LYS A 1 345 ? 3.360 -10.587 -23.596 1.00 94.69 345 LYS A C 1
ATOM 2805 O O . LYS A 1 345 ? 3.805 -11.658 -23.999 1.00 94.69 345 LYS A O 1
ATOM 2810 N N . LEU A 1 346 ? 3.635 -9.418 -24.166 1.00 95.75 346 LEU A N 1
ATOM 2811 C CA . LEU A 1 346 ? 4.479 -9.253 -25.347 1.00 95.75 346 LEU A CA 1
ATOM 2812 C C . LEU A 1 346 ? 5.985 -9.230 -25.008 1.00 95.75 346 LEU A C 1
ATOM 2814 O O . LEU A 1 346 ? 6.776 -9.773 -25.770 1.00 95.75 346 LEU A O 1
ATOM 2818 N N . THR A 1 347 ? 6.396 -8.637 -23.883 1.00 96.81 347 THR A N 1
ATOM 2819 C CA . THR A 1 347 ? 7.824 -8.481 -23.519 1.00 96.81 347 THR A CA 1
ATOM 2820 C C . THR A 1 347 ? 8.495 -9.809 -23.151 1.00 96.81 347 THR A C 1
ATOM 2822 O O . THR A 1 347 ? 7.836 -10.699 -22.646 1.00 96.81 347 THR A O 1
ATOM 2825 N N . ASP A 1 348 ? 9.802 -9.963 -23.310 1.00 97.81 348 ASP A N 1
ATOM 2826 C CA . ASP A 1 348 ? 10.559 -11.145 -22.871 1.00 97.81 348 ASP A CA 1
ATOM 2827 C C . ASP A 1 348 ? 11.020 -11.030 -21.406 1.00 97.81 348 ASP A C 1
ATOM 2829 O O . ASP A 1 348 ? 10.995 -12.007 -20.662 1.00 97.81 348 ASP A O 1
ATOM 2833 N N . PHE A 1 349 ? 11.376 -9.823 -20.965 1.00 97.06 349 PHE A N 1
ATOM 2834 C CA . PHE A 1 349 ? 11.638 -9.474 -19.564 1.00 97.06 349 PHE A CA 1
ATOM 2835 C C . PHE A 1 349 ? 11.211 -8.025 -19.298 1.00 97.06 349 PHE A C 1
ATOM 2837 O O . PHE A 1 349 ? 10.872 -7.286 -20.226 1.00 97.06 349 PHE A O 1
ATOM 2844 N N . TRP A 1 350 ? 11.199 -7.604 -18.037 1.00 95.06 350 TRP A N 1
ATOM 2845 C CA . TRP A 1 350 ? 10.773 -6.260 -17.650 1.00 95.06 350 TRP A CA 1
ATOM 2846 C C . TRP A 1 350 ? 11.893 -5.465 -16.995 1.00 95.06 350 TRP A C 1
ATOM 2848 O O . TRP A 1 350 ? 12.709 -6.005 -16.253 1.00 95.06 350 TRP A O 1
ATOM 2858 N N . VAL A 1 351 ? 11.927 -4.166 -17.264 1.00 93.69 351 VAL A N 1
ATOM 2859 C CA . VAL A 1 351 ? 12.848 -3.238 -16.613 1.00 93.69 351 VAL A CA 1
ATOM 2860 C C . VAL A 1 351 ? 12.020 -2.339 -15.713 1.00 93.69 351 VAL A C 1
ATOM 2862 O O . VAL A 1 351 ? 11.151 -1.594 -16.173 1.00 93.69 351 VAL A O 1
ATOM 2865 N N . ASN A 1 352 ? 12.262 -2.421 -14.408 1.00 89.06 352 ASN A N 1
ATOM 2866 C CA . ASN A 1 352 ? 11.573 -1.547 -13.479 1.00 89.06 352 ASN A CA 1
ATOM 2867 C C . ASN A 1 352 ? 12.109 -0.113 -13.614 1.00 89.06 352 ASN A C 1
ATOM 2869 O O . ASN A 1 352 ? 13.297 0.100 -13.866 1.00 89.06 352 ASN A O 1
ATOM 2873 N N . SER A 1 353 ? 11.241 0.887 -13.454 1.00 85.94 353 SER A N 1
ATOM 2874 C CA . SER A 1 353 ? 11.661 2.286 -13.576 1.00 85.94 353 SER A CA 1
ATOM 2875 C C . SER A 1 353 ? 12.632 2.680 -12.450 1.00 85.94 353 SER A C 1
ATOM 2877 O O . SER A 1 353 ? 12.565 2.155 -11.342 1.00 85.94 353 SER A O 1
ATOM 2879 N N . PHE A 1 354 ? 13.538 3.620 -12.723 1.00 83.50 354 PHE A N 1
ATOM 2880 C CA . PHE A 1 354 ? 14.543 4.124 -11.777 1.00 83.50 354 PHE A CA 1
ATOM 2881 C C . PHE A 1 354 ? 14.817 5.609 -12.066 1.00 83.50 354 PHE A C 1
ATOM 2883 O O . PHE A 1 354 ? 14.946 5.945 -13.241 1.00 83.50 354 PHE A O 1
ATOM 2890 N N . PRO A 1 355 ? 14.966 6.505 -11.065 1.00 76.38 355 PRO A N 1
ATOM 2891 C CA . PRO A 1 355 ? 15.159 6.260 -9.627 1.00 76.38 355 PRO A CA 1
ATOM 2892 C C . PRO A 1 355 ? 13.893 6.002 -8.818 1.00 76.38 355 PRO A C 1
ATOM 2894 O O . PRO A 1 355 ? 13.985 5.729 -7.625 1.00 76.38 355 PRO A O 1
ATOM 2897 N N . THR A 1 356 ? 12.722 6.100 -9.437 1.00 79.62 356 THR A N 1
ATOM 2898 C CA . THR A 1 356 ? 11.450 5.804 -8.781 1.00 79.62 356 THR A CA 1
ATOM 2899 C C . THR A 1 356 ? 10.895 4.504 -9.335 1.00 79.62 356 THR A C 1
ATOM 2901 O O . THR A 1 356 ? 10.645 4.417 -10.537 1.00 79.62 356 THR A O 1
ATOM 2904 N N . SER A 1 357 ? 10.661 3.502 -8.487 1.00 77.94 357 SER A N 1
ATOM 2905 C CA . SER A 1 357 ? 10.226 2.202 -8.998 1.00 77.94 357 SER A CA 1
ATOM 2906 C C . SER A 1 357 ? 8.782 2.213 -9.511 1.00 77.94 357 SER A C 1
ATOM 2908 O O . SER A 1 357 ? 7.924 3.028 -9.136 1.00 77.94 357 SER A O 1
ATOM 2910 N N . GLY A 1 358 ? 8.521 1.312 -10.448 1.00 74.88 358 GLY A N 1
ATOM 2911 C CA . GLY A 1 358 ? 7.208 0.976 -10.964 1.00 74.88 358 GLY A CA 1
ATOM 2912 C C . GLY A 1 358 ? 6.479 0.021 -10.026 1.00 74.88 358 GLY A C 1
ATOM 2913 O O . GLY A 1 358 ? 6.897 -0.202 -8.891 1.00 74.88 358 GLY A O 1
ATOM 2914 N N . GLY A 1 359 ? 5.351 -0.500 -10.504 1.00 72.94 359 GLY A N 1
ATOM 2915 C CA . GLY A 1 359 ? 4.518 -1.440 -9.754 1.00 72.94 359 GLY A CA 1
ATOM 2916 C C . GLY A 1 359 ? 3.968 -2.573 -10.579 1.00 72.94 359 GLY A C 1
ATOM 2917 O O . GLY A 1 359 ? 2.863 -3.003 -10.304 1.00 72.94 359 GLY A O 1
ATOM 2918 N N . SER A 1 360 ? 4.698 -2.985 -11.614 1.00 80.69 360 SER A N 1
ATOM 2919 C CA . SER A 1 360 ? 4.300 -4.079 -12.506 1.00 80.69 360 SER A CA 1
ATOM 2920 C C . SER A 1 360 ? 5.122 -5.351 -12.274 1.00 80.69 360 SER A C 1
ATOM 2922 O O . SER A 1 360 ? 5.046 -6.274 -13.079 1.00 80.69 360 SER A O 1
ATOM 2924 N N . ASP A 1 361 ? 5.912 -5.395 -11.196 1.00 82.69 361 ASP A N 1
ATOM 2925 C CA . ASP A 1 361 ? 6.876 -6.465 -10.909 1.00 82.69 361 ASP A CA 1
ATOM 2926 C C . ASP A 1 361 ? 6.175 -7.767 -10.484 1.00 82.69 361 ASP A C 1
ATOM 2928 O O . ASP A 1 361 ? 6.530 -8.855 -10.934 1.00 82.69 361 ASP A O 1
ATOM 2932 N N . ILE A 1 362 ? 5.104 -7.662 -9.686 1.00 81.75 362 ILE A N 1
ATOM 2933 C CA . ILE A 1 362 ? 4.246 -8.810 -9.354 1.00 81.75 362 ILE A CA 1
ATOM 2934 C C . ILE A 1 362 ? 3.566 -9.328 -10.628 1.00 81.75 362 ILE A C 1
ATOM 2936 O O . ILE A 1 362 ? 3.477 -10.531 -10.859 1.00 81.75 362 ILE A O 1
ATOM 2940 N N . GLU A 1 363 ? 3.097 -8.419 -11.479 1.00 85.50 363 GLU A N 1
ATOM 2941 C CA . GLU A 1 363 ? 2.312 -8.719 -12.675 1.00 85.50 363 GLU A CA 1
ATOM 2942 C C . GLU A 1 363 ? 3.120 -9.439 -13.743 1.00 85.50 363 GLU A C 1
ATOM 2944 O O . GLU A 1 363 ? 2.635 -10.393 -14.350 1.00 85.50 363 GLU A O 1
ATOM 2949 N N . ILE A 1 364 ? 4.348 -8.991 -13.980 1.00 89.44 364 ILE A N 1
ATOM 2950 C CA . ILE A 1 364 ? 5.245 -9.650 -14.921 1.00 89.44 364 ILE A CA 1
ATOM 2951 C C . ILE A 1 364 ? 5.729 -11.002 -14.370 1.00 89.44 364 ILE A C 1
ATOM 2953 O O . ILE A 1 364 ? 5.766 -11.983 -15.117 1.00 89.44 364 ILE A O 1
ATOM 2957 N N . ALA A 1 365 ? 5.969 -11.108 -13.059 1.00 90.38 365 ALA A N 1
ATOM 2958 C CA . ALA A 1 365 ? 6.292 -12.377 -12.415 1.00 90.38 365 ALA A CA 1
ATOM 2959 C C . ALA A 1 365 ? 5.127 -13.383 -12.496 1.00 90.38 365 ALA A C 1
ATOM 2961 O O . ALA A 1 365 ? 5.358 -14.556 -12.781 1.00 90.38 365 ALA A O 1
ATOM 2962 N N . LEU A 1 366 ? 3.866 -12.945 -12.354 1.00 89.12 366 LEU A N 1
ATOM 2963 C CA . LEU A 1 366 ? 2.674 -13.783 -12.588 1.00 89.12 366 LEU A CA 1
ATOM 2964 C C . LEU A 1 366 ? 2.617 -14.341 -14.020 1.00 89.12 366 LEU A C 1
ATOM 2966 O O . LEU A 1 366 ? 2.134 -15.456 -14.243 1.00 89.12 366 LEU A O 1
ATOM 2970 N N . LEU A 1 367 ? 3.136 -13.587 -14.990 1.00 92.31 367 LEU A N 1
ATOM 2971 C CA . LEU A 1 367 ? 3.267 -14.015 -16.384 1.00 92.31 367 LEU A CA 1
ATOM 2972 C C . LEU A 1 367 ? 4.487 -14.913 -16.633 1.00 92.31 367 LEU A C 1
ATOM 2974 O O . LEU A 1 367 ? 4.660 -15.386 -17.753 1.00 92.31 367 LEU A O 1
ATOM 2978 N N . GLY A 1 368 ? 5.287 -15.197 -15.603 1.00 93.69 368 GLY A N 1
ATOM 2979 C CA . GLY A 1 368 ? 6.467 -16.049 -15.698 1.00 93.69 368 GLY A CA 1
ATOM 2980 C C . GLY A 1 368 ? 7.627 -15.389 -16.420 1.00 93.69 368 GLY A C 1
ATOM 2981 O O . GLY A 1 368 ? 8.316 -16.055 -17.183 1.00 93.69 368 GLY A O 1
ATOM 2982 N N . LYS A 1 369 ? 7.820 -14.085 -16.214 1.00 95.44 369 LYS A N 1
ATOM 2983 C CA . LYS A 1 369 ? 8.891 -13.310 -16.842 1.00 95.44 369 LYS A CA 1
ATOM 2984 C C . LYS A 1 369 ? 9.671 -12.535 -15.779 1.00 95.44 369 LYS A C 1
ATOM 2986 O O . LYS A 1 369 ? 9.048 -12.004 -14.855 1.00 95.44 369 LYS A O 1
ATOM 2991 N N . PRO A 1 370 ? 11.008 -12.472 -15.877 1.00 94.69 370 PRO A N 1
ATOM 2992 C CA . PRO A 1 370 ? 11.817 -11.816 -14.862 1.00 94.69 370 PRO A CA 1
ATOM 2993 C C . PRO A 1 370 ? 11.842 -10.292 -15.013 1.00 94.69 370 PRO A C 1
ATOM 2995 O O . PRO A 1 370 ? 11.512 -9.739 -16.068 1.00 94.69 370 PRO A O 1
ATOM 2998 N N . THR A 1 371 ? 12.265 -9.625 -13.940 1.00 93.00 371 THR A N 1
ATOM 2999 C CA . THR A 1 371 ? 12.476 -8.175 -13.858 1.00 93.00 371 THR A CA 1
ATOM 3000 C C . THR A 1 371 ? 13.946 -7.846 -13.619 1.00 93.00 371 THR A C 1
ATOM 3002 O O . THR A 1 371 ? 14.701 -8.669 -13.102 1.00 93.00 371 THR A O 1
ATOM 3005 N N . ILE A 1 372 ? 14.344 -6.622 -13.967 1.00 92.50 372 ILE A N 1
ATOM 3006 C CA . ILE A 1 372 ? 15.560 -5.978 -13.459 1.00 92.50 372 ILE A CA 1
ATOM 3007 C C . ILE A 1 372 ? 15.147 -4.823 -12.545 1.00 92.50 372 ILE A C 1
ATOM 3009 O O . ILE A 1 372 ? 14.372 -3.953 -12.957 1.00 92.50 372 ILE A O 1
ATOM 3013 N N . GLU A 1 373 ? 15.672 -4.800 -11.322 1.00 88.06 373 GLU A N 1
ATOM 3014 C CA . GLU A 1 373 ? 15.249 -3.896 -10.254 1.00 88.06 373 GLU A CA 1
ATOM 3015 C C . GLU A 1 373 ? 16.425 -3.210 -9.564 1.00 88.06 373 GLU A C 1
ATOM 3017 O O . GLU A 1 373 ? 17.298 -3.853 -8.987 1.00 88.06 373 GLU A O 1
ATOM 3022 N N . PHE A 1 374 ? 16.416 -1.878 -9.553 1.00 85.44 374 PHE A N 1
ATOM 3023 C CA . PHE A 1 374 ? 17.444 -1.102 -8.867 1.00 85.44 374 PHE A CA 1
ATOM 3024 C C . PHE A 1 374 ? 17.175 -0.993 -7.358 1.00 85.44 374 PHE A C 1
ATOM 3026 O O . PHE A 1 374 ? 16.191 -0.394 -6.917 1.00 85.44 374 PHE A O 1
ATOM 3033 N N . LEU A 1 375 ? 18.115 -1.477 -6.547 1.00 78.75 375 LEU A N 1
ATOM 3034 C CA . LEU A 1 375 ? 18.066 -1.393 -5.082 1.00 78.75 375 LEU A CA 1
ATOM 3035 C C . LEU A 1 375 ? 18.544 -0.045 -4.516 1.00 78.75 375 LEU A C 1
ATOM 3037 O O . LEU A 1 375 ? 18.324 0.244 -3.338 1.00 78.75 375 LEU A O 1
ATOM 3041 N N . ALA A 1 376 ? 19.203 0.779 -5.336 1.00 66.00 376 ALA A N 1
ATOM 3042 C CA . ALA A 1 376 ? 19.945 1.960 -4.892 1.00 66.00 376 ALA A CA 1
ATOM 3043 C C . ALA A 1 376 ? 19.086 3.086 -4.270 1.00 66.00 376 ALA A C 1
ATOM 3045 O O . ALA A 1 376 ? 19.651 4.017 -3.699 1.00 66.00 376 ALA A O 1
ATOM 3046 N N . ASN A 1 377 ? 17.747 3.025 -4.332 1.00 61.22 377 ASN A N 1
ATOM 3047 C CA . ASN A 1 377 ? 16.876 4.053 -3.751 1.00 61.22 377 ASN A CA 1
ATOM 3048 C C . ASN A 1 377 ? 15.648 3.480 -3.022 1.00 61.22 377 ASN A C 1
ATOM 3050 O O . ASN A 1 377 ? 14.512 3.656 -3.458 1.00 61.22 377 ASN A O 1
ATOM 3054 N N . ARG A 1 378 ? 15.873 2.837 -1.865 1.00 59.16 378 ARG A N 1
ATOM 3055 C CA . ARG A 1 378 ? 14.795 2.282 -1.016 1.00 59.16 378 ARG A CA 1
ATOM 3056 C C . ARG A 1 378 ? 13.669 3.282 -0.733 1.00 59.16 378 ARG A C 1
ATOM 3058 O O . ARG A 1 378 ? 12.506 2.909 -0.739 1.00 59.16 378 ARG A O 1
ATOM 3065 N N . ASN A 1 379 ? 13.976 4.571 -0.580 1.00 61.34 379 ASN A N 1
ATOM 3066 C CA . ASN A 1 379 ? 12.956 5.569 -0.256 1.00 61.34 379 ASN A CA 1
ATOM 3067 C C . ASN A 1 379 ? 11.961 5.824 -1.398 1.00 61.34 379 ASN A C 1
ATOM 3069 O O . ASN A 1 379 ? 10.821 6.192 -1.112 1.00 61.34 379 ASN A O 1
ATOM 3073 N N . LEU A 1 380 ? 12.357 5.604 -2.655 1.00 60.75 380 LEU A N 1
ATOM 3074 C CA . LEU A 1 380 ? 11.511 5.763 -3.846 1.00 60.75 380 LEU A CA 1
ATOM 3075 C C . LEU A 1 380 ? 11.152 4.426 -4.513 1.00 60.75 380 LEU A C 1
ATOM 3077 O O . LEU A 1 380 ? 10.574 4.410 -5.607 1.00 60.75 380 LEU A O 1
ATOM 3081 N N . ASN A 1 381 ? 11.472 3.312 -3.857 1.00 64.12 381 ASN A N 1
ATOM 3082 C CA . ASN A 1 381 ? 11.084 1.992 -4.308 1.00 64.12 381 ASN A CA 1
ATOM 3083 C C . ASN A 1 381 ? 9.664 1.701 -3.821 1.00 64.12 381 ASN A C 1
ATOM 3085 O O . ASN A 1 381 ? 9.326 1.784 -2.645 1.00 64.12 381 ASN A O 1
ATOM 3089 N N . LEU A 1 382 ? 8.799 1.447 -4.790 1.00 57.69 382 LEU A N 1
ATOM 3090 C CA . LEU A 1 382 ? 7.392 1.164 -4.608 1.00 57.69 382 LEU A CA 1
ATOM 3091 C C . LEU A 1 382 ? 7.192 -0.315 -4.259 1.00 57.69 382 LEU A C 1
ATOM 3093 O O . LEU A 1 382 ? 6.451 -0.595 -3.325 1.00 57.69 382 LEU A O 1
ATOM 3097 N N . HIS A 1 383 ? 7.826 -1.254 -4.978 1.00 62.41 383 HIS A N 1
ATOM 3098 C CA . HIS A 1 383 ? 7.291 -2.623 -5.039 1.00 62.41 383 HIS A CA 1
ATOM 3099 C C . HIS A 1 383 ? 8.326 -3.753 -5.228 1.00 62.41 383 HIS A C 1
ATOM 3101 O O . HIS A 1 383 ? 8.414 -4.635 -4.375 1.00 62.41 383 HIS A O 1
ATOM 3107 N N . GLY A 1 384 ? 9.091 -3.761 -6.322 1.00 59.16 384 GLY A N 1
ATOM 3108 C CA . GLY A 1 384 ? 9.843 -4.946 -6.764 1.00 59.16 384 GLY A CA 1
ATOM 3109 C C . GLY A 1 384 ? 10.692 -5.646 -5.697 1.00 59.16 384 GLY A C 1
ATOM 3110 O O . GLY A 1 384 ? 10.482 -6.827 -5.400 1.00 59.16 384 GLY A O 1
ATOM 3111 N N . CYS A 1 385 ? 11.570 -4.890 -5.032 1.00 56.78 385 CYS A N 1
ATOM 3112 C CA . CYS A 1 385 ? 12.554 -5.461 -4.112 1.00 56.78 385 CYS A CA 1
ATOM 3113 C C . CYS A 1 385 ? 11.906 -6.067 -2.853 1.00 56.78 385 CYS A C 1
ATOM 3115 O O . CYS A 1 385 ? 12.444 -7.000 -2.255 1.00 56.78 385 CYS A O 1
ATOM 3117 N N . GLU A 1 386 ? 10.737 -5.558 -2.447 1.00 61.97 386 GLU A N 1
ATOM 3118 C CA . GLU A 1 386 ? 9.977 -6.090 -1.309 1.00 61.97 386 GLU A CA 1
ATOM 3119 C C . GLU A 1 386 ? 9.176 -7.347 -1.678 1.00 61.97 386 GLU A C 1
ATOM 3121 O O . GLU A 1 386 ? 9.046 -8.248 -0.847 1.00 61.97 386 GLU A O 1
ATOM 3126 N N . PHE 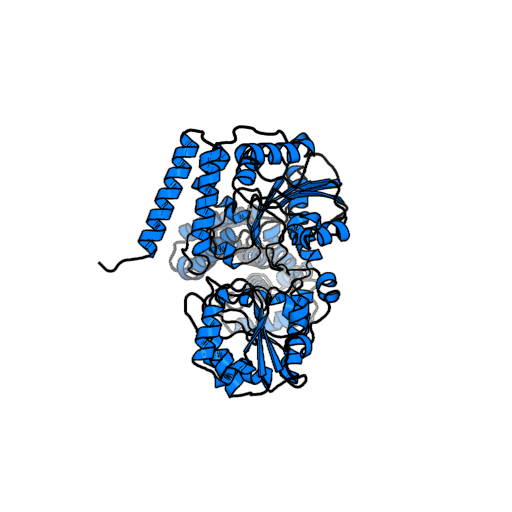A 1 387 ? 8.644 -7.428 -2.905 1.00 66.62 387 PHE A N 1
ATOM 3127 C CA . PHE A 1 387 ? 7.783 -8.536 -3.334 1.00 66.62 387 PHE A CA 1
ATOM 3128 C C . PHE A 1 387 ? 8.567 -9.725 -3.874 1.00 66.62 387 PHE A C 1
ATOM 3130 O O . PHE A 1 387 ? 8.352 -10.863 -3.449 1.00 66.62 387 PHE A O 1
ATOM 3137 N N . LEU A 1 388 ? 9.482 -9.481 -4.814 1.00 70.12 388 LEU A N 1
ATOM 3138 C CA . LEU A 1 388 ? 10.224 -10.562 -5.445 1.00 70.12 388 LEU A CA 1
ATOM 3139 C C . LEU A 1 388 ? 11.288 -11.116 -4.507 1.00 70.12 388 LEU A C 1
ATOM 3141 O O . LEU A 1 388 ? 11.521 -12.325 -4.542 1.00 70.12 388 LEU A O 1
ATOM 3145 N N . ARG A 1 389 ? 11.902 -10.273 -3.655 1.00 71.19 389 ARG A N 1
ATOM 3146 C CA . ARG A 1 389 ? 13.017 -10.611 -2.739 1.00 71.19 389 ARG A CA 1
ATOM 3147 C C . ARG A 1 389 ? 13.974 -11.625 -3.366 1.00 71.19 389 ARG A C 1
ATOM 3149 O O . ARG A 1 389 ? 14.249 -12.677 -2.777 1.00 71.19 389 ARG A O 1
ATOM 3156 N N . SER A 1 390 ? 14.359 -11.360 -4.608 1.00 79.88 390 SER A N 1
ATOM 3157 C CA . SER A 1 390 ? 15.136 -12.265 -5.439 1.00 79.88 390 SER A CA 1
ATOM 3158 C C . SER A 1 390 ? 16.382 -11.532 -5.883 1.00 79.88 390 SER A C 1
ATOM 3160 O O . SER A 1 390 ? 16.316 -10.650 -6.735 1.00 79.88 390 SER A O 1
ATOM 3162 N N . ARG A 1 391 ? 17.530 -11.945 -5.342 1.00 82.56 391 ARG A N 1
ATOM 3163 C CA . ARG A 1 391 ? 18.831 -11.381 -5.724 1.00 82.56 391 ARG A CA 1
ATOM 3164 C C . ARG A 1 391 ? 19.134 -11.550 -7.214 1.00 82.56 391 ARG A C 1
ATOM 3166 O O . ARG A 1 391 ? 19.957 -10.823 -7.741 1.00 82.56 391 ARG A O 1
ATOM 3173 N N . GLU A 1 392 ? 18.463 -12.484 -7.888 1.00 88.38 392 GLU A N 1
ATOM 3174 C CA . GLU A 1 392 ? 18.606 -12.718 -9.331 1.00 88.38 392 GLU A CA 1
ATOM 3175 C C . GLU A 1 392 ? 17.920 -11.651 -10.202 1.00 88.38 392 GLU A C 1
ATOM 3177 O O . GLU A 1 392 ? 18.120 -11.637 -11.414 1.00 88.38 392 GLU A O 1
ATOM 3182 N N . CYS A 1 393 ? 17.122 -10.764 -9.599 1.00 90.38 393 CYS A N 1
ATOM 3183 C CA . CYS A 1 393 ? 16.456 -9.644 -10.271 1.00 90.38 393 CYS A CA 1
ATOM 3184 C C . CYS A 1 393 ? 16.976 -8.277 -9.795 1.00 90.38 393 CYS A C 1
ATOM 3186 O O . CYS A 1 393 ? 16.592 -7.248 -10.344 1.00 90.38 393 CYS A O 1
ATOM 3188 N N . GLU A 1 394 ? 17.823 -8.252 -8.767 1.00 89.25 394 GLU A N 1
ATOM 3189 C CA . GLU A 1 394 ? 18.264 -7.038 -8.083 1.00 89.25 394 GLU A CA 1
ATOM 3190 C C . GLU A 1 394 ? 19.614 -6.550 -8.624 1.00 89.25 394 GLU A C 1
ATOM 3192 O O . GLU A 1 394 ? 20.544 -7.335 -8.792 1.00 89.25 394 GLU A O 1
ATOM 3197 N N . VAL A 1 395 ? 19.734 -5.240 -8.844 1.00 90.06 395 VAL A N 1
ATOM 3198 C CA . VAL A 1 395 ? 20.973 -4.572 -9.268 1.00 90.06 395 VAL A CA 1
ATOM 3199 C C . VAL A 1 395 ? 21.237 -3.321 -8.427 1.00 90.06 395 VAL A C 1
ATOM 3201 O O . VAL A 1 395 ? 20.317 -2.606 -8.016 1.00 90.06 395 VAL A O 1
ATOM 3204 N N . LEU A 1 396 ? 22.506 -3.034 -8.149 1.00 88.94 396 LEU A N 1
ATOM 3205 C CA . LEU A 1 396 ? 22.955 -1.893 -7.340 1.00 88.94 396 LEU A CA 1
ATOM 3206 C C . LEU A 1 396 ? 23.587 -0.779 -8.176 1.00 88.94 396 LEU A C 1
ATOM 3208 O O . LEU A 1 396 ? 23.729 0.348 -7.699 1.00 88.94 396 LEU A O 1
ATOM 3212 N N . SER A 1 397 ? 23.956 -1.077 -9.419 1.00 90.38 397 SER A N 1
ATOM 3213 C CA . SER A 1 397 ? 24.681 -0.167 -10.300 1.00 90.38 397 SER A CA 1
ATOM 3214 C C . SER A 1 397 ? 24.232 -0.305 -11.754 1.00 90.38 397 SER A C 1
ATOM 3216 O O . SER A 1 397 ? 23.523 -1.241 -12.125 1.00 90.38 397 SER A O 1
ATOM 3218 N N . LEU A 1 398 ? 24.644 0.650 -12.592 1.00 92.06 398 LEU A N 1
ATOM 3219 C CA . LEU A 1 398 ? 24.402 0.573 -14.031 1.00 92.06 398 LEU A CA 1
ATOM 3220 C C . LEU A 1 398 ? 25.170 -0.591 -14.678 1.00 92.06 398 LEU A C 1
ATOM 3222 O O . LEU A 1 398 ? 24.670 -1.190 -15.624 1.00 92.06 398 LEU A O 1
ATOM 3226 N N . ASP A 1 399 ? 26.347 -0.934 -14.152 1.00 94.94 399 ASP A N 1
ATOM 3227 C CA . ASP A 1 399 ? 27.149 -2.050 -14.656 1.00 94.94 399 ASP A CA 1
ATOM 3228 C C . ASP A 1 399 ? 26.445 -3.385 -14.390 1.00 94.94 399 ASP A C 1
ATOM 3230 O O . ASP A 1 399 ? 26.274 -4.180 -15.311 1.00 94.94 399 ASP A O 1
ATOM 3234 N N . GLU A 1 400 ? 25.932 -3.582 -13.171 1.00 95.56 400 GLU A N 1
ATOM 3235 C CA . GLU A 1 400 ? 25.124 -4.758 -12.817 1.00 95.56 400 GLU A CA 1
ATOM 3236 C C . GLU A 1 400 ? 23.821 -4.825 -13.628 1.00 95.56 400 GLU A C 1
ATOM 3238 O O . GLU A 1 400 ? 23.414 -5.900 -14.067 1.00 95.56 400 GLU A O 1
ATOM 3243 N N . PHE A 1 401 ? 23.182 -3.676 -13.890 1.00 95.75 401 PHE A N 1
ATOM 3244 C CA . PHE A 1 401 ? 22.032 -3.596 -14.795 1.00 95.75 401 PHE A CA 1
ATOM 3245 C C . PHE A 1 401 ? 22.372 -4.114 -16.197 1.00 95.75 401 PHE A C 1
ATOM 3247 O O . PHE A 1 401 ? 21.621 -4.910 -16.764 1.00 95.75 401 PHE A O 1
ATOM 3254 N N . VAL A 1 402 ? 23.499 -3.671 -16.762 1.00 97.75 402 VAL A N 1
ATOM 3255 C CA . VAL A 1 402 ? 23.939 -4.092 -18.096 1.00 97.75 402 VAL A CA 1
ATOM 3256 C C . VAL A 1 402 ? 24.351 -5.566 -18.098 1.00 97.75 402 VAL A C 1
ATOM 3258 O O . VAL A 1 402 ? 24.049 -6.262 -19.062 1.00 97.75 402 VAL A O 1
ATOM 3261 N N . GLU A 1 403 ? 24.998 -6.065 -17.046 1.00 97.81 403 GLU A N 1
ATOM 3262 C CA . GLU A 1 403 ? 25.367 -7.480 -16.910 1.00 97.81 403 GLU A CA 1
ATOM 3263 C C . GLU A 1 403 ? 24.131 -8.389 -16.866 1.00 97.81 403 GLU A C 1
ATOM 3265 O O . GLU A 1 403 ? 24.031 -9.351 -17.633 1.00 97.81 403 GLU A O 1
ATOM 3270 N N . LEU A 1 404 ? 23.152 -8.061 -16.019 1.00 97.19 404 LEU A N 1
ATOM 3271 C CA . LEU A 1 404 ? 21.925 -8.845 -15.911 1.00 97.19 404 LEU A CA 1
ATOM 3272 C C . LEU A 1 404 ? 21.089 -8.764 -17.196 1.00 97.19 404 LEU A C 1
ATOM 3274 O O . LEU A 1 404 ? 20.579 -9.782 -17.666 1.00 97.19 404 LEU A O 1
ATOM 3278 N N . GLY A 1 405 ? 20.992 -7.578 -17.803 1.00 97.94 405 GLY A N 1
ATOM 3279 C CA . GLY A 1 405 ? 20.327 -7.393 -19.092 1.00 97.94 405 GLY A CA 1
ATOM 3280 C C . GLY A 1 405 ? 20.992 -8.183 -20.222 1.00 97.94 405 GLY A C 1
ATOM 3281 O O . GLY A 1 405 ? 20.297 -8.837 -20.996 1.00 97.94 405 GLY A O 1
ATOM 3282 N N . ASP A 1 406 ? 22.327 -8.192 -20.290 1.00 98.38 406 ASP A N 1
ATOM 3283 C CA . ASP A 1 406 ? 23.100 -8.987 -21.255 1.00 98.38 406 ASP A CA 1
ATOM 3284 C C . ASP A 1 406 ? 22.784 -10.481 -21.118 1.00 98.38 406 ASP A C 1
ATOM 3286 O O . ASP A 1 406 ? 22.521 -11.158 -22.117 1.00 98.38 406 ASP A O 1
ATOM 3290 N N . ARG A 1 407 ? 22.717 -10.977 -19.877 1.00 97.88 407 ARG A N 1
ATOM 3291 C CA . ARG A 1 407 ? 22.333 -12.361 -19.591 1.00 97.88 407 ARG A CA 1
ATOM 3292 C C . ARG A 1 407 ? 20.898 -12.654 -20.021 1.00 97.88 407 ARG A C 1
ATOM 3294 O O . ARG A 1 407 ? 20.681 -13.634 -20.726 1.00 97.88 407 ARG A O 1
ATOM 3301 N N . PHE A 1 408 ? 19.931 -11.807 -19.662 1.00 97.94 408 PHE A N 1
ATOM 3302 C CA . PHE A 1 408 ? 18.536 -11.985 -20.082 1.00 97.94 408 PHE A CA 1
ATOM 3303 C C . PHE A 1 408 ? 18.351 -11.932 -21.596 1.00 97.94 408 PHE A C 1
ATOM 3305 O O . PHE A 1 408 ? 17.431 -12.576 -22.094 1.00 97.94 408 PHE A O 1
ATOM 3312 N N . ILE A 1 409 ? 19.191 -11.208 -22.338 1.00 98.31 409 ILE A N 1
ATOM 3313 C CA . ILE A 1 409 ? 19.122 -11.165 -23.804 1.00 98.31 409 ILE A CA 1
ATOM 3314 C C . ILE A 1 409 ? 19.716 -12.435 -24.430 1.00 98.31 409 ILE A C 1
ATOM 3316 O O . ILE A 1 409 ? 19.107 -13.003 -25.338 1.00 98.31 409 ILE A O 1
ATOM 3320 N N . LYS A 1 410 ? 20.872 -12.907 -23.946 1.00 97.88 410 LYS A N 1
ATOM 3321 C CA . LYS A 1 410 ? 21.594 -14.054 -24.530 1.00 97.88 410 LYS A CA 1
ATOM 3322 C C . LYS A 1 410 ? 21.037 -15.415 -24.124 1.00 97.88 410 LYS A C 1
ATOM 3324 O O . LYS A 1 410 ? 21.055 -16.343 -24.928 1.00 97.88 410 LYS A O 1
ATOM 3329 N N . ASP A 1 411 ? 20.591 -15.542 -22.881 1.00 97.94 411 ASP A N 1
ATOM 3330 C CA . ASP A 1 411 ? 20.260 -16.819 -22.255 1.00 97.94 411 ASP A CA 1
ATOM 3331 C C . ASP A 1 411 ? 18.749 -16.920 -22.023 1.00 97.94 411 ASP A C 1
ATOM 3333 O O . ASP A 1 411 ? 18.205 -16.507 -20.994 1.00 97.94 411 ASP A O 1
ATOM 3337 N N . LYS A 1 412 ? 18.052 -17.439 -23.040 1.00 97.25 412 LYS A N 1
ATOM 3338 C CA . LYS A 1 412 ? 16.607 -17.673 -22.978 1.00 97.25 412 LYS A CA 1
ATOM 3339 C C . LYS A 1 412 ? 16.244 -18.712 -21.917 1.00 97.25 412 LYS A C 1
ATOM 3341 O O . LYS A 1 412 ? 15.226 -18.531 -21.258 1.00 97.25 412 LYS A O 1
ATOM 3346 N N . ASP A 1 413 ? 17.056 -19.749 -21.746 1.00 98.25 413 ASP A N 1
ATOM 3347 C CA . ASP A 1 413 ? 16.756 -20.834 -20.811 1.00 98.25 413 ASP A CA 1
ATOM 3348 C C . ASP A 1 413 ? 16.827 -20.321 -19.369 1.00 98.25 413 ASP A C 1
ATOM 3350 O O . ASP A 1 413 ? 15.877 -20.499 -18.611 1.00 98.25 413 ASP A O 1
ATOM 3354 N N . TYR A 1 414 ? 17.866 -19.552 -19.020 1.00 97.69 414 TYR A N 1
ATOM 3355 C CA . TYR A 1 414 ? 17.938 -18.884 -17.716 1.00 97.69 414 TYR A CA 1
ATOM 3356 C C . TYR A 1 414 ? 16.748 -17.949 -17.470 1.00 97.69 414 TYR A C 1
ATOM 3358 O O . TYR A 1 414 ? 16.174 -17.939 -16.380 1.00 97.69 414 TYR A O 1
ATOM 3366 N N . ARG A 1 415 ? 16.370 -17.154 -18.478 1.00 96.25 415 ARG A N 1
ATOM 3367 C CA . ARG A 1 415 ? 15.241 -16.222 -18.377 1.00 96.25 415 ARG A CA 1
ATOM 3368 C C . ARG A 1 415 ? 13.923 -16.957 -18.117 1.00 96.25 415 ARG A C 1
ATOM 3370 O O . ARG A 1 415 ? 13.143 -16.516 -17.271 1.00 96.25 415 ARG A O 1
ATOM 3377 N N . ASP A 1 416 ? 13.688 -18.059 -18.822 1.00 97.31 416 ASP A N 1
ATOM 3378 C CA . ASP A 1 416 ? 12.482 -18.874 -18.685 1.00 97.31 416 ASP A CA 1
ATOM 3379 C C . ASP A 1 416 ? 12.452 -19.618 -17.338 1.00 97.31 416 ASP A C 1
ATOM 3381 O O . ASP A 1 416 ? 11.412 -19.636 -16.675 1.00 97.31 416 ASP A O 1
ATOM 3385 N N . ASP A 1 417 ? 13.589 -20.161 -16.888 1.00 97.12 417 ASP A N 1
ATOM 3386 C CA . ASP A 1 417 ? 13.723 -20.841 -15.594 1.00 97.12 417 ASP A CA 1
ATOM 3387 C C . ASP A 1 417 ? 13.468 -19.885 -14.422 1.00 97.12 417 ASP A C 1
ATOM 3389 O O . ASP A 1 417 ? 12.665 -20.179 -13.525 1.00 97.12 417 ASP A O 1
ATOM 3393 N N . LEU A 1 418 ? 14.094 -18.702 -14.444 1.00 95.50 418 LEU A N 1
ATOM 3394 C CA . LEU A 1 418 ? 13.867 -17.667 -13.436 1.00 95.50 418 LEU A CA 1
ATOM 3395 C C . LEU A 1 418 ? 12.412 -17.186 -13.469 1.00 95.50 418 LEU A C 1
ATOM 3397 O O . LEU A 1 418 ? 11.769 -17.068 -12.425 1.00 95.50 418 LEU A O 1
ATOM 3401 N N . GLY A 1 419 ? 11.858 -16.965 -14.661 1.00 95.50 419 GLY A N 1
ATOM 3402 C CA . GLY A 1 419 ? 10.453 -16.615 -14.840 1.00 95.50 419 GLY A CA 1
ATOM 3403 C C . GLY A 1 419 ? 9.501 -17.646 -14.223 1.00 95.50 419 GLY A C 1
ATOM 3404 O O . GLY A 1 419 ? 8.596 -17.288 -13.462 1.00 95.50 419 GLY A O 1
ATOM 3405 N N . ALA A 1 420 ? 9.731 -18.937 -14.474 1.00 95.25 420 ALA A N 1
ATOM 3406 C CA . ALA A 1 420 ? 8.944 -20.027 -13.902 1.00 95.25 420 ALA A CA 1
ATOM 3407 C C . ALA A 1 420 ? 9.050 -20.085 -12.368 1.00 95.25 420 ALA A C 1
ATOM 3409 O O . ALA A 1 420 ? 8.036 -20.268 -11.679 1.00 95.25 420 ALA A O 1
ATOM 3410 N N . PHE A 1 421 ? 10.253 -19.881 -11.823 1.00 94.00 421 PHE A N 1
ATOM 3411 C CA . PHE A 1 421 ? 10.477 -19.780 -10.382 1.00 94.00 421 PHE A CA 1
ATOM 3412 C C . PHE A 1 421 ? 9.682 -18.623 -9.760 1.00 94.00 421 PHE A C 1
ATOM 3414 O O . PHE A 1 421 ? 8.934 -18.836 -8.798 1.00 94.00 421 PHE A O 1
ATOM 3421 N N . LEU A 1 422 ? 9.791 -17.419 -10.332 1.00 91.62 422 LEU A N 1
ATOM 3422 C CA . LEU A 1 422 ? 9.098 -16.224 -9.847 1.00 91.62 422 LEU A CA 1
ATOM 3423 C C . LEU A 1 422 ? 7.580 -16.407 -9.891 1.00 91.62 422 LEU A C 1
ATOM 3425 O O . LEU A 1 422 ? 6.905 -16.135 -8.900 1.00 91.62 422 LEU A O 1
ATOM 3429 N N . LYS A 1 423 ? 7.037 -16.962 -10.980 1.00 92.00 423 LYS A N 1
ATOM 3430 C CA . LYS A 1 423 ? 5.602 -17.257 -11.090 1.00 92.00 423 LYS A CA 1
ATOM 3431 C C . LYS A 1 423 ? 5.118 -18.177 -9.977 1.00 92.00 423 LYS A C 1
ATOM 3433 O O . LYS A 1 423 ? 4.114 -17.886 -9.328 1.00 92.00 423 LYS A O 1
ATOM 3438 N N . LYS A 1 424 ? 5.838 -19.275 -9.728 1.00 90.44 424 LYS A N 1
ATOM 3439 C CA . LYS A 1 424 ? 5.496 -20.224 -8.659 1.00 90.44 424 LYS A CA 1
ATOM 3440 C C . LYS A 1 424 ? 5.530 -19.555 -7.287 1.00 90.44 424 LYS A C 1
ATOM 3442 O O . LYS A 1 424 ? 4.644 -19.803 -6.469 1.00 90.44 424 LYS A O 1
ATOM 3447 N N . LYS A 1 425 ? 6.536 -18.712 -7.036 1.00 86.88 425 LYS A N 1
ATOM 3448 C CA . LYS A 1 425 ? 6.644 -17.941 -5.796 1.00 86.88 425 LYS A CA 1
ATOM 3449 C C . LYS A 1 425 ? 5.455 -16.997 -5.630 1.00 86.88 425 LYS A C 1
ATOM 3451 O O . LYS A 1 425 ? 4.812 -17.028 -4.584 1.00 86.88 425 LYS A O 1
ATOM 3456 N N . ILE A 1 426 ? 5.139 -16.212 -6.660 1.00 86.00 426 ILE A N 1
ATOM 3457 C CA . ILE A 1 426 ? 4.090 -15.199 -6.575 1.00 86.00 426 ILE A CA 1
ATOM 3458 C C . ILE A 1 426 ? 2.702 -15.818 -6.418 1.00 86.00 426 ILE A C 1
ATOM 3460 O O . ILE A 1 426 ? 1.950 -15.375 -5.559 1.00 86.00 426 ILE A O 1
ATOM 3464 N N . ILE A 1 427 ? 2.383 -16.885 -7.156 1.00 85.50 427 ILE A N 1
ATOM 3465 C CA . ILE A 1 427 ? 1.106 -17.602 -6.996 1.00 85.50 427 ILE A CA 1
ATOM 3466 C C . ILE A 1 427 ? 0.943 -18.134 -5.565 1.00 85.50 427 ILE A C 1
ATOM 3468 O O . ILE A 1 427 ? -0.148 -18.083 -5.012 1.00 85.50 427 ILE A O 1
ATOM 3472 N N . ARG A 1 428 ? 2.026 -18.630 -4.952 1.00 83.81 428 ARG A N 1
ATOM 3473 C CA . ARG A 1 428 ? 1.996 -19.147 -3.578 1.00 83.81 428 ARG A CA 1
ATOM 3474 C C . ARG A 1 428 ? 1.812 -18.044 -2.533 1.00 83.81 428 ARG A C 1
ATOM 3476 O O . ARG A 1 428 ? 1.136 -18.266 -1.537 1.00 83.81 428 ARG A O 1
ATOM 3483 N N . GLU A 1 429 ? 2.499 -16.917 -2.697 1.00 82.06 429 GLU A N 1
ATOM 3484 C CA . GLU A 1 429 ? 2.608 -15.884 -1.656 1.00 82.06 429 GLU A CA 1
ATOM 3485 C C . GLU A 1 429 ? 1.569 -14.765 -1.794 1.00 82.06 429 GLU A C 1
ATOM 3487 O O . GLU A 1 429 ? 1.238 -14.121 -0.799 1.00 82.06 429 GLU A O 1
ATOM 3492 N N . PHE A 1 430 ? 1.039 -14.546 -2.999 1.00 81.06 430 PHE A N 1
ATOM 3493 C CA . PHE A 1 430 ? 0.198 -13.399 -3.331 1.00 81.06 430 PHE A CA 1
ATOM 3494 C C . PHE A 1 430 ? -1.147 -13.806 -3.942 1.00 81.06 430 PHE A C 1
ATOM 3496 O O . PHE A 1 430 ? -1.599 -13.208 -4.920 1.00 81.06 430 PHE A O 1
ATOM 3503 N N . ASP A 1 431 ? -1.823 -14.794 -3.351 1.00 82.44 431 ASP A N 1
ATOM 3504 C CA . ASP A 1 431 ? -3.226 -15.053 -3.679 1.00 82.44 431 ASP A CA 1
ATOM 3505 C C . ASP A 1 431 ? -4.088 -13.863 -3.232 1.00 82.44 431 ASP A C 1
ATOM 3507 O O . ASP A 1 431 ? -4.354 -13.634 -2.048 1.00 82.44 431 ASP A O 1
ATOM 3511 N N . LYS A 1 432 ? -4.517 -13.068 -4.214 1.00 82.44 432 LYS A N 1
ATOM 3512 C CA . LYS A 1 432 ? -5.295 -11.851 -3.992 1.00 82.44 432 LYS A CA 1
ATOM 3513 C C . LYS A 1 432 ? -6.604 -12.120 -3.248 1.00 82.44 432 LYS A C 1
ATOM 3515 O O . LYS A 1 432 ? -6.978 -11.315 -2.393 1.00 82.44 432 LYS A O 1
ATOM 3520 N N . SER A 1 433 ? -7.301 -13.207 -3.582 1.00 81.81 433 SER A N 1
ATOM 3521 C CA . SER A 1 433 ? -8.580 -13.545 -2.955 1.00 81.81 433 SER A CA 1
ATOM 3522 C C . SER A 1 433 ? -8.362 -13.837 -1.478 1.00 81.81 433 SER A C 1
ATOM 3524 O O . SER A 1 433 ? -8.999 -13.208 -0.630 1.00 81.81 433 SER A O 1
ATOM 3526 N N . ASP A 1 434 ? -7.394 -14.699 -1.169 1.00 82.88 434 ASP A N 1
ATOM 3527 C CA . ASP A 1 434 ? -7.073 -15.085 0.204 1.00 82.88 434 ASP A CA 1
ATOM 3528 C C . ASP A 1 434 ? -6.568 -13.904 1.034 1.00 82.88 434 ASP A C 1
ATOM 3530 O O . ASP A 1 434 ? -6.944 -13.754 2.201 1.00 82.88 434 ASP A O 1
ATOM 3534 N N . ILE A 1 435 ? -5.744 -13.025 0.459 1.00 85.06 435 ILE A N 1
ATOM 3535 C CA . ILE A 1 435 ? -5.235 -11.855 1.180 1.00 85.06 435 ILE A CA 1
ATOM 3536 C C . ILE A 1 435 ? -6.372 -10.886 1.506 1.00 85.06 435 ILE A C 1
ATOM 3538 O O . ILE A 1 435 ? -6.483 -10.459 2.655 1.00 85.06 435 ILE A O 1
ATOM 3542 N N . ILE A 1 436 ? -7.240 -10.550 0.546 1.00 86.69 436 ILE A N 1
ATOM 3543 C CA . ILE A 1 436 ? -8.382 -9.656 0.799 1.00 86.69 436 ILE A CA 1
ATOM 3544 C C . ILE A 1 436 ? -9.320 -10.279 1.838 1.00 86.69 436 ILE A C 1
ATOM 3546 O O . ILE A 1 436 ? -9.696 -9.616 2.810 1.00 86.69 436 ILE A O 1
ATOM 3550 N N . HIS A 1 437 ? -9.651 -11.559 1.656 1.00 86.44 437 HIS A N 1
ATOM 3551 C CA . HIS A 1 437 ? -10.516 -12.329 2.544 1.00 86.44 437 HIS A CA 1
ATOM 3552 C C . HIS A 1 437 ? -9.996 -12.296 3.984 1.00 86.44 437 HIS A C 1
ATOM 3554 O O . HIS A 1 437 ? -10.705 -11.881 4.899 1.00 86.44 437 HIS A O 1
ATOM 3560 N N . ASN A 1 438 ? -8.731 -12.657 4.193 1.00 82.31 438 ASN A N 1
ATOM 3561 C CA . ASN A 1 438 ? -8.162 -12.778 5.531 1.00 82.31 438 ASN A CA 1
ATOM 3562 C C . ASN A 1 438 ? -7.816 -11.423 6.156 1.00 82.31 438 ASN A C 1
ATOM 3564 O O . ASN A 1 438 ? -8.055 -11.204 7.344 1.00 82.31 438 ASN A O 1
ATOM 3568 N N . LYS A 1 439 ? -7.226 -10.505 5.384 1.00 86.06 439 LYS A N 1
ATOM 3569 C CA . LYS A 1 439 ? -6.633 -9.282 5.939 1.00 86.06 439 LYS A CA 1
ATOM 3570 C C . LYS A 1 439 ? -7.597 -8.108 6.018 1.00 86.06 439 LYS A C 1
ATOM 3572 O O . LYS A 1 439 ? -7.445 -7.305 6.934 1.00 86.06 439 LYS A O 1
ATOM 3577 N N . ILE A 1 440 ? -8.569 -7.996 5.113 1.00 89.88 440 ILE A N 1
ATOM 3578 C CA . ILE A 1 440 ? -9.561 -6.911 5.157 1.00 89.88 440 ILE A CA 1
ATOM 3579 C C . ILE A 1 440 ? -10.808 -7.399 5.880 1.00 89.88 440 ILE A C 1
ATOM 3581 O O . ILE A 1 440 ? -11.112 -6.954 6.986 1.00 89.88 440 ILE A O 1
ATOM 3585 N N . TYR A 1 441 ? -11.505 -8.359 5.283 1.00 91.50 441 TYR A N 1
ATOM 3586 C CA . TYR A 1 441 ? -12.803 -8.794 5.780 1.00 91.50 441 TYR A CA 1
ATOM 3587 C C . TYR A 1 441 ? -12.664 -9.579 7.092 1.00 91.50 441 TYR A C 1
ATOM 3589 O O . TYR A 1 441 ? -13.388 -9.303 8.045 1.00 91.50 441 TYR A O 1
ATOM 3597 N N . GLY A 1 442 ? -11.685 -10.485 7.187 1.00 89.31 442 GLY A N 1
ATOM 3598 C CA . GLY A 1 442 ? -11.359 -11.196 8.425 1.00 89.31 442 GLY A CA 1
ATOM 3599 C C . GLY A 1 442 ? -11.009 -10.249 9.578 1.00 89.31 442 GLY A C 1
ATOM 3600 O O . GLY A 1 442 ? -11.472 -10.453 10.697 1.00 89.31 442 GLY A O 1
ATOM 3601 N N . THR A 1 443 ? -10.281 -9.157 9.311 1.00 90.56 443 THR A N 1
ATOM 3602 C CA . THR A 1 443 ? -9.992 -8.121 10.321 1.00 90.56 443 THR A CA 1
ATOM 3603 C C . THR A 1 443 ? -11.274 -7.482 10.852 1.00 90.56 443 THR A C 1
ATOM 3605 O O . THR A 1 443 ? -11.446 -7.387 12.068 1.00 90.56 443 THR A O 1
ATOM 3608 N N . PHE A 1 444 ? -12.196 -7.093 9.968 1.00 93.12 444 PHE A N 1
ATOM 3609 C CA . PHE A 1 444 ? -13.471 -6.507 10.378 1.00 93.12 444 PHE A CA 1
ATOM 3610 C C . PHE A 1 444 ? -14.369 -7.492 11.134 1.00 93.12 444 PHE A C 1
ATOM 3612 O O . PHE A 1 444 ? -14.934 -7.135 12.166 1.00 93.12 444 PHE A O 1
ATOM 3619 N N . VAL A 1 445 ? -14.463 -8.740 10.673 1.00 92.12 445 VAL A N 1
ATOM 3620 C CA . VAL A 1 445 ? -15.242 -9.793 11.345 1.00 92.12 445 VAL A CA 1
ATOM 3621 C C . VAL A 1 445 ? -14.685 -10.081 12.737 1.00 92.12 445 VAL A C 1
ATOM 3623 O O . VAL A 1 445 ? -15.434 -10.090 13.714 1.00 92.12 445 VAL A O 1
ATOM 3626 N N . ASN A 1 446 ? -13.367 -10.234 12.862 1.00 88.69 446 ASN A N 1
ATOM 3627 C CA . ASN A 1 446 ? -12.723 -10.457 14.154 1.00 88.69 446 ASN A CA 1
ATOM 3628 C C . ASN A 1 446 ? -12.949 -9.273 15.099 1.00 88.69 446 ASN A C 1
ATOM 3630 O O . ASN A 1 446 ? -13.263 -9.464 16.276 1.00 88.69 446 ASN A O 1
ATOM 3634 N N . LYS A 1 447 ? -12.848 -8.039 14.587 1.00 89.75 447 LYS A N 1
ATOM 3635 C CA . LYS A 1 447 ? -13.148 -6.824 15.354 1.00 89.75 447 LYS A CA 1
ATOM 3636 C C . LYS A 1 447 ? -14.592 -6.808 15.836 1.00 89.75 447 LYS A C 1
ATOM 3638 O O . LYS A 1 447 ? -14.834 -6.518 17.003 1.00 89.75 447 LYS A O 1
ATOM 3643 N N . PHE A 1 448 ? -15.532 -7.145 14.962 1.00 93.06 448 PHE A N 1
ATOM 3644 C CA . PHE A 1 448 ? -16.949 -7.212 15.280 1.00 93.06 448 PHE A CA 1
ATOM 3645 C C . PHE A 1 448 ? -17.243 -8.205 16.411 1.00 93.06 448 PHE A C 1
ATOM 3647 O O . PHE A 1 448 ? -17.852 -7.832 17.412 1.00 93.06 448 PHE A O 1
ATOM 3654 N N . PHE A 1 449 ? -16.752 -9.442 16.303 1.00 89.81 449 PHE A N 1
ATOM 3655 C CA . PHE A 1 449 ? -16.956 -10.454 17.343 1.00 89.81 449 PHE A CA 1
ATOM 3656 C C . PHE A 1 449 ? -16.236 -10.116 18.653 1.00 89.81 449 PHE A C 1
ATOM 3658 O O . PHE A 1 449 ? -16.785 -10.350 19.731 1.00 89.81 449 PHE A O 1
ATOM 3665 N N . THR A 1 450 ? -15.075 -9.459 18.575 1.00 87.38 450 THR A N 1
ATOM 3666 C CA . THR A 1 450 ? -14.399 -8.901 19.756 1.00 87.38 450 THR A CA 1
ATOM 3667 C C . THR A 1 450 ? -15.276 -7.856 20.453 1.00 87.38 450 THR A C 1
ATOM 3669 O O . THR A 1 450 ? -15.395 -7.878 21.676 1.00 87.38 450 THR A O 1
ATOM 3672 N N . LEU A 1 451 ? -15.913 -6.953 19.696 1.00 88.19 451 LEU A N 1
ATOM 3673 C CA . LEU A 1 451 ? -16.820 -5.936 20.244 1.00 88.19 451 LEU A CA 1
ATOM 3674 C C . LEU A 1 451 ? -18.092 -6.548 20.854 1.00 88.19 451 LEU A C 1
ATOM 3676 O O . LEU A 1 451 ? -18.606 -6.005 21.827 1.00 88.19 451 LEU A O 1
ATOM 3680 N N . LEU A 1 452 ? -18.570 -7.682 20.331 1.00 88.81 452 LEU A N 1
ATOM 3681 C CA . LEU A 1 452 ? -19.687 -8.442 20.908 1.00 88.81 452 LEU A CA 1
ATOM 3682 C C . LEU A 1 452 ? -19.328 -9.194 22.203 1.00 88.81 452 LEU A C 1
ATOM 3684 O O . LEU A 1 452 ? -20.214 -9.734 22.857 1.00 88.81 452 LEU A O 1
ATOM 3688 N N . GLY A 1 453 ? -18.051 -9.238 22.592 1.00 82.44 453 GLY A N 1
ATOM 3689 C CA . GLY A 1 453 ? -17.599 -9.970 23.777 1.00 82.44 453 GLY A CA 1
ATOM 3690 C C . GLY A 1 453 ? -17.291 -11.450 23.528 1.00 82.44 453 GLY A C 1
ATOM 3691 O O . GLY A 1 453 ? -16.958 -12.163 24.475 1.00 82.44 453 GLY A O 1
ATOM 3692 N N . HIS A 1 454 ? -17.321 -11.916 22.275 1.00 69.12 454 HIS A N 1
ATOM 3693 C CA . HIS A 1 454 ? -16.802 -13.232 21.905 1.00 69.12 454 HIS A CA 1
ATOM 3694 C C . HIS A 1 454 ? -15.270 -13.156 21.855 1.00 69.12 454 HIS A C 1
ATOM 3696 O O . HIS A 1 454 ? -14.661 -12.839 20.834 1.00 69.12 454 HIS A O 1
ATOM 3702 N N . LYS A 1 455 ? -14.630 -13.377 23.006 1.00 51.28 455 LYS A N 1
ATOM 3703 C CA . LYS A 1 455 ? -13.172 -13.466 23.115 1.00 51.28 455 LYS A CA 1
ATOM 3704 C C . LYS A 1 455 ? -12.690 -14.817 22.587 1.00 51.28 455 LYS A C 1
ATOM 3706 O O . LYS A 1 455 ? -12.625 -15.783 23.334 1.00 51.28 455 LYS A O 1
ATOM 3711 N N . GLU A 1 456 ? -12.211 -14.830 21.355 1.00 46.03 456 GLU A N 1
ATOM 3712 C CA . GLU A 1 456 ? -11.016 -15.611 21.032 1.00 46.03 456 GLU A CA 1
ATOM 3713 C C . GLU A 1 456 ? -9.926 -14.639 20.594 1.00 46.03 456 GLU A C 1
ATOM 3715 O O . GLU A 1 456 ? -9.636 -14.440 19.418 1.00 46.03 456 GLU A O 1
ATOM 3720 N N . THR A 1 457 ? -9.324 -13.961 21.571 1.00 46.62 457 THR A N 1
ATOM 3721 C CA . THR A 1 457 ? -8.028 -13.333 21.337 1.00 46.62 457 THR A CA 1
ATOM 3722 C C . THR A 1 457 ? -6.982 -14.426 21.443 1.00 46.62 457 THR A C 1
ATOM 3724 O O . THR A 1 457 ? -6.693 -14.888 22.549 1.00 46.62 457 THR A O 1
ATOM 3727 N N . LEU A 1 458 ? -6.398 -14.818 20.311 1.00 46.25 458 LEU A N 1
ATOM 3728 C CA . LEU A 1 458 ? -5.082 -15.447 20.341 1.00 46.25 458 LEU A CA 1
ATOM 3729 C C . LEU A 1 458 ? -4.159 -14.533 21.171 1.00 46.25 458 LEU A C 1
ATOM 3731 O O . LEU A 1 458 ? -4.205 -13.312 20.974 1.00 46.25 458 LEU A O 1
ATOM 3735 N N . PRO A 1 459 ? -3.387 -15.069 22.132 1.00 46.94 459 PRO A N 1
ATOM 3736 C CA . PRO A 1 459 ? -2.500 -14.248 22.942 1.00 46.94 459 PRO A CA 1
ATOM 3737 C C . PRO A 1 459 ? -1.560 -13.474 22.014 1.00 46.94 459 PRO A C 1
ATOM 3739 O O . PRO A 1 459 ? -0.923 -14.052 21.132 1.00 46.94 459 PRO A O 1
ATOM 3742 N N . GLY A 1 460 ? -1.523 -12.150 22.168 1.00 48.81 460 GLY A N 1
ATOM 3743 C CA . GLY A 1 460 ? -0.584 -11.316 21.427 1.00 48.81 460 GLY A CA 1
ATOM 3744 C C . GLY A 1 460 ? 0.853 -11.698 21.780 1.00 48.81 460 GLY A C 1
ATOM 3745 O O . GLY A 1 460 ? 1.136 -12.077 22.915 1.00 48.81 460 GLY A O 1
ATOM 3746 N N . ILE A 1 461 ? 1.766 -11.587 20.815 1.00 50.31 461 ILE A N 1
ATOM 3747 C CA . ILE A 1 461 ? 3.198 -11.754 21.074 1.00 50.31 461 ILE A CA 1
ATOM 3748 C C . ILE A 1 461 ? 3.665 -10.495 21.815 1.00 50.31 461 ILE A C 1
ATOM 3750 O O . ILE A 1 461 ? 3.806 -9.440 21.195 1.00 50.31 461 ILE A O 1
ATOM 3754 N N . ASN A 1 462 ? 3.857 -10.573 23.135 1.00 62.44 462 ASN A N 1
ATOM 3755 C CA . ASN A 1 462 ? 4.400 -9.457 23.910 1.00 62.44 462 ASN A CA 1
ATOM 3756 C C . ASN A 1 462 ? 5.934 -9.455 23.840 1.00 62.44 462 ASN A C 1
ATOM 3758 O O . ASN A 1 462 ? 6.622 -9.886 24.762 1.00 62.44 462 ASN A O 1
ATOM 3762 N N . ILE A 1 463 ? 6.457 -8.988 22.704 1.00 71.31 463 ILE A N 1
ATOM 3763 C CA . ILE A 1 463 ? 7.899 -8.969 22.427 1.00 71.31 463 ILE A CA 1
ATOM 3764 C C . ILE A 1 463 ? 8.655 -8.098 23.441 1.00 71.31 463 ILE A C 1
ATOM 3766 O O . ILE A 1 463 ? 9.783 -8.428 23.786 1.00 71.31 463 ILE A O 1
ATOM 3770 N N . GLU A 1 464 ? 8.064 -7.007 23.933 1.00 74.69 464 GLU A N 1
ATOM 3771 C CA . GLU A 1 464 ? 8.730 -6.101 24.882 1.00 74.69 464 GLU A CA 1
ATOM 3772 C C . GLU A 1 464 ? 8.998 -6.788 26.225 1.00 74.69 464 GLU A C 1
ATOM 3774 O O . GLU A 1 464 ? 10.128 -6.756 26.717 1.00 74.69 464 GLU A O 1
ATOM 3779 N N . ASP A 1 465 ? 7.991 -7.478 26.763 1.00 75.19 465 ASP A N 1
ATOM 3780 C CA . ASP A 1 465 ? 8.111 -8.268 27.990 1.00 75.19 465 ASP A CA 1
ATOM 3781 C C . ASP A 1 465 ? 9.128 -9.409 27.842 1.00 75.19 465 ASP A C 1
ATOM 3783 O O . ASP A 1 465 ? 9.878 -9.697 28.778 1.00 75.19 465 ASP A O 1
ATOM 3787 N N . ASP A 1 466 ? 9.161 -10.057 26.674 1.00 79.25 466 ASP A N 1
ATOM 3788 C CA . ASP A 1 466 ? 10.112 -11.131 26.378 1.00 79.25 466 ASP A CA 1
ATOM 3789 C C . ASP A 1 466 ? 11.548 -10.594 26.221 1.00 79.25 466 ASP A C 1
ATOM 3791 O O . ASP A 1 466 ? 12.486 -11.196 26.745 1.00 79.25 466 ASP A O 1
ATOM 3795 N N . ILE A 1 467 ? 11.735 -9.442 25.563 1.00 82.88 467 ILE A N 1
ATOM 3796 C CA . ILE A 1 467 ? 13.038 -8.767 25.440 1.00 82.88 467 ILE A CA 1
ATOM 3797 C C . ILE A 1 467 ? 13.558 -8.349 26.815 1.00 82.88 467 ILE A C 1
ATOM 3799 O O . ILE A 1 467 ? 14.740 -8.533 27.107 1.00 82.88 467 ILE A O 1
ATOM 3803 N N . GLU A 1 468 ? 12.709 -7.765 27.659 1.00 84.12 468 GLU A N 1
ATOM 3804 C CA . GLU A 1 468 ? 13.125 -7.334 28.994 1.00 84.12 468 GLU A CA 1
ATOM 3805 C C . GLU A 1 468 ? 13.509 -8.530 29.873 1.00 84.12 468 GLU A C 1
ATOM 3807 O O . GLU A 1 468 ? 14.532 -8.498 30.564 1.00 84.12 468 GLU A O 1
ATOM 3812 N N . TYR A 1 469 ? 12.760 -9.631 29.776 1.00 87.19 469 TYR A N 1
ATOM 3813 C CA . TYR A 1 469 ? 13.112 -10.874 30.454 1.00 87.19 469 TYR A CA 1
ATOM 3814 C C . TYR A 1 469 ? 14.445 -11.449 29.956 1.00 87.19 469 TYR A C 1
ATOM 3816 O O . TYR A 1 469 ? 15.285 -11.836 30.769 1.00 87.19 469 TYR A O 1
ATOM 3824 N N . GLU A 1 470 ? 14.692 -11.440 28.644 1.00 88.06 470 GLU A N 1
ATOM 3825 C CA . GLU A 1 470 ? 15.960 -11.890 28.055 1.00 88.06 470 GLU A CA 1
ATOM 3826 C C . GLU A 1 470 ? 17.147 -11.041 28.532 1.00 88.06 470 GLU A C 1
ATOM 3828 O O . GLU A 1 470 ? 18.182 -11.581 28.931 1.00 88.06 470 GLU A O 1
ATOM 3833 N N . LYS A 1 471 ? 16.996 -9.710 28.596 1.00 90.06 471 LYS A N 1
ATOM 3834 C CA . LYS A 1 471 ? 18.022 -8.834 29.190 1.00 90.06 471 LYS A CA 1
ATOM 3835 C C . LYS A 1 471 ? 18.309 -9.215 30.637 1.00 90.06 471 LYS A C 1
ATOM 3837 O O . LYS A 1 471 ? 19.472 -9.218 31.039 1.00 90.06 471 LYS A O 1
ATOM 3842 N N . CYS A 1 472 ? 17.279 -9.542 31.421 1.00 88.00 472 CYS A N 1
ATOM 3843 C CA . CYS A 1 472 ? 17.465 -9.996 32.795 1.00 88.00 472 CYS A CA 1
ATOM 3844 C C . CYS A 1 472 ? 18.263 -11.305 32.855 1.00 88.00 472 CYS A C 1
ATOM 3846 O O . CYS A 1 472 ? 19.188 -11.408 33.663 1.00 88.00 472 CYS A O 1
ATOM 3848 N N . ILE A 1 473 ? 17.937 -12.287 32.009 1.00 90.69 473 ILE A N 1
ATOM 3849 C CA . ILE A 1 473 ? 18.674 -13.557 31.916 1.00 90.69 473 ILE A CA 1
ATOM 3850 C C . ILE A 1 473 ? 20.147 -13.283 31.609 1.00 90.69 473 ILE A C 1
ATOM 3852 O O . ILE A 1 473 ? 21.036 -13.734 32.339 1.00 90.69 473 ILE A O 1
ATOM 3856 N N . ALA A 1 474 ? 20.403 -12.506 30.556 1.00 90.75 474 ALA A N 1
ATOM 3857 C CA . ALA A 1 474 ? 21.747 -12.169 30.112 1.00 90.75 474 ALA A CA 1
ATOM 3858 C C . ALA A 1 474 ? 22.534 -11.430 31.203 1.00 90.75 474 ALA A C 1
ATOM 3860 O O . ALA A 1 474 ? 23.670 -11.795 31.510 1.00 90.75 474 ALA A O 1
ATOM 3861 N N . PHE A 1 475 ? 21.929 -10.426 31.842 1.00 92.19 475 PHE A N 1
ATOM 3862 C CA . PHE A 1 475 ? 22.575 -9.641 32.890 1.00 92.19 475 PHE A CA 1
ATOM 3863 C C . PHE A 1 475 ? 22.859 -10.469 34.148 1.00 92.19 475 PHE A C 1
ATOM 3865 O O . PHE A 1 475 ? 23.942 -10.375 34.734 1.00 92.19 475 PHE A O 1
ATOM 3872 N N . TYR A 1 476 ? 21.912 -11.315 34.559 1.00 94.00 476 TYR A N 1
ATOM 3873 C CA . TYR A 1 476 ? 22.101 -12.169 35.722 1.00 94.00 476 TYR A CA 1
ATOM 3874 C C . TYR A 1 476 ? 23.253 -13.153 35.502 1.00 94.00 476 TYR A C 1
ATOM 3876 O O . TYR A 1 476 ? 24.135 -13.256 36.354 1.00 94.00 476 TYR A O 1
ATOM 3884 N N . ASN A 1 477 ? 23.281 -13.825 34.347 1.00 88.62 477 ASN A N 1
ATOM 3885 C CA . ASN A 1 477 ? 24.291 -14.837 34.038 1.00 88.62 477 ASN A CA 1
ATOM 3886 C C . ASN A 1 477 ? 25.684 -14.252 33.758 1.00 88.62 477 ASN A C 1
ATOM 3888 O O . ASN A 1 477 ? 26.672 -14.885 34.115 1.00 88.62 477 ASN A O 1
ATOM 3892 N N . SER A 1 478 ? 25.775 -13.080 33.121 1.00 89.88 478 SER A N 1
ATOM 3893 C CA . SER A 1 478 ? 27.063 -12.469 32.746 1.00 89.88 478 SER A CA 1
ATOM 3894 C C . SER A 1 478 ? 27.696 -11.618 33.846 1.00 89.88 478 SER A C 1
ATOM 3896 O O . SER A 1 478 ? 28.904 -11.391 33.817 1.00 89.88 478 SER A O 1
ATOM 3898 N N . TYR A 1 479 ? 26.898 -11.119 34.795 1.00 94.12 479 TYR A N 1
ATOM 3899 C CA . TYR A 1 479 ? 27.377 -10.175 35.800 1.00 94.12 479 TYR A CA 1
ATOM 3900 C C . TYR A 1 479 ? 26.822 -10.447 37.196 1.00 94.12 479 TYR A C 1
ATOM 3902 O O . TYR A 1 479 ? 27.603 -10.610 38.137 1.00 94.12 479 TYR A O 1
ATOM 3910 N N . ALA A 1 480 ? 25.495 -10.480 37.367 1.00 92.50 480 ALA A N 1
ATOM 3911 C CA . ALA A 1 480 ? 24.908 -10.448 38.710 1.00 92.50 480 ALA A CA 1
ATOM 3912 C C . ALA A 1 480 ? 25.308 -11.663 39.555 1.00 92.50 480 ALA A C 1
ATOM 3914 O O . ALA A 1 480 ? 25.618 -11.494 40.732 1.00 92.50 480 ALA A O 1
ATOM 3915 N N . LYS A 1 481 ? 25.343 -12.862 38.961 1.00 90.88 481 LYS A N 1
ATOM 3916 C CA . LYS A 1 481 ? 25.713 -14.109 39.641 1.00 90.88 481 LYS A CA 1
ATOM 3917 C C . LYS A 1 481 ? 27.023 -13.976 40.425 1.00 90.88 481 LYS A C 1
ATOM 3919 O O . LYS A 1 481 ? 27.048 -14.312 41.606 1.00 90.88 481 LYS A O 1
ATOM 3924 N N . ASP A 1 482 ? 28.055 -13.419 39.799 1.00 91.44 482 ASP A N 1
ATOM 3925 C CA . ASP A 1 482 ? 29.404 -13.368 40.373 1.00 91.44 482 ASP A CA 1
ATOM 3926 C C . ASP A 1 482 ? 29.685 -12.065 41.142 1.00 91.44 482 ASP A C 1
ATOM 3928 O O . ASP A 1 482 ? 30.565 -12.032 41.998 1.00 91.44 482 ASP A O 1
ATOM 3932 N N . ASN A 1 483 ? 28.939 -10.987 40.861 1.00 95.19 483 ASN A N 1
ATOM 3933 C CA . ASN A 1 483 ? 29.249 -9.642 41.367 1.00 95.19 483 ASN A CA 1
ATOM 3934 C C . ASN A 1 483 ? 28.231 -9.078 42.370 1.00 95.19 483 ASN A C 1
ATOM 3936 O O . ASN A 1 483 ? 28.489 -8.041 42.983 1.00 95.19 483 ASN A O 1
ATOM 3940 N N . TRP A 1 484 ? 27.046 -9.672 42.514 1.00 96.69 484 TRP A N 1
ATOM 3941 C CA . TRP A 1 484 ? 26.030 -9.190 43.459 1.00 96.69 484 TRP A CA 1
ATOM 3942 C C . TRP A 1 484 ? 26.023 -9.994 44.757 1.00 96.69 484 TRP A C 1
ATOM 3944 O O . TRP A 1 484 ? 26.536 -11.104 44.823 1.00 96.69 484 TRP A O 1
ATOM 3954 N N . THR A 1 485 ? 25.429 -9.428 45.807 1.00 95.12 485 THR A N 1
ATOM 3955 C CA . THR A 1 485 ? 25.119 -10.169 47.034 1.00 95.12 485 THR A CA 1
ATOM 3956 C C . THR A 1 485 ? 23.907 -11.075 46.817 1.00 95.12 485 THR A C 1
ATOM 3958 O O . THR A 1 485 ? 23.085 -10.817 45.931 1.00 95.12 485 THR A O 1
ATOM 3961 N N . PHE A 1 486 ? 23.768 -12.104 47.660 1.00 92.50 486 PHE A N 1
ATOM 3962 C CA . PHE A 1 486 ? 22.590 -12.975 47.675 1.00 92.50 486 PHE A CA 1
ATOM 3963 C C . PHE A 1 486 ? 21.290 -12.160 47.745 1.00 92.50 486 PHE A C 1
ATOM 3965 O O . PHE A 1 486 ? 20.461 -12.300 46.855 1.00 92.50 486 PHE A O 1
ATOM 3972 N N . ASP A 1 487 ? 21.157 -11.221 48.689 1.00 93.50 487 ASP A N 1
ATOM 3973 C CA . ASP A 1 487 ? 19.932 -10.417 48.856 1.00 93.50 487 ASP A CA 1
ATOM 3974 C C . ASP A 1 487 ? 19.540 -9.648 47.591 1.00 93.50 487 ASP A C 1
ATOM 3976 O O . ASP A 1 487 ? 18.361 -9.542 47.234 1.00 93.50 487 ASP A O 1
ATOM 3980 N N . LYS A 1 488 ? 20.537 -9.114 46.876 1.00 95.94 488 LYS A N 1
ATOM 3981 C CA . LYS A 1 488 ? 20.305 -8.340 45.657 1.00 95.94 488 LYS A CA 1
ATOM 3982 C C . LYS A 1 488 ? 19.886 -9.244 44.496 1.00 95.94 488 LYS A C 1
ATOM 3984 O O . LYS A 1 488 ? 18.969 -8.890 43.754 1.00 95.94 488 LYS A O 1
ATOM 3989 N N . ARG A 1 489 ? 20.506 -10.423 44.361 1.00 95.31 489 ARG A N 1
ATOM 3990 C CA . ARG A 1 489 ? 20.087 -11.452 43.393 1.00 95.31 489 ARG A CA 1
ATOM 3991 C C . ARG A 1 489 ? 18.691 -11.979 43.724 1.00 95.31 489 ARG A C 1
ATOM 3993 O O . ARG A 1 489 ? 17.837 -12.028 42.844 1.00 95.31 489 ARG A O 1
ATOM 4000 N N . TRP A 1 490 ? 18.427 -12.276 44.992 1.00 94.06 490 TRP A N 1
ATOM 4001 C CA . TRP A 1 490 ? 17.145 -12.773 45.483 1.00 94.06 490 TRP A CA 1
ATOM 4002 C C . TRP A 1 490 ? 16.003 -11.790 45.231 1.00 94.06 490 TRP A C 1
ATOM 4004 O O . TRP A 1 490 ? 14.930 -12.186 44.771 1.00 94.06 490 TRP A O 1
ATOM 4014 N N . SER A 1 491 ? 16.245 -10.497 45.458 1.00 94.88 491 SER A N 1
ATOM 4015 C CA . SER A 1 491 ? 15.274 -9.432 45.185 1.00 94.88 491 SER A CA 1
ATOM 4016 C C . SER A 1 491 ? 14.918 -9.350 43.698 1.00 94.88 491 SER A C 1
ATOM 4018 O O . SER A 1 491 ? 13.738 -9.283 43.354 1.00 94.88 491 SER A O 1
ATOM 4020 N N . LEU A 1 492 ? 15.921 -9.420 42.811 1.00 94.94 492 LEU A N 1
ATOM 4021 C CA . LEU A 1 492 ? 15.716 -9.427 41.359 1.00 94.94 492 LEU A CA 1
ATOM 4022 C C . LEU A 1 492 ? 14.896 -10.645 40.918 1.00 94.94 492 LEU A C 1
ATOM 4024 O O . LEU A 1 492 ? 13.890 -10.503 40.225 1.00 94.94 492 LEU A O 1
ATOM 4028 N N . LEU A 1 493 ? 15.296 -11.843 41.350 1.00 95.06 493 LEU A N 1
ATOM 4029 C CA . LEU A 1 493 ? 14.594 -13.077 41.007 1.00 95.06 493 LEU A CA 1
ATOM 4030 C C . LEU A 1 493 ? 13.151 -13.050 41.522 1.00 95.06 493 LEU A C 1
ATOM 4032 O O . LEU A 1 493 ? 12.232 -13.398 40.788 1.00 95.06 493 LEU A O 1
ATOM 4036 N N . THR A 1 494 ? 12.928 -12.554 42.741 1.00 94.25 494 THR A N 1
ATOM 4037 C CA . THR A 1 494 ? 11.587 -12.410 43.327 1.00 94.25 494 THR A CA 1
ATOM 4038 C C . THR A 1 494 ? 10.709 -11.454 42.526 1.00 94.25 494 THR A C 1
ATOM 4040 O O . THR A 1 494 ? 9.535 -11.751 42.301 1.00 94.25 494 THR A O 1
ATOM 4043 N N . TYR A 1 495 ? 11.263 -10.333 42.063 1.00 94.06 495 TYR A N 1
ATOM 4044 C CA . TYR A 1 495 ? 10.551 -9.411 41.182 1.00 94.06 495 TYR A CA 1
ATOM 4045 C C . TYR A 1 495 ? 10.093 -10.114 39.895 1.00 94.06 495 TYR A C 1
ATOM 4047 O O . TYR A 1 495 ? 8.908 -10.077 39.564 1.00 94.06 495 TYR A O 1
ATOM 4055 N N . TYR A 1 496 ? 10.988 -10.843 39.225 1.00 91.94 496 TYR A N 1
ATOM 4056 C CA . TYR A 1 496 ? 10.663 -11.515 37.965 1.00 91.94 496 TYR A CA 1
ATOM 4057 C C . TYR A 1 496 ? 9.750 -12.738 38.116 1.00 91.94 496 TYR A C 1
ATOM 4059 O O . TYR A 1 496 ? 8.940 -12.986 37.225 1.00 91.94 496 TYR A O 1
ATOM 4067 N N . ARG A 1 497 ? 9.788 -13.459 39.246 1.00 92.81 497 ARG A N 1
ATOM 4068 C CA . ARG A 1 497 ? 8.793 -14.506 39.555 1.00 92.81 497 ARG A CA 1
ATOM 4069 C C . ARG A 1 497 ? 7.383 -13.932 39.704 1.00 92.81 497 ARG A C 1
ATOM 4071 O O . ARG A 1 497 ? 6.425 -14.586 39.314 1.00 92.81 497 ARG A O 1
ATOM 4078 N N . LYS A 1 498 ? 7.249 -12.717 40.251 1.00 90.88 498 LYS A N 1
ATOM 4079 C CA . LYS A 1 498 ? 5.953 -12.026 40.366 1.00 90.88 498 LYS A CA 1
ATOM 4080 C C . LYS A 1 498 ? 5.483 -11.455 39.033 1.00 90.88 498 LYS A C 1
ATOM 4082 O O . LYS A 1 498 ? 4.295 -11.518 38.742 1.00 90.88 498 LYS A O 1
ATOM 4087 N N . LEU A 1 499 ? 6.403 -10.895 38.249 1.00 85.50 499 LEU A N 1
ATOM 4088 C CA . LEU A 1 499 ? 6.081 -10.274 36.966 1.00 85.50 499 LEU A CA 1
ATOM 4089 C C . LEU A 1 499 ? 5.728 -11.316 35.893 1.00 85.50 499 LEU A C 1
ATOM 4091 O O . LEU A 1 499 ? 4.782 -11.118 35.139 1.00 85.50 499 LEU A O 1
ATOM 4095 N N . GLN A 1 500 ? 6.479 -12.420 35.828 1.00 87.12 500 GLN A N 1
ATOM 4096 C CA . GLN A 1 500 ? 6.339 -13.457 34.801 1.00 87.12 500 GLN A CA 1
ATOM 4097 C C . GLN A 1 500 ? 6.429 -14.873 35.412 1.00 87.12 500 GLN A C 1
ATOM 4099 O O . GLN A 1 500 ? 7.384 -15.612 35.147 1.00 87.12 500 GLN A O 1
ATOM 4104 N N . PRO A 1 501 ? 5.445 -15.284 36.236 1.00 88.00 501 PRO A N 1
ATOM 4105 C CA . PRO A 1 501 ? 5.472 -16.549 36.982 1.00 88.00 501 PRO A CA 1
ATOM 4106 C C . PRO A 1 501 ? 5.555 -17.803 36.101 1.00 88.00 501 PRO A C 1
ATOM 4108 O O . PRO A 1 501 ? 6.070 -18.829 36.542 1.00 88.00 501 PRO A O 1
ATOM 4111 N N . GLN A 1 502 ? 5.084 -17.722 34.859 1.00 84.31 502 GLN A N 1
ATOM 4112 C CA . GLN A 1 502 ? 5.104 -18.798 33.869 1.00 84.31 502 GLN A CA 1
ATOM 4113 C C . GLN A 1 502 ? 6.484 -19.039 33.234 1.00 84.31 502 GLN A C 1
ATOM 4115 O O . GLN A 1 502 ? 6.679 -20.042 32.552 1.00 84.31 502 GLN A O 1
ATOM 4120 N N . LYS A 1 503 ? 7.445 -18.121 33.402 1.00 86.06 503 LYS A N 1
ATOM 4121 C CA . LYS A 1 503 ? 8.789 -18.251 32.823 1.00 86.06 503 LYS A CA 1
ATOM 4122 C C . LYS A 1 503 ? 9.733 -18.910 33.831 1.00 86.06 503 LYS A C 1
ATOM 4124 O O . LYS A 1 503 ? 9.810 -18.511 34.990 1.00 86.06 503 LYS A O 1
ATOM 4129 N N . SER A 1 504 ? 10.482 -19.917 33.393 1.00 89.31 504 SER A N 1
ATOM 4130 C CA . SER A 1 504 ? 11.208 -20.816 34.298 1.00 89.31 504 SER A CA 1
ATOM 4131 C C . SER A 1 504 ? 12.535 -20.277 34.833 1.00 89.31 504 SER A C 1
ATOM 4133 O O . SER A 1 504 ? 12.948 -20.695 35.912 1.00 89.31 504 SER A O 1
ATOM 4135 N N . PHE A 1 505 ? 13.202 -19.343 34.145 1.00 92.75 505 PHE A N 1
ATOM 4136 C CA . PHE A 1 505 ? 14.540 -18.875 34.531 1.00 92.75 505 PHE A CA 1
ATOM 4137 C C . PHE A 1 505 ? 14.596 -18.370 35.979 1.00 92.75 505 PHE A C 1
ATOM 4139 O O . PHE A 1 505 ? 15.430 -18.829 36.762 1.00 92.75 505 PHE A O 1
ATOM 4146 N N . ALA A 1 506 ? 13.684 -17.465 36.349 1.00 93.62 506 ALA A N 1
ATOM 4147 C CA . ALA A 1 506 ? 13.677 -16.879 37.685 1.00 93.62 506 ALA A CA 1
ATOM 4148 C C . ALA A 1 506 ? 13.449 -17.947 38.768 1.00 93.62 506 ALA A C 1
ATOM 4150 O O . ALA A 1 506 ? 14.098 -17.903 39.811 1.00 93.62 506 ALA A O 1
ATOM 4151 N N . TRP A 1 507 ? 12.596 -18.943 38.509 1.00 94.38 507 TRP A N 1
ATOM 4152 C CA . TRP A 1 507 ? 12.387 -20.084 39.407 1.00 94.38 507 TRP A CA 1
ATOM 4153 C C . TRP A 1 507 ? 13.644 -20.936 39.552 1.00 94.38 507 TRP A C 1
ATOM 4155 O O . TRP A 1 507 ? 14.098 -21.147 40.673 1.00 94.38 507 TRP A O 1
ATOM 4165 N N . ILE A 1 508 ? 14.243 -21.359 38.436 1.00 91.25 508 ILE A N 1
ATOM 4166 C CA . ILE A 1 508 ? 15.458 -22.188 38.413 1.00 91.25 508 ILE A CA 1
ATOM 4167 C C . ILE A 1 508 ? 16.574 -21.515 39.212 1.00 91.25 508 ILE A C 1
ATOM 4169 O O . ILE A 1 508 ? 17.128 -22.126 40.122 1.00 91.25 508 ILE A O 1
ATOM 4173 N N . LYS A 1 509 ? 16.857 -20.237 38.935 1.00 93.75 509 LYS A N 1
ATOM 4174 C CA . LYS A 1 509 ? 17.904 -19.494 39.647 1.00 93.75 509 LYS A CA 1
ATOM 4175 C C . LYS A 1 509 ? 17.592 -19.291 41.122 1.00 93.75 509 LYS A C 1
ATOM 4177 O O . LYS A 1 509 ? 18.499 -19.333 41.939 1.00 93.75 509 LYS A O 1
ATOM 4182 N N . SER A 1 510 ? 16.322 -19.163 41.491 1.00 94.19 510 SER A N 1
ATOM 4183 C CA . SER A 1 510 ? 15.943 -19.096 42.908 1.00 94.19 510 SER A CA 1
ATOM 4184 C C . SER A 1 510 ? 16.225 -20.416 43.621 1.00 94.19 510 SER A C 1
ATOM 4186 O O . SER A 1 510 ? 16.778 -20.422 44.714 1.00 94.19 510 SER A O 1
ATOM 4188 N N . PHE A 1 511 ? 15.923 -21.548 42.987 1.00 92.44 511 PHE A N 1
ATOM 4189 C CA . PHE A 1 511 ? 16.285 -22.850 43.538 1.00 92.44 511 PHE A CA 1
ATOM 4190 C C . PHE A 1 511 ? 17.809 -23.061 43.574 1.00 92.44 511 PHE A C 1
ATOM 4192 O O . PHE A 1 511 ? 18.310 -23.592 44.556 1.00 92.44 511 PHE A O 1
ATOM 4199 N N . GLU A 1 512 ? 18.576 -22.586 42.586 1.00 89.00 512 GLU A N 1
ATOM 4200 C CA . GLU A 1 512 ? 20.050 -22.610 42.655 1.00 89.00 512 GLU A CA 1
ATOM 4201 C C . GLU A 1 512 ? 20.582 -21.826 43.864 1.00 89.00 512 GLU A C 1
ATOM 4203 O O . GLU A 1 512 ? 21.423 -22.331 44.608 1.00 89.00 512 GLU A O 1
ATOM 4208 N N . GLU A 1 513 ? 20.069 -20.619 44.107 1.00 89.81 513 GLU A N 1
ATOM 4209 C CA . GLU A 1 513 ? 20.466 -19.816 45.268 1.00 89.81 513 GLU A CA 1
ATOM 4210 C C . GLU A 1 513 ? 20.090 -20.501 46.589 1.00 89.81 513 GLU A C 1
ATOM 4212 O O . GLU A 1 513 ? 20.886 -20.486 47.528 1.00 89.81 513 GLU A O 1
ATOM 4217 N N . MET A 1 514 ? 18.918 -21.142 46.667 1.00 89.69 514 MET A N 1
ATOM 4218 C CA . MET A 1 514 ? 18.507 -21.916 47.848 1.00 89.69 514 MET A CA 1
ATOM 4219 C C . MET A 1 514 ? 19.385 -23.142 48.060 1.00 89.69 514 MET A C 1
ATOM 4221 O O . MET A 1 514 ? 19.771 -23.446 49.186 1.00 89.69 514 MET A O 1
ATOM 4225 N N . TYR A 1 515 ? 19.752 -23.824 46.979 1.00 85.75 515 TYR A N 1
ATOM 4226 C CA . TYR A 1 515 ? 20.655 -24.959 47.041 1.00 85.75 515 TYR A CA 1
ATOM 4227 C C . TYR A 1 515 ? 22.032 -24.546 47.589 1.00 85.75 515 TYR A C 1
ATOM 4229 O O . TYR A 1 515 ? 22.596 -25.262 48.420 1.00 85.75 515 TYR A O 1
ATOM 4237 N N . VAL A 1 516 ? 22.561 -23.386 47.180 1.00 85.00 516 VAL A N 1
ATOM 4238 C CA . VAL A 1 516 ? 23.861 -22.869 47.646 1.00 85.00 516 VAL A CA 1
ATOM 4239 C C . VAL A 1 516 ? 23.807 -22.370 49.094 1.00 85.00 516 VAL A C 1
ATOM 4241 O O . VAL A 1 516 ? 24.663 -22.756 49.887 1.00 85.00 516 VAL A O 1
ATOM 4244 N N . ASN A 1 517 ? 22.821 -21.540 49.448 1.00 82.81 517 ASN A N 1
ATOM 4245 C CA . ASN A 1 517 ? 22.769 -20.853 50.750 1.00 82.81 517 ASN A CA 1
ATOM 4246 C C . ASN A 1 517 ? 22.074 -21.666 51.856 1.00 82.81 517 ASN A C 1
ATOM 4248 O O . ASN A 1 517 ? 22.280 -21.382 53.029 1.00 82.81 517 ASN A O 1
ATOM 4252 N N . TYR A 1 518 ? 21.320 -22.700 51.478 1.00 78.88 518 TYR A N 1
ATOM 4253 C CA . TYR A 1 518 ? 20.691 -23.689 52.354 1.00 78.88 518 TYR A CA 1
ATOM 4254 C C . TYR A 1 518 ? 19.759 -23.106 53.433 1.00 78.88 518 TYR A C 1
ATOM 4256 O O . TYR A 1 518 ? 20.081 -23.092 54.620 1.00 78.88 518 TYR A O 1
ATOM 4264 N N . ASP A 1 519 ? 18.566 -22.688 53.004 1.00 84.69 519 ASP A N 1
ATOM 4265 C CA . ASP A 1 519 ? 17.468 -22.231 53.865 1.00 84.69 519 ASP A CA 1
ATOM 4266 C C . ASP A 1 519 ? 16.208 -23.080 53.600 1.00 84.69 519 ASP A C 1
ATOM 4268 O O . ASP A 1 519 ? 15.597 -23.005 52.529 1.00 84.69 519 ASP A O 1
ATOM 4272 N N . GLU A 1 520 ? 15.851 -23.947 54.552 1.00 87.62 520 GLU A N 1
ATOM 4273 C CA . GLU A 1 520 ? 14.716 -24.868 54.406 1.00 87.62 520 GLU A CA 1
ATOM 4274 C C . GLU A 1 520 ? 13.359 -24.147 54.466 1.00 87.62 520 GLU A C 1
ATOM 4276 O O . GLU A 1 520 ? 12.437 -24.517 53.730 1.00 87.62 520 GLU A O 1
ATOM 4281 N N . ASP A 1 521 ? 13.229 -23.113 55.298 1.00 89.19 521 ASP A N 1
ATOM 4282 C CA . ASP A 1 521 ? 11.979 -22.366 55.458 1.00 89.19 521 ASP A CA 1
ATOM 4283 C C . ASP A 1 521 ? 11.659 -21.585 54.179 1.00 89.19 521 ASP A C 1
ATOM 4285 O O . ASP A 1 521 ? 10.537 -21.637 53.659 1.00 89.19 521 ASP A O 1
ATOM 4289 N N . GLU A 1 522 ? 12.671 -20.932 53.610 1.00 88.12 522 GLU A N 1
ATOM 4290 C CA . GLU A 1 522 ? 12.538 -20.183 52.366 1.00 88.12 522 GLU A CA 1
ATOM 4291 C C . GLU A 1 522 ? 12.311 -21.108 51.158 1.00 88.12 522 GLU A C 1
ATOM 4293 O O . GLU A 1 522 ? 11.498 -20.799 50.280 1.00 88.12 522 GLU A O 1
ATOM 4298 N N . PHE A 1 523 ? 12.947 -22.285 51.131 1.00 92.94 523 PHE A N 1
ATOM 4299 C CA . PHE A 1 523 ? 12.666 -23.308 50.121 1.00 92.94 523 PHE A CA 1
ATOM 4300 C C . PHE A 1 523 ? 11.206 -23.777 50.172 1.00 92.94 523 PHE A C 1
ATOM 4302 O O . PHE A 1 523 ? 10.537 -23.819 49.135 1.00 92.94 523 PHE A O 1
ATOM 4309 N N . ASN A 1 524 ? 10.678 -24.078 51.363 1.00 91.62 524 ASN A N 1
ATOM 4310 C CA . ASN A 1 524 ? 9.279 -24.477 51.523 1.00 91.62 524 ASN A CA 1
ATOM 4311 C C . ASN A 1 524 ? 8.325 -23.364 51.059 1.00 91.62 524 ASN A C 1
ATOM 4313 O O . ASN A 1 524 ? 7.323 -23.644 50.395 1.00 91.62 524 ASN A O 1
ATOM 4317 N N . ARG A 1 525 ? 8.654 -22.094 51.334 1.00 92.19 525 ARG A N 1
ATOM 4318 C CA . ARG A 1 525 ? 7.896 -20.948 50.813 1.00 92.19 525 ARG A CA 1
ATOM 4319 C C . ARG A 1 525 ? 7.920 -20.903 49.284 1.00 92.19 525 ARG A C 1
ATOM 4321 O O . ARG A 1 525 ? 6.865 -20.782 48.665 1.00 92.19 525 ARG A O 1
ATOM 4328 N N . LEU A 1 526 ? 9.093 -21.065 48.672 1.00 92.81 526 LEU A N 1
ATOM 4329 C CA . LEU A 1 526 ? 9.263 -21.019 47.219 1.00 92.81 526 LEU A CA 1
ATOM 4330 C C . LEU A 1 526 ? 8.488 -22.140 46.502 1.00 92.81 526 LEU A C 1
ATOM 4332 O O . LEU A 1 526 ? 7.895 -21.904 45.452 1.00 92.81 526 LEU A O 1
ATOM 4336 N N . ILE A 1 527 ? 8.435 -23.342 47.083 1.00 92.00 527 ILE A N 1
ATOM 4337 C CA . ILE A 1 527 ? 7.632 -24.465 46.568 1.00 92.00 527 ILE A CA 1
ATOM 4338 C C . ILE A 1 527 ? 6.130 -24.167 46.617 1.00 92.00 527 ILE A C 1
ATOM 4340 O O . ILE A 1 527 ? 5.400 -24.520 45.685 1.00 92.00 527 ILE A O 1
ATOM 4344 N N . ASN A 1 528 ? 5.668 -23.505 47.679 1.00 91.25 528 ASN A N 1
ATOM 4345 C CA . ASN A 1 528 ? 4.265 -23.121 47.828 1.00 91.25 528 ASN A CA 1
ATOM 4346 C C . ASN A 1 528 ? 3.855 -22.019 46.839 1.00 91.25 528 ASN A C 1
ATOM 4348 O O . ASN A 1 528 ? 2.710 -22.000 46.394 1.00 91.25 528 ASN A O 1
ATOM 4352 N N . GLU A 1 529 ? 4.784 -21.139 46.461 1.00 92.00 529 GLU A N 1
ATOM 4353 C CA . GLU A 1 529 ? 4.562 -20.093 45.455 1.00 92.00 529 GLU A CA 1
ATOM 4354 C C . GLU A 1 529 ? 4.649 -20.609 44.006 1.00 92.00 529 GLU A C 1
ATOM 4356 O O . GLU A 1 529 ? 4.204 -19.918 43.089 1.00 92.00 529 GLU A O 1
ATOM 4361 N N . LEU A 1 530 ? 5.216 -21.800 43.775 1.00 90.81 530 LEU A N 1
ATOM 4362 C CA . LEU A 1 530 ? 5.506 -22.308 42.433 1.00 90.81 530 LEU A CA 1
ATOM 4363 C C . LEU A 1 530 ? 4.213 -22.631 41.637 1.00 90.81 530 LEU A C 1
ATOM 4365 O O . LEU A 1 530 ? 3.451 -23.518 42.050 1.00 90.81 530 LEU A O 1
ATOM 4369 N N . PRO A 1 531 ? 3.976 -21.991 40.470 1.00 88.38 531 PRO A N 1
ATOM 4370 C CA . PRO A 1 531 ? 2.798 -22.231 39.634 1.00 88.38 531 PRO A CA 1
ATOM 4371 C C . PRO A 1 531 ? 2.699 -23.668 39.114 1.00 88.38 531 PRO A C 1
ATOM 4373 O O . PRO A 1 531 ? 3.712 -24.345 38.932 1.00 88.38 531 PRO A O 1
ATOM 4376 N N . SER A 1 532 ? 1.478 -24.123 38.812 1.00 81.94 532 SER A N 1
ATOM 4377 C CA . SER A 1 532 ? 1.217 -25.463 38.258 1.00 81.94 532 SER A CA 1
ATOM 4378 C C . SER A 1 532 ? 2.016 -25.749 36.990 1.00 81.94 532 SER A C 1
ATOM 4380 O O . SER A 1 532 ? 2.557 -26.841 36.847 1.00 81.94 532 SER A O 1
ATOM 4382 N N . ASP A 1 533 ? 2.126 -24.766 36.101 1.00 77.31 533 ASP A N 1
ATOM 4383 C CA . ASP A 1 533 ? 2.753 -24.942 34.789 1.00 77.31 533 ASP A CA 1
ATOM 4384 C C . ASP A 1 533 ? 4.279 -25.010 34.931 1.00 77.31 533 ASP A C 1
ATOM 4386 O O . ASP A 1 533 ? 4.936 -25.857 34.333 1.00 77.31 533 ASP A O 1
ATOM 4390 N N . SER A 1 534 ? 4.845 -24.206 35.835 1.00 80.81 534 SER A N 1
ATOM 4391 C CA . SER A 1 534 ? 6.270 -24.247 36.178 1.00 80.81 534 SER A CA 1
ATOM 4392 C C . SER A 1 534 ? 6.671 -25.552 36.877 1.00 80.81 534 SER A C 1
ATOM 4394 O O . SER A 1 534 ? 7.820 -25.967 36.760 1.00 80.81 534 SER A O 1
ATOM 4396 N N . LYS A 1 535 ? 5.743 -26.242 37.562 1.00 79.31 535 LYS A N 1
ATOM 4397 C CA . LYS A 1 535 ? 5.973 -27.591 38.126 1.00 79.31 535 LYS A CA 1
ATOM 4398 C C . LYS A 1 535 ? 6.124 -28.671 37.054 1.00 79.31 535 LYS A C 1
ATOM 4400 O O . LYS A 1 535 ? 6.683 -29.723 37.354 1.00 79.31 535 LYS A O 1
ATOM 4405 N N . GLN A 1 536 ? 5.622 -28.421 35.843 1.00 78.00 536 GLN A N 1
ATOM 4406 C CA . GLN A 1 536 ? 5.778 -29.313 34.693 1.00 78.00 536 GLN A CA 1
ATOM 4407 C C . GLN A 1 536 ? 7.089 -29.052 33.931 1.00 78.00 536 GLN A C 1
ATOM 4409 O O . GLN A 1 536 ? 7.482 -29.874 33.104 1.00 78.00 536 GLN A O 1
ATOM 4414 N N . ASP A 1 537 ? 7.793 -27.945 34.209 1.00 78.38 537 ASP A N 1
ATOM 4415 C CA . ASP A 1 537 ? 9.116 -27.689 33.637 1.00 78.38 537 ASP A CA 1
ATOM 4416 C C . ASP A 1 537 ? 10.154 -28.612 34.286 1.00 78.38 537 ASP A C 1
ATOM 4418 O O . ASP A 1 537 ? 10.532 -28.451 35.448 1.00 78.38 537 ASP A O 1
ATOM 4422 N N . VAL A 1 538 ? 10.660 -29.553 33.489 1.00 77.06 538 VAL A N 1
ATOM 4423 C CA . VAL A 1 538 ? 11.654 -30.566 33.872 1.00 77.06 538 VAL A CA 1
ATOM 4424 C C . VAL A 1 538 ? 12.860 -29.969 34.608 1.00 77.06 538 VAL A C 1
ATOM 4426 O O . VAL A 1 538 ? 13.392 -30.594 35.525 1.00 77.06 538 VAL A O 1
ATOM 4429 N N . ARG A 1 539 ? 13.300 -28.758 34.241 1.00 80.19 539 ARG A N 1
ATOM 4430 C CA . ARG A 1 539 ? 14.465 -28.094 34.852 1.00 80.19 539 ARG A CA 1
ATOM 4431 C C . ARG A 1 539 ? 14.144 -27.584 36.252 1.00 80.19 539 ARG A C 1
ATOM 4433 O O . ARG A 1 539 ? 14.980 -27.677 37.146 1.00 80.19 539 ARG A O 1
ATOM 4440 N N . VAL A 1 540 ? 12.933 -27.064 36.444 1.00 86.31 540 VAL A N 1
ATOM 4441 C CA . VAL A 1 540 ? 12.450 -26.627 37.757 1.00 86.31 540 VAL A CA 1
ATOM 4442 C C . VAL A 1 540 ? 12.287 -27.839 38.668 1.00 86.31 540 VAL A C 1
ATOM 4444 O O . VAL A 1 540 ? 12.858 -27.849 39.757 1.00 86.31 540 VAL A O 1
ATOM 4447 N N . SER A 1 541 ? 11.586 -28.886 38.212 1.00 84.00 541 SER A N 1
ATOM 4448 C CA . SER A 1 541 ? 11.398 -30.126 38.982 1.00 84.00 541 SER A CA 1
ATOM 4449 C C . SER A 1 541 ? 12.737 -30.739 39.387 1.00 84.00 541 SER A C 1
ATOM 4451 O O . SER A 1 541 ? 12.907 -31.189 40.516 1.00 84.00 541 SER A O 1
ATOM 4453 N N . ALA A 1 542 ? 13.719 -30.701 38.489 1.00 79.19 542 ALA A N 1
ATOM 4454 C CA . ALA A 1 542 ? 15.057 -31.171 38.780 1.00 79.19 542 ALA A CA 1
ATOM 4455 C C . ALA A 1 542 ? 15.755 -30.391 39.902 1.00 79.19 542 ALA A C 1
ATOM 4457 O O . ALA A 1 542 ? 16.239 -31.001 40.854 1.00 79.19 542 ALA A O 1
ATOM 4458 N N . MET A 1 543 ? 15.785 -29.057 39.817 1.00 85.50 543 MET A N 1
ATOM 4459 C CA . MET A 1 543 ? 16.403 -28.221 40.852 1.00 85.50 543 MET A CA 1
ATOM 4460 C C . MET A 1 543 ? 15.737 -28.416 42.218 1.00 85.50 543 MET A C 1
ATOM 4462 O O . MET A 1 543 ? 16.415 -28.490 43.241 1.00 85.50 543 MET A O 1
ATOM 4466 N N . VAL A 1 544 ? 14.413 -28.569 42.232 1.00 89.69 544 VAL A N 1
ATOM 4467 C CA . VAL A 1 544 ? 13.650 -28.916 43.437 1.00 89.69 544 VAL A CA 1
ATOM 4468 C C . VAL A 1 544 ? 14.072 -30.283 43.989 1.00 89.69 544 VAL A C 1
ATOM 4470 O O . VAL A 1 544 ? 14.296 -30.419 45.192 1.00 89.69 544 VAL A O 1
ATOM 4473 N N . GLY A 1 545 ? 14.240 -31.283 43.120 1.00 86.69 545 GLY A N 1
ATOM 4474 C CA . GLY A 1 545 ? 14.714 -32.616 43.494 1.00 86.69 545 GLY A CA 1
ATOM 4475 C C . GLY A 1 545 ? 16.117 -32.618 44.112 1.00 86.69 545 GLY A C 1
ATOM 4476 O O . GLY A 1 545 ? 16.340 -33.313 45.105 1.00 86.69 545 GLY A O 1
ATOM 4477 N N . MET A 1 546 ? 17.043 -31.803 43.591 1.00 82.62 546 MET A N 1
ATOM 4478 C CA . MET A 1 546 ? 18.385 -31.631 44.176 1.00 82.62 546 MET A CA 1
ATOM 4479 C C . MET A 1 546 ? 18.306 -31.087 45.608 1.00 82.62 546 MET A C 1
ATOM 4481 O O . MET A 1 546 ? 18.937 -31.614 46.523 1.00 82.62 546 MET A O 1
ATOM 4485 N N . ILE A 1 547 ? 17.469 -30.073 45.844 1.00 87.38 547 ILE A N 1
ATOM 4486 C CA . ILE A 1 547 ? 17.298 -29.504 47.188 1.00 87.38 547 ILE A CA 1
ATOM 4487 C C . ILE A 1 547 ? 16.657 -30.524 48.135 1.00 87.38 547 ILE A C 1
ATOM 4489 O O . ILE A 1 547 ? 17.147 -30.705 49.248 1.00 87.38 547 ILE A O 1
ATOM 4493 N N . TYR A 1 548 ? 15.620 -31.252 47.704 1.00 89.75 548 TYR A N 1
ATOM 4494 C CA . TYR A 1 548 ? 15.031 -32.323 48.519 1.00 89.75 548 TYR A CA 1
ATOM 4495 C C . TYR A 1 548 ? 16.035 -33.425 48.867 1.00 89.75 548 TYR A C 1
ATOM 4497 O O . TYR A 1 548 ? 16.001 -33.946 49.983 1.00 89.75 548 TYR A O 1
ATOM 4505 N N . THR A 1 549 ? 16.949 -33.744 47.949 1.00 84.00 549 THR A N 1
ATOM 4506 C CA . THR A 1 549 ? 18.048 -34.686 48.197 1.00 84.00 549 THR A CA 1
ATOM 4507 C C . THR A 1 549 ? 18.966 -34.168 49.297 1.00 84.00 549 THR A C 1
ATOM 4509 O O . THR A 1 549 ? 19.247 -34.891 50.252 1.00 84.00 549 THR A O 1
ATOM 4512 N N . LYS A 1 550 ? 19.351 -32.889 49.2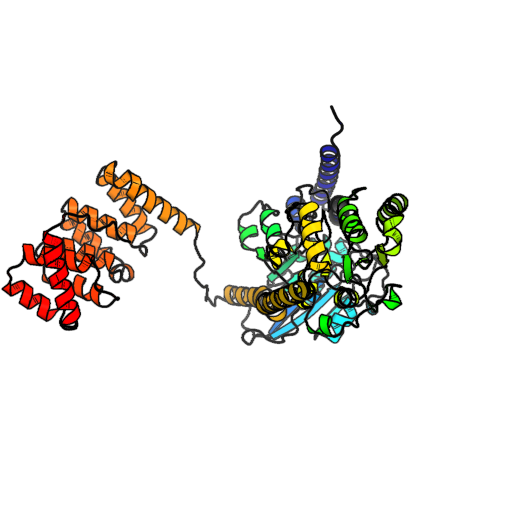28 1.00 83.81 550 LYS A N 1
ATOM 4513 C CA . LYS A 1 550 ? 20.169 -32.227 50.253 1.00 83.81 550 LYS A CA 1
ATOM 4514 C C . LYS A 1 550 ? 19.479 -32.171 51.626 1.00 83.81 550 LYS A C 1
ATOM 4516 O O . LYS A 1 550 ? 20.151 -32.270 52.645 1.00 83.81 550 LYS A O 1
ATOM 4521 N N . LEU A 1 551 ? 18.145 -32.091 51.650 1.00 86.00 551 LEU A N 1
ATOM 4522 C CA . LEU A 1 551 ? 17.302 -32.156 52.856 1.00 86.00 551 LEU A CA 1
ATOM 4523 C C . LEU A 1 551 ? 17.026 -33.593 53.349 1.00 86.00 551 LEU A C 1
ATOM 4525 O O . LEU A 1 551 ? 16.231 -33.782 54.270 1.00 86.00 551 LEU A O 1
ATOM 4529 N N . ALA A 1 552 ? 17.607 -34.619 52.717 1.00 87.00 552 ALA A N 1
ATOM 4530 C CA . ALA A 1 552 ? 17.323 -36.035 52.970 1.00 87.00 552 ALA A CA 1
ATOM 4531 C C . ALA A 1 552 ? 15.832 -36.437 52.826 1.00 87.00 552 ALA A C 1
ATOM 4533 O O . ALA A 1 552 ? 15.398 -37.468 53.349 1.00 87.00 552 ALA A O 1
ATOM 4534 N N . LYS A 1 553 ? 15.041 -35.662 52.069 1.00 88.69 553 LYS A N 1
ATOM 4535 C CA . LYS A 1 553 ? 13.630 -35.930 51.724 1.00 88.69 553 LYS A CA 1
ATOM 4536 C C . LYS A 1 553 ? 13.551 -36.711 50.409 1.00 88.69 553 LYS A C 1
ATOM 4538 O O . LYS A 1 553 ? 13.020 -36.234 49.407 1.00 88.69 553 LYS A O 1
ATOM 4543 N N . TYR A 1 554 ? 14.129 -37.910 50.408 1.00 84.25 554 TYR A N 1
ATOM 4544 C CA . TYR A 1 554 ? 14.356 -38.684 49.184 1.00 84.25 554 TYR A CA 1
ATOM 4545 C C . TYR A 1 554 ? 13.068 -39.028 48.425 1.00 84.25 554 TYR A C 1
ATOM 4547 O O . TYR A 1 554 ? 13.065 -38.934 47.203 1.00 84.25 554 TYR A O 1
ATOM 4555 N N . ASP A 1 555 ? 11.964 -39.334 49.111 1.00 82.44 555 ASP A N 1
ATOM 4556 C CA . ASP A 1 555 ? 10.678 -39.635 48.456 1.00 82.44 555 ASP A CA 1
ATOM 4557 C C . ASP A 1 555 ? 10.201 -38.458 47.585 1.00 82.44 555 ASP A C 1
ATOM 4559 O O . ASP A 1 555 ? 9.846 -38.633 46.419 1.00 82.44 555 ASP A O 1
ATOM 4563 N N . ASN A 1 556 ? 10.297 -37.232 48.111 1.00 88.06 556 ASN A N 1
ATOM 4564 C CA . ASN A 1 556 ? 9.968 -36.009 47.379 1.00 88.06 556 ASN A CA 1
ATOM 4565 C C . ASN A 1 556 ? 10.922 -35.763 46.201 1.00 88.06 556 ASN A C 1
ATOM 4567 O O . ASN A 1 556 ? 10.488 -35.310 45.139 1.00 88.06 556 ASN A O 1
ATOM 4571 N N . ALA A 1 557 ? 12.214 -36.062 46.372 1.00 84.25 557 ALA A N 1
ATOM 4572 C CA . ALA A 1 557 ? 13.195 -35.959 45.295 1.00 84.25 557 ALA A CA 1
ATOM 4573 C C . ALA A 1 557 ? 12.872 -36.932 44.145 1.00 84.25 557 ALA A C 1
ATOM 4575 O O . ALA A 1 557 ? 12.894 -36.534 42.979 1.00 84.25 557 ALA A O 1
ATOM 4576 N N . PHE A 1 558 ? 12.497 -38.176 44.461 1.00 77.38 558 PHE A N 1
ATOM 4577 C CA . PHE A 1 558 ? 12.108 -39.186 43.472 1.00 77.38 558 PHE A CA 1
ATOM 4578 C C . PHE A 1 558 ? 10.795 -38.860 42.747 1.00 77.38 558 PHE A C 1
ATOM 4580 O O . PHE A 1 558 ? 10.697 -39.092 41.543 1.00 77.38 558 PHE A O 1
ATOM 4587 N N . GLU A 1 559 ? 9.813 -38.258 43.419 1.00 82.62 559 GLU A N 1
ATOM 4588 C CA . GLU A 1 559 ? 8.593 -37.771 42.756 1.00 82.62 559 GLU A CA 1
ATOM 4589 C C . GLU A 1 559 ? 8.893 -36.645 41.751 1.00 82.62 559 GLU A C 1
ATOM 4591 O O . GLU A 1 559 ? 8.379 -36.637 40.628 1.00 82.62 559 GLU A O 1
ATOM 4596 N N . CYS A 1 560 ? 9.811 -35.736 42.093 1.00 81.19 560 CYS A N 1
ATOM 4597 C CA . CYS A 1 560 ? 10.264 -34.686 41.179 1.00 81.19 560 CYS A CA 1
ATOM 4598 C C . CYS A 1 560 ? 11.001 -35.262 39.950 1.00 81.19 560 CYS A C 1
ATOM 4600 O O . CYS A 1 560 ? 10.766 -34.829 38.820 1.00 81.19 560 CYS A O 1
ATOM 4602 N N . ILE A 1 561 ? 11.842 -36.282 40.159 1.00 71.69 561 ILE A N 1
ATOM 4603 C CA . ILE A 1 561 ? 12.517 -37.073 39.112 1.00 71.69 561 ILE A CA 1
ATOM 4604 C C . ILE A 1 561 ? 11.494 -37.751 38.192 1.00 71.69 561 ILE A C 1
ATOM 4606 O O . ILE A 1 561 ? 11.605 -37.676 36.968 1.00 71.69 561 ILE A O 1
ATOM 4610 N N . ARG A 1 562 ? 10.467 -38.386 38.762 1.00 73.06 562 ARG A N 1
ATOM 4611 C CA . ARG A 1 562 ? 9.411 -39.073 38.011 1.00 73.06 562 ARG A CA 1
ATOM 4612 C C . ARG A 1 562 ? 8.625 -38.115 37.118 1.00 73.06 562 ARG A C 1
ATOM 4614 O O . ARG A 1 562 ? 8.356 -38.446 35.961 1.00 73.06 562 ARG A O 1
ATOM 4621 N N . ALA A 1 563 ? 8.279 -36.934 37.631 1.00 71.62 563 ALA A N 1
ATOM 4622 C CA . ALA A 1 563 ? 7.619 -35.887 36.853 1.00 71.62 563 ALA A CA 1
ATOM 4623 C C . ALA A 1 563 ? 8.492 -35.422 35.673 1.00 71.62 563 ALA A C 1
ATOM 4625 O O . ALA A 1 563 ? 8.001 -35.320 34.550 1.00 71.62 563 ALA A O 1
ATOM 4626 N N . ALA A 1 564 ? 9.797 -35.245 35.905 1.00 67.06 564 ALA A N 1
ATOM 4627 C CA . ALA A 1 564 ? 10.777 -34.871 34.887 1.00 67.06 564 ALA A CA 1
ATOM 4628 C C . ALA A 1 564 ? 10.937 -35.919 33.761 1.00 67.06 564 ALA A C 1
ATOM 4630 O O . ALA A 1 564 ? 11.113 -35.559 32.599 1.00 67.06 564 ALA A O 1
ATOM 4631 N N . ILE A 1 565 ? 10.851 -37.217 34.076 1.00 65.88 565 ILE A N 1
ATOM 4632 C CA . ILE A 1 565 ? 11.061 -38.320 33.114 1.00 65.88 565 ILE A CA 1
ATOM 4633 C C . ILE A 1 565 ? 9.910 -38.470 32.109 1.00 65.88 565 ILE A C 1
ATOM 4635 O O . ILE A 1 565 ? 10.139 -38.898 30.974 1.00 65.88 565 ILE A O 1
ATOM 4639 N N . LYS A 1 566 ? 8.676 -38.110 32.485 1.00 63.28 566 LYS A N 1
ATOM 4640 C CA . LYS A 1 566 ? 7.501 -38.226 31.600 1.00 63.28 566 LYS A CA 1
ATOM 4641 C C . LYS A 1 566 ? 7.528 -37.260 30.398 1.00 63.28 566 LYS A C 1
ATOM 4643 O O . LYS A 1 566 ? 6.726 -37.444 29.488 1.00 63.28 566 LYS A O 1
ATOM 4648 N N . GLY A 1 567 ? 8.436 -36.276 30.370 1.00 56.88 567 GLY A N 1
ATOM 4649 C CA . GLY A 1 567 ? 8.463 -35.159 29.409 1.00 56.88 567 GLY A CA 1
ATOM 4650 C C . GLY A 1 567 ? 9.430 -35.244 28.208 1.00 56.88 567 GLY A C 1
ATOM 4651 O O . GLY A 1 567 ? 9.606 -34.229 27.553 1.00 56.88 567 GLY A O 1
ATOM 4652 N N . GLU A 1 568 ? 10.015 -36.412 27.897 1.00 52.19 568 GLU A N 1
ATOM 4653 C CA . GLU A 1 568 ? 11.068 -36.691 26.876 1.00 52.19 568 GLU A CA 1
ATOM 4654 C C . GLU A 1 568 ? 12.549 -36.628 27.336 1.00 52.19 568 GLU A C 1
ATOM 4656 O O . GLU A 1 568 ? 12.905 -35.930 28.274 1.00 52.19 568 GLU A O 1
ATOM 4661 N N . LYS A 1 569 ? 13.383 -37.441 26.644 1.00 52.75 569 LYS A N 1
ATOM 4662 C CA . LYS A 1 569 ? 14.830 -37.772 26.778 1.00 52.75 569 LYS A CA 1
ATOM 4663 C C . LYS A 1 569 ? 15.489 -37.606 28.161 1.00 52.75 569 LYS A C 1
ATOM 4665 O O . LYS A 1 569 ? 15.634 -36.517 28.696 1.00 52.75 569 LYS A O 1
ATOM 4670 N N . LEU A 1 570 ? 16.059 -38.720 28.643 1.00 53.88 570 LEU A N 1
ATOM 4671 C CA . LEU A 1 570 ? 16.906 -38.804 29.838 1.00 53.88 570 LEU A CA 1
ATOM 4672 C C . LEU A 1 570 ? 18.026 -37.742 29.789 1.00 53.88 570 LEU A C 1
ATOM 4674 O O . LEU A 1 570 ? 19.002 -37.879 29.051 1.00 53.88 570 LEU A O 1
ATOM 4678 N N . ASN A 1 571 ? 17.844 -36.660 30.538 1.00 56.81 571 ASN A N 1
ATOM 4679 C CA . ASN A 1 571 ? 18.693 -35.475 30.495 1.00 56.81 571 ASN A CA 1
ATOM 4680 C C . ASN A 1 571 ? 19.848 -35.599 31.506 1.00 56.81 571 ASN A C 1
ATOM 4682 O O . ASN A 1 571 ? 19.703 -36.267 32.530 1.00 56.81 571 ASN A O 1
ATOM 4686 N N . TYR A 1 572 ? 20.982 -34.932 31.266 1.00 57.16 572 TYR A N 1
ATOM 4687 C CA . TYR A 1 572 ? 22.148 -34.922 32.170 1.00 57.16 572 TYR A CA 1
ATOM 4688 C C . TYR A 1 572 ? 21.798 -34.499 33.603 1.00 57.16 572 TYR A C 1
ATOM 4690 O O . TYR A 1 572 ? 22.394 -34.976 34.563 1.00 57.16 572 TYR A O 1
ATOM 4698 N N . ILE A 1 573 ? 20.774 -33.661 33.736 1.00 56.25 573 ILE A N 1
ATOM 4699 C CA . ILE A 1 573 ? 20.246 -33.176 35.008 1.00 56.25 573 ILE A CA 1
ATOM 4700 C C . ILE A 1 573 ? 19.667 -34.325 35.860 1.00 56.25 573 ILE A C 1
ATOM 4702 O O . ILE A 1 573 ? 19.877 -34.364 37.068 1.00 56.25 573 ILE A O 1
ATOM 4706 N N . LEU A 1 574 ? 19.012 -35.314 35.240 1.00 64.00 574 LEU A N 1
ATOM 4707 C CA . LEU A 1 574 ? 18.492 -36.494 35.940 1.00 64.00 574 LEU A CA 1
ATOM 4708 C C . LEU A 1 574 ? 19.625 -37.342 36.530 1.00 64.00 574 LEU A C 1
ATOM 4710 O O . LEU A 1 574 ? 19.508 -37.877 37.629 1.00 64.00 574 LEU A O 1
ATOM 4714 N N . LEU A 1 575 ? 20.731 -37.451 35.788 1.00 63.53 575 LEU A N 1
ATOM 4715 C CA . LEU A 1 575 ? 21.920 -38.184 36.218 1.00 63.53 575 LEU A CA 1
ATOM 4716 C C . LEU A 1 575 ? 22.608 -37.488 37.392 1.00 63.53 575 LEU A C 1
ATOM 4718 O O . LEU A 1 575 ? 23.080 -38.179 38.286 1.00 63.53 575 LEU A O 1
ATOM 4722 N N . ALA A 1 576 ? 22.614 -36.151 37.413 1.00 60.97 576 ALA A N 1
ATOM 4723 C CA . ALA A 1 576 ? 23.146 -35.378 38.530 1.00 60.97 576 ALA A CA 1
ATOM 4724 C C . ALA A 1 576 ? 22.345 -35.621 39.820 1.00 60.97 576 ALA A C 1
ATOM 4726 O O . ALA A 1 576 ? 22.946 -35.937 40.840 1.00 60.97 576 ALA A O 1
ATOM 4727 N N . ILE A 1 577 ? 21.005 -35.582 39.768 1.00 65.12 577 ILE A N 1
ATOM 4728 C CA . ILE A 1 577 ? 20.166 -35.843 40.954 1.00 65.12 577 ILE A CA 1
ATOM 4729 C C . ILE A 1 577 ? 20.317 -37.294 41.419 1.00 65.12 577 ILE A C 1
ATOM 4731 O O . ILE A 1 577 ? 20.482 -37.551 42.606 1.00 65.12 577 ILE A O 1
ATOM 4735 N N . LEU A 1 578 ? 20.292 -38.262 40.495 1.00 67.31 578 LEU A N 1
ATOM 4736 C CA . LEU A 1 578 ? 20.487 -39.672 40.845 1.00 67.31 578 LEU A CA 1
ATOM 4737 C C . LEU A 1 578 ? 21.865 -39.909 41.473 1.00 67.31 578 LEU A C 1
ATOM 4739 O O . LEU A 1 578 ? 21.955 -40.659 42.441 1.00 67.31 578 LEU A O 1
ATOM 4743 N N . GLN A 1 579 ? 22.914 -39.252 40.968 1.00 68.00 579 GLN A N 1
ATOM 4744 C CA . GLN A 1 579 ? 24.243 -39.296 41.572 1.00 68.00 579 GLN A CA 1
ATOM 4745 C C . GLN A 1 579 ? 24.214 -38.750 43.004 1.00 68.00 579 GLN A C 1
ATOM 4747 O O . GLN A 1 579 ? 24.660 -39.434 43.924 1.00 68.00 579 GLN A O 1
ATOM 4752 N N . GLU A 1 580 ? 23.632 -37.573 43.203 1.00 67.12 580 GLU A N 1
ATOM 4753 C CA . GLU A 1 580 ? 23.527 -36.919 44.508 1.00 67.12 580 GLU A CA 1
ATOM 4754 C C . GLU A 1 580 ? 22.762 -37.787 45.524 1.00 67.12 580 GLU A C 1
ATOM 4756 O O . GLU A 1 580 ? 23.193 -37.970 46.662 1.00 67.12 580 GLU A O 1
ATOM 4761 N N . ILE A 1 581 ? 21.669 -38.428 45.092 1.00 69.06 581 ILE A N 1
ATOM 4762 C CA . ILE A 1 581 ? 20.925 -39.377 45.925 1.00 69.06 581 ILE A CA 1
ATOM 4763 C C . ILE A 1 581 ? 21.790 -40.605 46.236 1.00 69.06 581 ILE A C 1
ATOM 4765 O O . ILE A 1 581 ? 21.799 -41.047 47.380 1.00 69.06 581 ILE A O 1
ATOM 4769 N N . THR A 1 582 ? 22.541 -41.166 45.279 1.00 67.94 582 THR A N 1
ATOM 4770 C CA . THR A 1 582 ? 23.415 -42.328 45.552 1.00 67.94 582 THR A CA 1
ATOM 4771 C C . THR A 1 582 ? 24.585 -42.019 46.485 1.00 67.94 582 THR A C 1
ATOM 4773 O O . THR A 1 582 ? 25.089 -42.931 47.137 1.00 67.94 582 THR A O 1
ATOM 4776 N N . GLU A 1 583 ? 25.020 -40.761 46.565 1.00 69.12 583 GLU A N 1
ATOM 4777 C CA . GLU A 1 583 ? 26.084 -40.326 47.477 1.00 69.12 583 GLU A CA 1
ATOM 4778 C C . GLU A 1 583 ? 25.581 -40.168 48.924 1.00 69.12 583 GLU A C 1
ATOM 4780 O O . GLU A 1 583 ? 26.359 -40.337 49.865 1.00 69.12 583 GLU A O 1
ATOM 4785 N N . HIS A 1 584 ? 24.281 -39.914 49.117 1.00 68.06 584 HIS A N 1
ATOM 4786 C CA . HIS A 1 584 ? 23.695 -39.602 50.429 1.00 68.06 584 HIS A CA 1
ATOM 4787 C C . HIS A 1 584 ? 22.640 -40.610 50.933 1.00 68.06 584 HIS A C 1
ATOM 4789 O O . HIS A 1 584 ? 22.286 -40.603 52.115 1.00 68.06 584 HIS A O 1
ATOM 4795 N N . CYS A 1 585 ? 22.160 -41.514 50.077 1.00 69.62 585 CYS A N 1
ATOM 4796 C CA . CYS A 1 585 ? 21.172 -42.547 50.389 1.00 69.62 585 CYS A CA 1
ATOM 4797 C C . CYS A 1 585 ? 21.828 -43.936 50.453 1.00 69.62 585 CYS A C 1
ATOM 4799 O O . CYS A 1 585 ? 22.708 -44.260 49.657 1.00 69.62 585 CYS A O 1
ATOM 4801 N N . SER A 1 586 ? 21.389 -44.798 51.378 1.00 69.75 586 SER A N 1
ATOM 4802 C CA . SER A 1 586 ? 21.889 -46.177 51.431 1.00 69.75 586 SER A CA 1
ATOM 4803 C C . SER A 1 586 ? 21.492 -46.950 50.169 1.00 69.75 586 SER A C 1
ATOM 4805 O O . SER A 1 586 ? 20.384 -46.794 49.655 1.00 69.75 586 SER A O 1
ATOM 4807 N N . SER A 1 587 ? 22.370 -47.836 49.687 1.00 64.38 587 SER A N 1
ATOM 4808 C CA . SER A 1 587 ? 22.147 -48.577 48.436 1.00 64.38 587 SER A CA 1
ATOM 4809 C C . SER A 1 587 ? 20.831 -49.362 48.422 1.00 64.38 587 SER A C 1
ATOM 4811 O O . SER A 1 587 ? 20.190 -49.453 47.382 1.00 64.38 587 SER A O 1
ATOM 4813 N N . SER A 1 588 ? 20.394 -49.899 49.567 1.00 64.69 588 SER A N 1
ATOM 4814 C CA . SER A 1 588 ? 19.114 -50.609 49.683 1.00 64.69 588 SER A CA 1
ATOM 4815 C C . SER A 1 588 ? 17.910 -49.679 49.516 1.00 64.69 588 SER A C 1
ATOM 4817 O O . SER A 1 588 ? 16.996 -50.011 48.765 1.00 64.69 588 SER A O 1
ATOM 4819 N N . LYS A 1 589 ? 17.934 -48.499 50.149 1.00 65.44 589 LYS A N 1
ATOM 4820 C CA . LYS A 1 589 ? 16.856 -47.505 50.063 1.00 65.44 589 LYS A CA 1
ATOM 4821 C C . LYS A 1 589 ? 16.809 -46.837 48.687 1.00 65.44 589 LYS A C 1
ATOM 4823 O O . LYS A 1 589 ? 15.729 -46.611 48.157 1.00 65.44 589 LYS A O 1
ATOM 4828 N N . PHE A 1 590 ? 17.962 -46.589 48.064 1.00 69.00 590 PHE A N 1
ATOM 4829 C CA . PHE A 1 590 ? 18.018 -46.109 46.683 1.00 69.00 590 PHE A CA 1
ATOM 4830 C C . PHE A 1 590 ? 17.365 -47.099 45.713 1.00 69.00 590 PHE A C 1
ATOM 4832 O O . PHE A 1 590 ? 16.538 -46.693 44.905 1.00 69.00 590 PHE A O 1
ATOM 4839 N N . ILE A 1 591 ? 17.703 -48.391 45.807 1.00 66.12 591 ILE A N 1
ATOM 4840 C CA . ILE A 1 591 ? 17.141 -49.434 44.935 1.00 66.12 591 ILE A CA 1
ATOM 4841 C C . ILE A 1 591 ? 15.625 -49.551 45.130 1.00 66.12 591 ILE A C 1
ATOM 4843 O O . ILE A 1 591 ? 14.895 -49.644 44.147 1.00 66.12 591 ILE A O 1
ATOM 4847 N N . GLU A 1 592 ? 15.146 -49.514 46.374 1.00 69.25 592 GLU A N 1
ATOM 4848 C CA . GLU A 1 592 ? 13.716 -49.535 46.699 1.00 69.25 592 GLU A CA 1
ATOM 4849 C C . GLU A 1 592 ? 12.963 -48.354 46.065 1.00 69.25 592 GLU A C 1
ATOM 4851 O O . GLU A 1 592 ? 11.980 -48.556 45.350 1.00 69.25 592 GLU A O 1
ATOM 4856 N N . LEU A 1 593 ? 13.454 -47.127 46.260 1.00 62.69 593 LEU A N 1
ATOM 4857 C CA . LEU A 1 593 ? 12.821 -45.916 45.732 1.00 62.69 593 LEU A CA 1
ATOM 4858 C C . LEU A 1 593 ? 12.916 -45.840 44.206 1.00 62.69 593 LEU A C 1
ATOM 4860 O O . LEU A 1 593 ? 11.929 -45.550 43.532 1.00 62.69 593 LEU A O 1
ATOM 4864 N N . PHE A 1 594 ? 14.069 -46.187 43.638 1.00 66.62 594 PHE A N 1
ATOM 4865 C CA . PHE A 1 594 ? 14.255 -46.238 42.193 1.00 66.62 594 PHE A CA 1
ATOM 4866 C C . PHE A 1 594 ? 13.283 -47.233 41.542 1.00 66.62 594 PHE A C 1
ATOM 4868 O O . PHE A 1 594 ? 12.599 -46.894 40.578 1.00 66.62 594 PHE A O 1
ATOM 4875 N N . ASN A 1 595 ? 13.150 -48.433 42.113 1.00 66.12 595 ASN A N 1
ATOM 4876 C CA . ASN A 1 595 ? 12.208 -49.448 41.639 1.00 66.12 595 ASN A CA 1
ATOM 4877 C C . ASN A 1 595 ? 10.739 -49.093 41.891 1.00 66.12 595 ASN A C 1
ATOM 4879 O O . ASN A 1 595 ? 9.877 -49.743 41.316 1.00 66.12 595 ASN A O 1
ATOM 4883 N N . THR A 1 596 ? 10.441 -48.117 42.749 1.00 65.94 596 THR A N 1
ATOM 4884 C CA . THR A 1 596 ? 9.070 -47.661 43.028 1.00 65.94 596 THR A CA 1
ATOM 4885 C C . THR A 1 596 ? 8.639 -46.556 42.064 1.00 65.94 596 THR A C 1
ATOM 4887 O O . THR A 1 596 ? 7.486 -46.516 41.634 1.00 65.94 596 THR A O 1
ATOM 4890 N N . TYR A 1 597 ? 9.560 -45.660 41.699 1.00 62.34 597 TYR A N 1
ATOM 4891 C CA . TYR A 1 597 ? 9.234 -44.435 40.963 1.00 62.34 597 TYR A CA 1
ATOM 4892 C C . TYR A 1 597 ? 9.691 -44.430 39.494 1.00 62.34 597 TYR A C 1
ATOM 4894 O O . TYR A 1 597 ? 9.159 -43.644 38.707 1.00 62.34 597 TYR A O 1
ATOM 4902 N N . CYS A 1 598 ? 10.617 -45.314 39.097 1.00 62.06 598 CYS A N 1
ATOM 4903 C CA . CYS A 1 598 ? 11.251 -45.325 37.769 1.00 62.06 598 CYS A CA 1
ATOM 4904 C C . CYS A 1 598 ? 11.005 -46.616 36.952 1.00 62.06 598 CYS A C 1
ATOM 4906 O O . CYS A 1 598 ? 11.746 -46.896 36.010 1.00 62.06 598 CYS A O 1
ATOM 4908 N N . CYS A 1 599 ? 9.970 -47.399 37.282 1.00 57.44 599 CYS A N 1
ATOM 4909 C CA . CYS A 1 599 ? 9.686 -48.736 36.723 1.00 57.44 599 CYS A CA 1
ATOM 4910 C C . CYS A 1 599 ? 9.509 -48.786 35.194 1.00 57.44 599 CYS A C 1
ATOM 4912 O O . CYS A 1 599 ? 9.686 -49.841 34.591 1.00 57.44 599 CYS A O 1
ATOM 4914 N N . ASP A 1 600 ? 9.168 -47.654 34.573 1.00 57.25 600 ASP A N 1
ATOM 4915 C CA . ASP A 1 600 ? 8.860 -47.541 33.141 1.00 57.25 600 ASP A CA 1
ATOM 4916 C C . ASP A 1 600 ? 10.098 -47.197 32.276 1.00 57.25 600 ASP A C 1
ATOM 4918 O O . ASP A 1 600 ? 9.986 -46.937 31.075 1.00 57.25 600 ASP A O 1
ATOM 4922 N N . ILE A 1 601 ? 11.298 -47.152 32.869 1.00 57.34 601 ILE A N 1
ATOM 4923 C CA . ILE A 1 601 ? 12.551 -46.853 32.161 1.00 57.34 601 ILE A CA 1
ATOM 4924 C C . ILE A 1 601 ? 13.158 -48.154 31.620 1.00 57.34 601 ILE A C 1
ATOM 4926 O O . ILE A 1 601 ? 13.646 -48.982 32.383 1.00 57.34 601 ILE A O 1
ATOM 4930 N N . ASP A 1 602 ? 13.174 -48.311 30.292 1.00 57.59 602 ASP A N 1
ATOM 4931 C CA . ASP A 1 602 ? 13.795 -49.460 29.616 1.00 57.59 602 ASP A CA 1
ATOM 4932 C C . ASP A 1 602 ? 15.240 -49.711 30.100 1.00 57.59 602 ASP A C 1
ATOM 4934 O O . ASP A 1 602 ? 16.047 -48.790 30.270 1.00 57.59 602 ASP A O 1
ATOM 4938 N N . SER A 1 603 ? 15.562 -50.991 30.273 1.00 56.34 603 SER A N 1
ATOM 4939 C CA . SER A 1 603 ? 16.878 -51.565 30.541 1.00 56.34 603 SER A CA 1
ATOM 4940 C C . SER A 1 603 ? 18.041 -50.932 29.754 1.00 56.34 603 SER A C 1
ATOM 4942 O O . SER A 1 603 ? 19.126 -50.760 30.316 1.00 56.34 603 SER A O 1
ATOM 4944 N N . GLU A 1 604 ? 17.842 -50.509 28.499 1.00 55.41 604 GLU A N 1
ATOM 4945 C CA . GLU A 1 604 ? 18.868 -49.789 27.728 1.00 55.41 604 GLU A CA 1
ATOM 4946 C C . GLU A 1 604 ? 19.150 -48.379 28.267 1.00 55.41 604 GLU A C 1
ATOM 4948 O O . GLU A 1 604 ? 20.312 -47.983 28.406 1.00 55.41 604 GLU A O 1
ATOM 4953 N N . LYS A 1 605 ? 18.107 -47.628 28.642 1.00 56.78 605 LYS A N 1
ATOM 4954 C CA . LYS A 1 605 ? 18.243 -46.297 29.260 1.00 56.78 605 LYS A CA 1
ATOM 4955 C C . LYS A 1 605 ? 18.878 -46.399 30.646 1.00 56.78 605 LYS A C 1
ATOM 4957 O O . LYS A 1 605 ? 19.699 -45.554 30.999 1.00 56.78 605 LYS A O 1
ATOM 4962 N N . MET A 1 606 ? 18.575 -47.470 31.380 1.00 53.88 606 MET A N 1
ATOM 4963 C CA . MET A 1 606 ? 19.238 -47.819 32.641 1.00 53.88 606 MET A CA 1
ATOM 4964 C C . MET A 1 606 ? 20.732 -48.095 32.463 1.00 53.88 606 MET A C 1
ATOM 4966 O O . MET A 1 606 ? 21.564 -47.605 33.229 1.00 53.88 606 MET A O 1
ATOM 4970 N N . LYS A 1 607 ? 21.103 -48.839 31.417 1.00 56.34 607 LYS A N 1
ATOM 4971 C CA . LYS A 1 607 ? 22.503 -49.141 31.097 1.00 56.34 607 LYS A CA 1
ATOM 4972 C C . LYS A 1 607 ? 23.270 -47.888 30.663 1.00 56.34 607 LYS A C 1
ATOM 4974 O O . LYS A 1 607 ? 24.413 -47.697 31.076 1.00 56.34 607 LYS A O 1
ATOM 4979 N N . TYR A 1 608 ? 22.631 -47.007 29.891 1.00 54.75 608 TYR A N 1
ATOM 4980 C CA . TYR A 1 608 ? 23.178 -45.703 29.508 1.00 54.75 608 TYR A CA 1
ATOM 4981 C C . TYR A 1 608 ? 23.383 -44.778 30.719 1.00 54.75 608 TYR A C 1
ATOM 4983 O O . TYR A 1 608 ? 24.461 -44.198 30.862 1.00 54.75 608 TYR A O 1
ATOM 4991 N N . ALA A 1 609 ? 22.396 -44.689 31.617 1.00 50.78 609 ALA A N 1
ATOM 4992 C CA . ALA A 1 609 ? 22.483 -43.907 32.848 1.00 50.78 609 ALA A CA 1
ATOM 4993 C C . ALA A 1 609 ? 23.621 -44.396 33.755 1.00 50.78 609 ALA A C 1
ATOM 4995 O O . ALA A 1 609 ? 24.478 -43.604 34.143 1.00 50.78 609 ALA A O 1
ATOM 4996 N N . ASN A 1 610 ? 23.707 -45.709 33.995 1.00 52.31 610 ASN A N 1
ATOM 4997 C CA . ASN A 1 610 ? 24.783 -46.315 34.783 1.00 52.31 610 ASN A CA 1
ATOM 4998 C C . ASN A 1 610 ? 26.172 -46.088 34.158 1.00 52.31 610 ASN A C 1
ATOM 5000 O O . ASN A 1 610 ? 27.120 -45.748 34.866 1.00 52.31 610 ASN A O 1
ATOM 5004 N N . ASN A 1 611 ? 26.308 -46.205 32.831 1.00 53.69 611 ASN A N 1
ATOM 5005 C CA . ASN A 1 611 ? 27.570 -45.920 32.135 1.00 53.69 611 ASN A CA 1
ATOM 5006 C C . ASN A 1 611 ? 27.965 -44.434 32.199 1.00 53.69 611 ASN A C 1
ATOM 5008 O O . ASN A 1 611 ? 29.148 -44.117 32.318 1.00 53.69 611 ASN A O 1
ATOM 5012 N N . LYS A 1 612 ? 27.001 -43.507 32.135 1.00 51.38 612 LYS A N 1
ATOM 5013 C CA . LYS A 1 612 ? 27.261 -42.064 32.251 1.00 51.38 612 LYS A CA 1
ATOM 5014 C C . LYS A 1 612 ? 27.598 -41.645 33.682 1.00 51.38 612 LYS A C 1
ATOM 5016 O O . LYS A 1 612 ? 28.559 -40.903 33.832 1.00 51.38 612 LYS A O 1
ATOM 5021 N N . VAL A 1 613 ? 26.901 -42.153 34.704 1.00 48.97 613 VAL A N 1
ATOM 5022 C CA . VAL A 1 613 ? 27.220 -41.910 36.130 1.00 48.97 613 VAL A CA 1
ATOM 5023 C C . VAL A 1 613 ? 28.639 -42.386 36.459 1.00 48.97 613 VAL A C 1
ATOM 5025 O O . VAL A 1 613 ? 29.408 -41.665 37.093 1.00 48.97 613 VAL A O 1
ATOM 5028 N N . ASN A 1 614 ? 29.037 -43.556 35.951 1.00 47.53 614 ASN A N 1
ATOM 5029 C CA . ASN A 1 614 ? 30.396 -44.072 36.135 1.00 47.53 614 ASN A CA 1
ATOM 5030 C C . ASN A 1 614 ? 31.467 -43.235 35.408 1.00 47.53 614 ASN A C 1
ATOM 5032 O O . ASN A 1 614 ? 32.567 -43.082 35.931 1.00 47.53 614 ASN A O 1
ATOM 5036 N N . ASN A 1 615 ? 31.150 -42.645 34.250 1.00 45.28 615 ASN A N 1
ATOM 5037 C CA . ASN A 1 615 ? 32.053 -41.729 33.543 1.00 45.28 615 ASN A CA 1
ATOM 5038 C C . ASN A 1 615 ? 32.108 -40.322 34.174 1.00 45.28 615 ASN A C 1
ATOM 5040 O O . ASN A 1 615 ? 33.162 -39.687 34.147 1.00 45.28 615 ASN A O 1
ATOM 5044 N N . PHE A 1 616 ? 31.013 -39.832 34.765 1.00 44.19 616 PHE A N 1
ATOM 5045 C CA . PHE A 1 616 ? 30.934 -38.494 35.371 1.00 44.19 616 PHE A CA 1
ATOM 5046 C C . PHE A 1 616 ? 31.779 -38.371 36.649 1.00 44.19 616 PHE A C 1
ATOM 5048 O O . PHE A 1 616 ? 32.382 -37.328 36.887 1.00 44.19 616 PHE A O 1
ATOM 5055 N N . LYS A 1 617 ? 31.963 -39.473 37.396 1.00 44.22 617 LYS A N 1
ATOM 5056 C CA . LYS A 1 617 ? 32.898 -39.561 38.540 1.00 44.22 617 LYS A CA 1
ATOM 5057 C C . LYS A 1 617 ? 34.355 -39.197 38.205 1.00 44.22 617 LYS A C 1
ATOM 5059 O O . LYS A 1 617 ? 35.148 -39.000 39.118 1.00 44.22 617 LYS A O 1
ATOM 5064 N N . SER A 1 618 ? 34.718 -39.108 36.921 1.00 41.22 618 SER A N 1
ATOM 5065 C CA . SER A 1 618 ? 36.084 -38.813 36.465 1.00 41.22 618 SER A CA 1
ATOM 5066 C C . SER A 1 618 ? 36.333 -37.364 36.021 1.00 41.22 618 SER A C 1
ATOM 5068 O O . SER A 1 618 ? 37.489 -37.006 35.794 1.00 41.22 618 SER A O 1
ATOM 5070 N N . LYS A 1 619 ? 35.300 -36.514 35.893 1.00 41.81 619 LYS A N 1
ATOM 5071 C CA . LYS A 1 619 ? 35.453 -35.127 35.416 1.00 41.81 619 LYS A CA 1
ATOM 5072 C C . LYS A 1 619 ? 34.516 -34.174 36.161 1.00 41.81 619 LYS A C 1
ATOM 5074 O O . LYS A 1 619 ? 33.307 -34.211 35.970 1.00 41.81 619 LYS A O 1
ATOM 5079 N N . HIS A 1 620 ? 35.081 -33.294 36.987 1.00 39.88 620 HIS A N 1
ATOM 5080 C CA . HIS A 1 620 ? 34.371 -32.139 37.540 1.00 39.88 620 HIS A CA 1
ATOM 5081 C C . HIS A 1 620 ? 34.132 -31.099 36.437 1.00 39.88 620 HIS A C 1
ATOM 5083 O O . HIS A 1 620 ? 34.934 -30.185 36.263 1.00 39.88 620 HIS A O 1
ATOM 5089 N N . GLU A 1 621 ? 33.045 -31.236 35.680 1.00 39.38 621 GLU A N 1
ATOM 5090 C CA . GLU A 1 621 ? 32.566 -30.178 34.786 1.00 39.38 621 GLU A CA 1
ATOM 5091 C C . GLU A 1 621 ? 31.255 -29.565 35.317 1.00 39.38 621 GLU A C 1
ATOM 5093 O O . GLU A 1 621 ? 30.402 -30.295 35.833 1.00 39.38 621 GLU A O 1
ATOM 5098 N N . PRO A 1 622 ? 31.063 -28.234 35.216 1.00 38.28 622 PRO A N 1
ATOM 5099 C CA . PRO A 1 622 ? 29.828 -27.577 35.634 1.00 38.28 622 PRO A CA 1
ATOM 5100 C C . PRO A 1 622 ? 28.617 -28.051 34.817 1.00 38.28 622 PRO A C 1
ATOM 5102 O O . PRO A 1 622 ? 28.653 -28.079 33.589 1.00 38.28 622 PRO A O 1
ATOM 5105 N N . ILE A 1 623 ? 27.511 -28.324 35.513 1.00 42.94 623 ILE A N 1
ATOM 5106 C CA . ILE A 1 623 ? 26.259 -28.937 35.017 1.00 42.94 623 ILE A CA 1
ATOM 5107 C C . ILE A 1 623 ? 25.558 -28.142 33.885 1.00 42.94 623 ILE A C 1
ATOM 5109 O O . ILE A 1 623 ? 24.667 -28.668 33.224 1.00 42.94 623 ILE A O 1
ATOM 5113 N N . TYR A 1 624 ? 25.958 -26.896 33.612 1.00 42.25 624 TYR A N 1
ATOM 5114 C CA . TYR A 1 624 ? 25.116 -25.929 32.893 1.00 42.25 624 TYR A CA 1
ATOM 5115 C C . TYR A 1 624 ? 25.543 -25.515 31.474 1.00 42.25 624 TYR A C 1
ATOM 5117 O O . TYR A 1 624 ? 24.783 -24.796 30.836 1.00 42.25 624 TYR A O 1
ATOM 5125 N N . TYR A 1 625 ? 26.696 -25.940 30.943 1.00 34.00 625 TYR A N 1
ATOM 5126 C CA . TYR A 1 625 ? 27.241 -25.340 29.704 1.00 34.00 625 TYR A CA 1
ATOM 5127 C C . TYR A 1 625 ? 26.977 -26.079 28.377 1.00 34.00 625 TYR A C 1
ATOM 5129 O O . TYR A 1 625 ? 27.552 -25.700 27.365 1.00 34.00 625 TYR A O 1
ATOM 5137 N N . ASN A 1 626 ? 26.101 -27.087 28.331 1.00 30.62 626 ASN A N 1
ATOM 5138 C CA . ASN A 1 626 ? 25.740 -27.765 27.072 1.00 30.62 626 ASN A CA 1
ATOM 5139 C C . ASN A 1 626 ? 24.228 -27.711 26.793 1.00 30.62 626 ASN A C 1
ATOM 5141 O O . ASN A 1 626 ? 23.569 -28.752 26.735 1.00 30.62 626 ASN A O 1
ATOM 5145 N N . TYR A 1 627 ? 23.710 -26.491 26.624 1.00 33.34 627 TYR A N 1
ATOM 5146 C CA . TYR A 1 627 ? 22.449 -26.201 25.934 1.00 33.34 627 TYR A CA 1
ATOM 5147 C C . TYR A 1 627 ? 22.671 -25.151 24.857 1.00 33.34 627 TYR A C 1
ATOM 5149 O O . TYR A 1 627 ? 23.306 -24.124 25.187 1.00 33.34 627 TYR A O 1
#

Radius of gyration: 33.34 Å; chains: 1; bounding box: 65×83×91 Å

Foldseek 3Di:
DPDDVLVVLVVVLVVLVVQLLVCLVVLNLLSNQVSQVVSQVSQVVCLVVQSLQAEDVSSLVSLLSSAPAADDLVVLQDDDQEAEEEEEAAAFDLQQAQRQRLLLDFQDQHDPSHGYAYEYEHLPNVLDPDPRCPRPSNVCPVVRHDHPYYYYDHHDQGLQNSLVCVLCVLQVVSHAEYEYADGSSVSNNCSNVSYNFYEYEDQSQRTHGYDQQSGQAYEYQFPSSLVSDDDPDPSSSVRYFHQNAASHAPVLLVPAAADDCVVQVADPQAAEEEEEDVCLQCVPLDCLVVVLVLLLCVVPVRYAYEYEEACVCVVSVVVVCVVVVVCNVRYGYDYRDSRCSNHLLHHQAYEFHPPAGGRCQLVNLLVLFAYAEEPQHPSRYRHNCRQQVDPLRYDHHSVRSNVSSNCSRPPSPVRNVNSNVSNVSSVVPHNSNVSSSCRPVVVSVVVSCVVSVVDPDPDDDPVVLVVVVVVVLCCCVVPCVVPHDLVVLLVSLVVCCVVPVLDQSSLLVNLVSCLVVPDPVVLVVSVVSRDPNNLLPLSNLLSNLQNCLVVVVNLSSLVSLLSNPVPDDDDVSSLVSLLSNPVRPDPVVSVVSCCVRVVPDDPVNVVVSVVVNVVPVPDPDDPPPDD

pLDDT: mean 84.1, std 14.07, range [30.62, 98.62]

Secondary structure (DSSP, 8-state):
----HHHHHHHHHHHHHHHHHHHHHTT-HHHHHHHHHHHHHHHGGGTTS--S----HHHHHHHHHT-------GGG-SS-SEEEEEEEES---SS-SS--GGGG----SEETTEEEEEEEEE--TT-----GGGSHHHHHHHHHS-EEEEEEPPTT--HHHHHHHHHHHHHHTT-SEEEE---HHHHHHHTT--SSEEEEEE--SSS--S-TTTSSEEEESSSHHHHH---SSHHHHHTEEE----SS-HHHHHHPPPP-TGGGT--TTSEEEEEE-HHHHSSTT--HHHHHHHHHHHH-TTEEEEEES-STTHHHHHHHHHH-GGGGGGEEEE---SSTHHHHTT-SEEE--SSS--S-HHHHHHTT--EEEE-TTGGG--SHHHHT--TTTEESSHHHHHHHHHHHHH-HHHHHHHHHHHHHHHHHH--HHHHHIIIIIHHHHHHHHHHTT----PPP--HHHHHHHHHHHHHIIIIIHHHS-HHHHHHHHHHHHHH-TT-HHHHHHHHHHHHHH--HHHHHHHHHH--TTGGG-HHHHHHHHHHHHHTT-HHHHHHHHHHHHTTSS--HHHHHHHHHHHHHS-HHHHHHHHHHH-TTS-HHHHHHHHHHHHHHTT----TTS--